Protein AF-A0A1G3MCC2-F1 (afdb_monomer)

Secondary structure (DSSP, 8-state):
--SSSSPPEEEEEESSSTTHHHHHHHHHHHHT-GGGTT-EEEEEE--SSSS--GGGSSSHHHHHHHHHHHHHHHHHT--SEEEE-SHHHHHHHTTSHHHHTT-TTEESB--EEETTTEEE--B---SSSS--GGGSSSHHHHHHHHHHHHHHHHHT--S-EEE--HHHHHHHTTSHHHHH-HHHHH--EEEHHHHHHHHHHHHHHH-TTEEEEEEE-HHHHHT-HHHHHHHHTT--GGGEEEEE-TTHHHHHHH-TTSHHHHHHHHHHHTTTGGG----SEEEEEEESTTGGGGHHHHHHHHHHHH-S-EEEE-HHHHHHHHHHHHHHHHHHHHHHHHS------------SSHHHHHHHHTT----EEEEEESSPPPHHHHHHHHHHHHHHHHHHHHHHHTPEE-TT--

pLDDT: mean 76.04, std 17.09, range [29.53, 98.25]

Radius of gyration: 22.82 Å; Cα contacts (8 Å, |Δi|>4): 668; chains: 1; bounding box: 56×55×69 Å

Sequence (410 aa):
MSASGEGPHVLLADSGLGGLAVCAALERSLRAFPDCRGLRLTYFNAAPEAQQGYNDQPDTPAQAALLDRALSAMEALQPDRIVLACNTLSVLYEHTAHARRGADRATGIVTGILDRGLRLTYFNAAPEAQQGYNDQPDTPAQAALLDRALSAMEALQPDRIVLACNTLSVLYEHTAHARRGADRATGIVTGILEAGLRLFAGALAADPDGALLLLGTRTTIDSGIHRKRLLGLGLAPERIGAISCHGLARAIEAEPSGPEVRRLLEACLDALPALGLRGERLYAGLACTHYGYAGQAITEALRGAAGLPVRILDPNEALAEEVAEEILAASSAAAVSAGGGSPAGGGSPADDRHRADDRHRAGRPGITVRVLSRVALGESSRRAIAGRLDPVSALTARALLSYTCDPDLF

Foldseek 3Di:
DDPDLADAEEEEEEQACLLLLVVLLVQLLLLVDLQCFRYEYEYENLNQEPQDTLVNQPDLLRSQVSLLLLVVLVVVVVHQAYHHSDQQSLQSPCVHPCVVVVPVRDHSWQFDQGPLRDGHTDQRLAPHNPDGLLNDPDLLRSQVSLLVSVVVVVVVVDLADEAAWLLSVLSPCVHPVVVVCVCVVSVRYDYLLVLLLCLVLVVCVVPVQEAEEEEEAPSNVVSCPSVVVNVVVVDDQLRYHYWHQYCLLVVCVNPLPDPVNLVSLLVRLVCVVVSNHGGQEYEYRYSGPSCLSNVVSNQVSCCVSVVHHYDYDYSSVSSSVVVSVVVVVVSVVVVVVVPPDDDDDDDDDDPDPVVVVVVSSVPGHGYAYAYEYLYDDDQVSLQSVLVSSCVSHVRSSVNSNVHDHHVPSD

Nearest PDB structures (foldseek):
  8tba-assembly1_A  TM=7.614E-01  e=2.327E-09  Helicobacter pylori
  2vvt-assembly1_B  TM=4.832E-01  e=1.368E-09  Enterococcus faecalis
  2gzm-assembly1_A  TM=4.869E-01  e=2.728E-09  Bacillus anthracis
  2jfq-assembly1_B  TM=4.654E-01  e=1.543E-07  Staphylococcus aureus
  5f9h-assembly1_C  TM=2.522E-01  e=3.500E+00  Homo sapiens

Structure (mmCIF, N/CA/C/O backbone):
data_AF-A0A1G3MCC2-F1
#
_entry.id   AF-A0A1G3MCC2-F1
#
loop_
_atom_site.group_PDB
_atom_site.id
_atom_site.type_symbol
_atom_site.label_atom_id
_atom_site.label_alt_id
_atom_site.label_comp_id
_atom_site.label_asym_id
_atom_site.label_entity_id
_atom_site.label_seq_id
_atom_site.pdbx_PDB_ins_code
_atom_site.Cartn_x
_atom_site.Cartn_y
_atom_site.Cartn_z
_atom_site.occupancy
_atom_site.B_iso_or_equiv
_atom_site.auth_seq_id
_atom_site.auth_comp_id
_atom_site.auth_asym_id
_atom_site.auth_atom_id
_atom_site.pdbx_PDB_model_num
ATOM 1 N N . MET A 1 1 ? 3.991 -13.430 -27.351 1.00 35.66 1 MET A N 1
ATOM 2 C CA . MET A 1 1 ? 4.072 -14.808 -27.877 1.00 35.66 1 MET A CA 1
ATOM 3 C C . MET A 1 1 ? 5.513 -15.262 -27.722 1.00 35.66 1 MET A C 1
ATOM 5 O O . MET A 1 1 ? 6.362 -14.777 -28.461 1.00 35.66 1 MET A O 1
ATOM 9 N N . SER A 1 2 ? 5.800 -16.096 -26.719 1.00 35.41 2 SER A N 1
ATOM 10 C CA . SER A 1 2 ? 7.120 -16.699 -26.522 1.00 35.41 2 SER A CA 1
ATOM 11 C C . SER A 1 2 ? 7.326 -17.816 -27.554 1.00 35.41 2 SER A C 1
ATOM 13 O O . SER A 1 2 ? 6.444 -18.638 -27.792 1.00 35.41 2 SER A O 1
ATOM 15 N N . ALA A 1 3 ? 8.484 -17.812 -28.216 1.00 36.28 3 ALA A N 1
ATOM 16 C CA . ALA A 1 3 ? 8.893 -18.844 -29.175 1.00 36.28 3 ALA A CA 1
ATOM 17 C C . ALA A 1 3 ? 9.518 -20.081 -28.490 1.00 36.28 3 ALA A C 1
ATOM 19 O O . ALA A 1 3 ? 9.901 -21.040 -29.157 1.00 36.28 3 ALA A O 1
ATOM 20 N N . SER A 1 4 ? 9.631 -20.069 -27.162 1.00 43.47 4 SER A N 1
ATOM 21 C CA . SER A 1 4 ? 10.049 -21.194 -26.333 1.00 43.47 4 SER A CA 1
ATOM 22 C C . SER A 1 4 ? 8.803 -21.890 -25.787 1.00 43.47 4 SER A C 1
ATOM 24 O O . SER A 1 4 ? 7.857 -21.230 -25.378 1.00 43.47 4 SER A O 1
ATOM 26 N N . GLY A 1 5 ? 8.778 -23.223 -25.740 1.00 48.78 5 GLY A N 1
ATOM 27 C CA . GLY A 1 5 ? 7.658 -24.007 -25.187 1.00 48.78 5 GLY A CA 1
ATOM 28 C C . GLY A 1 5 ? 7.358 -23.787 -23.690 1.00 48.78 5 GLY A C 1
ATOM 29 O O . GLY A 1 5 ? 6.609 -24.565 -23.100 1.00 48.78 5 GLY A O 1
ATOM 30 N N . GLU A 1 6 ? 7.927 -22.749 -23.075 1.00 61.38 6 GLU A N 1
ATOM 31 C CA . GLU A 1 6 ? 7.672 -22.300 -21.711 1.00 61.38 6 GLU A CA 1
ATOM 32 C C . GLU A 1 6 ? 6.502 -21.304 -21.685 1.00 61.38 6 GLU A C 1
ATOM 34 O O . GLU A 1 6 ? 6.297 -20.525 -22.618 1.00 61.38 6 GLU A O 1
ATOM 39 N N . GLY A 1 7 ? 5.699 -21.347 -20.618 1.00 67.88 7 GLY A N 1
ATOM 40 C CA . GLY A 1 7 ? 4.596 -20.403 -20.438 1.00 67.88 7 GLY A CA 1
ATOM 41 C C . GLY A 1 7 ? 5.076 -18.959 -20.213 1.00 67.88 7 GLY A C 1
ATOM 42 O O . GLY A 1 7 ? 6.276 -18.728 -20.022 1.00 67.88 7 GLY A O 1
ATOM 43 N N . PRO A 1 8 ? 4.145 -17.985 -20.240 1.00 75.88 8 PRO A N 1
ATOM 44 C CA . PRO A 1 8 ? 4.469 -16.562 -20.164 1.00 75.88 8 PRO A CA 1
ATOM 45 C C . PRO A 1 8 ? 5.281 -16.228 -18.908 1.00 75.88 8 PRO A C 1
ATOM 47 O O . PRO A 1 8 ? 5.091 -16.838 -17.855 1.00 75.88 8 PRO A O 1
ATOM 50 N N . HIS A 1 9 ? 6.175 -15.248 -19.004 1.00 78.12 9 HIS A N 1
ATOM 51 C CA . HIS A 1 9 ? 7.059 -14.821 -17.922 1.00 78.12 9 HIS A CA 1
ATOM 52 C C . HIS A 1 9 ? 6.873 -13.346 -17.595 1.00 78.12 9 HIS A C 1
ATOM 54 O O . HIS A 1 9 ? 7.205 -12.464 -18.384 1.00 78.12 9 HIS A O 1
ATOM 60 N N . VAL A 1 10 ? 6.371 -13.084 -16.391 1.00 77.19 10 VAL A N 1
ATOM 61 C CA . VAL A 1 10 ? 6.234 -11.734 -15.843 1.00 77.19 10 VAL A CA 1
ATOM 62 C C . VAL A 1 10 ? 7.272 -11.546 -14.743 1.00 77.19 10 VAL A C 1
ATOM 64 O O . VAL A 1 10 ? 7.356 -12.339 -13.800 1.00 77.19 10 VAL A O 1
ATOM 67 N N . LEU A 1 11 ? 8.070 -10.491 -14.860 1.00 81.06 11 LEU A N 1
ATOM 68 C CA . LEU A 1 11 ? 9.051 -10.101 -13.859 1.00 81.06 11 LEU A CA 1
ATOM 69 C C . LEU A 1 11 ? 8.551 -8.863 -13.119 1.00 81.06 11 LEU A C 1
ATOM 71 O O . LEU A 1 11 ? 8.311 -7.844 -13.748 1.00 81.06 11 LEU A O 1
ATOM 75 N N . LEU A 1 12 ? 8.414 -8.947 -11.798 1.00 77.62 12 LEU A N 1
ATOM 76 C CA . LEU A 1 12 ? 8.081 -7.842 -10.905 1.00 77.62 12 LEU A CA 1
ATOM 77 C C . LEU A 1 12 ? 9.347 -7.379 -10.193 1.00 77.62 12 LEU A C 1
ATOM 79 O O . LEU A 1 12 ? 9.995 -8.183 -9.538 1.00 77.62 12 LEU A O 1
ATOM 83 N N . ALA A 1 13 ? 9.678 -6.102 -10.283 1.00 75.25 13 ALA A N 1
ATOM 84 C CA . ALA A 1 13 ? 10.841 -5.497 -9.667 1.00 75.25 13 ALA A CA 1
ATOM 85 C C . ALA A 1 13 ? 10.445 -4.437 -8.644 1.00 75.25 13 ALA A C 1
ATOM 87 O O . ALA A 1 13 ? 9.519 -3.663 -8.864 1.00 75.25 13 ALA A O 1
ATOM 88 N N . ASP A 1 14 ? 11.176 -4.370 -7.545 1.00 76.56 14 ASP A N 1
ATOM 89 C CA . ASP A 1 14 ? 11.034 -3.353 -6.503 1.00 76.56 14 ASP A CA 1
ATOM 90 C C . ASP A 1 14 ? 12.437 -2.941 -6.044 1.00 76.56 14 ASP A C 1
ATOM 92 O O . ASP A 1 14 ? 13.384 -3.717 -6.139 1.00 76.56 14 ASP A O 1
ATOM 96 N N . SER A 1 15 ? 12.579 -1.723 -5.536 1.00 72.50 15 SER A N 1
ATOM 97 C CA . SER A 1 15 ? 13.781 -1.234 -4.861 1.00 72.50 15 SER A CA 1
ATOM 98 C C . SER A 1 15 ? 14.076 -1.960 -3.540 1.00 72.50 15 SER A C 1
ATOM 100 O O . SER A 1 15 ? 15.127 -1.714 -2.955 1.00 72.50 15 SER A O 1
ATOM 102 N N . GLY A 1 16 ? 13.167 -2.820 -3.064 1.00 79.75 16 GLY A N 1
ATOM 103 C CA . GLY A 1 16 ? 13.317 -3.640 -1.864 1.00 79.75 16 GLY A CA 1
ATOM 104 C C . GLY A 1 16 ? 12.417 -4.883 -1.865 1.00 79.75 16 GLY A C 1
ATOM 105 O O . GLY A 1 16 ? 12.310 -5.609 -2.856 1.00 79.75 16 GLY A O 1
ATOM 106 N N . LEU A 1 17 ? 11.783 -5.163 -0.720 1.00 75.94 17 LEU A N 1
ATOM 107 C CA . LEU A 1 17 ? 10.890 -6.319 -0.521 1.00 75.94 17 LEU A CA 1
ATOM 108 C C . LEU A 1 17 ? 9.395 -5.952 -0.455 1.00 75.94 17 LEU A C 1
ATOM 110 O O . LEU A 1 17 ? 8.558 -6.846 -0.324 1.00 75.94 17 LEU A O 1
ATOM 114 N N . GLY A 1 18 ? 9.046 -4.665 -0.526 1.00 66.69 18 GLY A N 1
ATOM 115 C CA . GLY A 1 18 ? 7.666 -4.185 -0.410 1.00 66.69 18 GLY A CA 1
ATOM 116 C C . GLY A 1 18 ? 6.782 -4.623 -1.581 1.00 66.69 18 GLY A C 1
ATOM 117 O O . GLY A 1 18 ? 5.603 -4.915 -1.404 1.00 66.69 18 GLY A O 1
ATOM 118 N N . GLY A 1 19 ? 7.346 -4.781 -2.774 1.00 68.56 19 GLY A N 1
ATOM 119 C CA . GLY A 1 19 ? 6.629 -5.266 -3.951 1.00 68.56 19 GLY A CA 1
ATOM 120 C C . GLY A 1 19 ? 6.203 -6.737 -3.855 1.00 68.56 19 GLY A C 1
ATOM 121 O O . GLY A 1 19 ? 5.417 -7.201 -4.684 1.00 68.56 19 GLY A O 1
ATOM 122 N N . LEU A 1 20 ? 6.684 -7.505 -2.866 1.00 74.25 20 LEU A N 1
ATOM 123 C CA . LEU A 1 20 ? 6.310 -8.916 -2.720 1.00 74.25 20 LEU A CA 1
ATOM 124 C C . LEU A 1 20 ? 4.825 -9.104 -2.411 1.00 74.25 20 LEU A C 1
ATOM 126 O O . LEU A 1 20 ? 4.267 -10.124 -2.814 1.00 74.25 20 LEU A O 1
ATOM 130 N N . ALA A 1 21 ? 4.165 -8.140 -1.760 1.00 69.31 21 ALA A N 1
ATOM 131 C CA . ALA A 1 21 ? 2.716 -8.202 -1.575 1.00 69.31 21 ALA A CA 1
ATOM 132 C C . ALA A 1 21 ? 1.975 -8.080 -2.913 1.00 69.31 21 ALA A C 1
ATOM 134 O O . ALA A 1 21 ? 1.010 -8.804 -3.142 1.00 69.31 21 ALA A O 1
ATOM 135 N N . VAL A 1 22 ? 2.473 -7.244 -3.833 1.00 66.56 22 VAL A N 1
ATOM 136 C CA . VAL A 1 22 ? 1.944 -7.151 -5.204 1.00 66.56 22 VAL A CA 1
ATOM 137 C C . VAL A 1 22 ? 2.157 -8.475 -5.936 1.00 66.56 22 VAL A C 1
ATOM 139 O O . VAL A 1 22 ? 1.233 -8.979 -6.566 1.00 66.56 22 VAL A O 1
ATOM 142 N N . CYS A 1 23 ? 3.338 -9.086 -5.802 1.00 73.25 23 CYS A N 1
ATOM 143 C CA . CYS A 1 23 ? 3.627 -10.402 -6.377 1.00 73.25 23 CYS A CA 1
ATOM 144 C C . CYS A 1 23 ? 2.707 -11.501 -5.816 1.00 73.25 23 CYS A C 1
ATOM 146 O O . CYS A 1 23 ? 2.171 -12.303 -6.577 1.00 73.25 23 CYS A O 1
ATOM 148 N N . ALA A 1 24 ? 2.481 -11.526 -4.499 1.00 78.31 24 ALA A N 1
ATOM 149 C CA . ALA A 1 24 ? 1.584 -12.474 -3.841 1.00 78.31 24 ALA A CA 1
ATOM 150 C C . ALA A 1 24 ? 0.119 -12.275 -4.242 1.00 78.31 24 ALA A C 1
ATOM 152 O O . ALA A 1 24 ? -0.555 -13.249 -4.564 1.00 78.31 24 ALA A O 1
ATOM 153 N N . ALA A 1 25 ? -0.364 -11.032 -4.267 1.00 68.94 25 ALA A N 1
ATOM 154 C CA . ALA A 1 25 ? -1.722 -10.717 -4.692 1.00 68.94 25 ALA A CA 1
ATOM 155 C C . ALA A 1 25 ? -1.939 -11.061 -6.170 1.00 68.94 25 ALA A C 1
ATOM 157 O O . ALA A 1 25 ? -2.943 -11.684 -6.507 1.00 68.94 25 ALA A O 1
ATOM 158 N N . LEU A 1 26 ? -0.976 -10.722 -7.038 1.00 70.31 26 LEU A N 1
ATOM 159 C CA . LEU A 1 26 ? -1.014 -11.090 -8.448 1.00 70.31 26 LEU A CA 1
ATOM 160 C C . LEU A 1 26 ? -1.070 -12.610 -8.592 1.00 70.31 26 LEU A C 1
ATOM 162 O O . LEU A 1 26 ? -1.981 -13.125 -9.225 1.00 70.31 26 LEU A O 1
ATOM 166 N N . GLU A 1 27 ? -0.156 -13.345 -7.963 1.00 83.25 27 GLU A N 1
ATOM 167 C CA . GLU A 1 27 ? -0.160 -14.805 -8.026 1.00 83.25 27 GLU A CA 1
ATOM 168 C C . GLU A 1 27 ? -1.487 -15.405 -7.543 1.00 83.25 27 GLU A C 1
ATOM 170 O O . GLU A 1 27 ? -2.053 -16.240 -8.249 1.00 83.25 27 GLU A O 1
ATOM 175 N N . ARG A 1 28 ? -2.013 -14.950 -6.397 1.00 81.69 28 ARG A N 1
ATOM 176 C CA . ARG A 1 28 ? -3.297 -15.402 -5.839 1.00 81.69 28 ARG A CA 1
ATOM 177 C C . ARG A 1 28 ? -4.426 -15.218 -6.844 1.00 81.69 28 ARG A C 1
ATOM 179 O O . ARG A 1 28 ? -5.159 -16.167 -7.119 1.00 81.69 28 ARG A O 1
ATOM 186 N N . SER A 1 29 ? -4.539 -14.016 -7.404 1.00 68.31 29 SER A N 1
ATOM 187 C CA . SER A 1 29 ? -5.573 -13.682 -8.382 1.00 68.31 29 SER A CA 1
ATOM 188 C C . SER A 1 29 ? -5.435 -14.532 -9.642 1.00 68.31 29 SER A C 1
ATOM 190 O O . SER A 1 29 ? -6.422 -15.065 -10.137 1.00 68.31 29 SER A O 1
ATOM 192 N N . LEU A 1 30 ? -4.210 -14.732 -10.133 1.00 72.44 30 LEU A N 1
ATOM 193 C CA . LEU A 1 30 ? -3.947 -15.504 -11.348 1.00 72.44 30 LEU A CA 1
ATOM 194 C C . LEU A 1 30 ? -4.158 -17.008 -11.164 1.00 72.44 30 LEU A C 1
ATOM 196 O O . LEU A 1 30 ? -4.550 -17.694 -12.108 1.00 72.44 30 LEU A O 1
ATOM 200 N N . ARG A 1 31 ? -3.946 -17.533 -9.952 1.00 75.25 31 ARG A N 1
ATOM 201 C CA . ARG A 1 31 ? -4.118 -18.959 -9.642 1.00 75.25 31 ARG A CA 1
ATOM 202 C C . ARG A 1 31 ? -5.555 -19.434 -9.858 1.00 75.25 31 ARG A C 1
ATOM 204 O O . ARG A 1 31 ? -5.758 -20.603 -10.183 1.00 75.25 31 ARG A O 1
ATOM 211 N N . ALA A 1 32 ? -6.537 -18.545 -9.712 1.00 68.81 32 ALA A N 1
ATOM 212 C CA . ALA A 1 32 ? -7.947 -18.852 -9.942 1.00 68.81 32 ALA A CA 1
ATOM 213 C C . ALA A 1 32 ? -8.282 -19.126 -11.424 1.00 68.81 32 ALA A C 1
ATOM 215 O O . ALA A 1 32 ? -9.341 -19.679 -11.717 1.00 68.81 32 ALA A O 1
ATOM 216 N N . PHE A 1 33 ? -7.389 -18.784 -12.361 1.00 63.50 33 PHE A N 1
ATOM 217 C CA . PHE A 1 33 ? -7.627 -18.918 -13.797 1.00 63.50 33 PHE A CA 1
ATOM 218 C C . PHE A 1 33 ? -6.931 -20.167 -14.378 1.00 63.50 33 PHE A C 1
ATOM 220 O O . PHE A 1 33 ? -5.699 -20.232 -14.393 1.00 63.50 33 PHE A O 1
ATOM 227 N N . PRO A 1 34 ? -7.679 -21.143 -14.941 1.00 61.06 34 PRO A N 1
ATOM 228 C CA . PRO A 1 34 ? -7.113 -22.369 -15.524 1.00 61.06 34 PRO A CA 1
ATOM 229 C C . PRO A 1 34 ? -6.086 -22.123 -16.638 1.00 61.06 34 PRO A C 1
ATOM 231 O O . PRO A 1 34 ? -5.157 -22.911 -16.814 1.00 61.06 34 PRO A O 1
ATOM 234 N N . ASP A 1 35 ? -6.240 -21.008 -17.354 1.00 63.00 35 ASP A N 1
ATOM 235 C CA . ASP A 1 35 ? -5.404 -20.610 -18.489 1.00 63.00 35 ASP A CA 1
ATOM 236 C C . ASP A 1 35 ? -4.034 -20.053 -18.053 1.00 63.00 35 ASP A C 1
ATOM 238 O O . ASP A 1 35 ? -3.126 -19.943 -18.870 1.00 63.00 35 ASP A O 1
ATOM 242 N N . CYS A 1 36 ? -3.844 -19.756 -16.760 1.00 63.53 36 CYS A N 1
ATOM 243 C CA . CYS A 1 36 ? -2.575 -19.260 -16.210 1.00 63.53 36 CYS A CA 1
ATOM 244 C C . CYS A 1 36 ? -1.581 -20.383 -15.850 1.00 63.53 36 CYS A C 1
ATOM 246 O O . CYS A 1 36 ? -0.530 -20.125 -15.258 1.00 63.53 36 CYS A O 1
ATOM 248 N N . ARG A 1 37 ? -1.880 -21.644 -16.197 1.00 66.38 37 ARG A N 1
ATOM 249 C CA . ARG A 1 37 ? -0.943 -22.767 -16.023 1.00 66.38 37 ARG A CA 1
ATOM 250 C C . ARG A 1 37 ? 0.318 -22.555 -16.864 1.00 66.38 37 ARG A C 1
ATOM 252 O O . ARG A 1 37 ? 0.253 -22.253 -18.053 1.00 66.38 37 ARG A O 1
ATOM 259 N N . GLY A 1 38 ? 1.476 -22.746 -16.240 1.00 73.69 38 GLY A N 1
ATOM 260 C CA . GLY A 1 38 ? 2.785 -22.491 -16.837 1.00 73.69 38 GLY A CA 1
ATOM 261 C C . GLY A 1 38 ? 3.260 -21.035 -16.766 1.00 73.69 38 GLY A C 1
ATOM 262 O O . GLY A 1 38 ? 4.369 -20.772 -17.222 1.00 73.69 38 GLY A O 1
ATOM 263 N N . LEU A 1 39 ? 2.483 -20.105 -16.191 1.00 80.31 39 LEU A N 1
ATOM 264 C CA . LEU A 1 39 ? 2.954 -18.744 -15.918 1.00 80.31 39 LEU A CA 1
ATOM 265 C C . LEU A 1 39 ? 4.151 -18.776 -14.957 1.00 80.31 39 LEU A C 1
ATOM 267 O O . LEU A 1 39 ? 4.120 -19.418 -13.901 1.00 80.31 39 LEU A O 1
ATOM 271 N N . ARG A 1 40 ? 5.196 -18.035 -15.311 1.00 85.69 40 ARG A N 1
ATOM 272 C CA . ARG A 1 40 ? 6.383 -17.820 -14.488 1.00 85.69 40 ARG A CA 1
ATOM 273 C C . ARG A 1 40 ? 6.356 -16.402 -13.940 1.00 85.69 40 ARG A C 1
ATOM 275 O O . ARG A 1 40 ? 6.327 -15.439 -14.702 1.00 85.69 40 ARG A O 1
ATOM 282 N N . LEU A 1 41 ? 6.397 -16.275 -12.622 1.00 84.25 41 LEU A N 1
ATOM 283 C CA . LEU A 1 41 ? 6.571 -15.008 -11.924 1.00 84.25 41 LEU A CA 1
ATOM 284 C C . LEU A 1 41 ? 7.993 -14.939 -11.366 1.00 84.25 41 LEU A C 1
ATOM 286 O O . LEU A 1 41 ? 8.453 -15.847 -10.674 1.00 84.25 41 LEU A O 1
ATOM 290 N N . THR A 1 42 ? 8.714 -13.863 -11.664 1.00 84.62 42 THR A N 1
ATOM 291 C CA . THR A 1 42 ? 9.998 -13.561 -11.015 1.00 84.62 42 THR A CA 1
ATOM 292 C C . THR A 1 42 ? 9.866 -12.264 -10.250 1.00 84.62 42 THR A C 1
ATOM 294 O O . THR A 1 42 ? 9.649 -11.227 -10.855 1.00 84.62 42 THR A O 1
ATOM 297 N N . TYR A 1 43 ? 10.026 -12.310 -8.936 1.00 84.75 43 TYR A N 1
ATOM 298 C CA . TYR A 1 43 ? 10.295 -11.117 -8.156 1.00 84.75 43 TYR A CA 1
ATOM 299 C C . TYR A 1 43 ? 11.788 -10.790 -8.221 1.00 84.75 43 TYR A C 1
ATOM 301 O O . TYR A 1 43 ? 12.617 -11.664 -7.965 1.00 84.75 43 TYR A O 1
ATOM 309 N N . PHE A 1 44 ? 12.126 -9.551 -8.542 1.00 85.00 44 PHE A N 1
ATOM 310 C CA . PHE A 1 44 ? 13.479 -9.036 -8.664 1.00 85.00 44 PHE A CA 1
ATOM 311 C C . PHE A 1 44 ? 13.666 -7.909 -7.647 1.00 85.00 44 PHE A C 1
ATOM 313 O O . PHE A 1 44 ? 13.181 -6.794 -7.830 1.00 85.00 44 PHE A O 1
ATOM 320 N N . ASN A 1 45 ? 14.371 -8.196 -6.558 1.00 86.12 45 ASN A N 1
ATOM 321 C CA . ASN A 1 45 ? 14.802 -7.158 -5.636 1.00 86.12 45 ASN A CA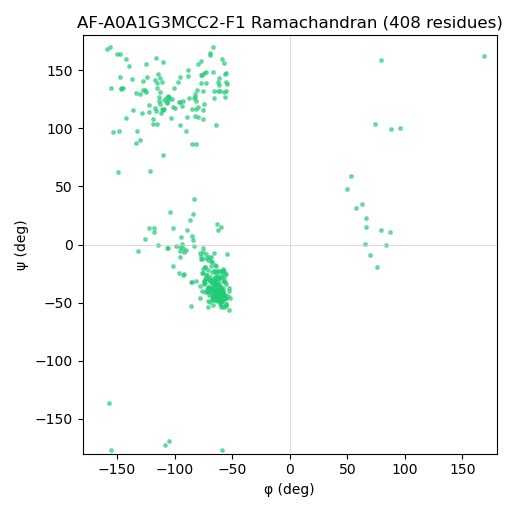 1
ATOM 322 C C . ASN A 1 45 ? 15.975 -6.393 -6.262 1.00 86.12 45 ASN A C 1
ATOM 324 O O . ASN A 1 45 ? 17.090 -6.911 -6.355 1.00 86.12 45 ASN A O 1
ATOM 328 N N . ALA A 1 46 ? 15.704 -5.161 -6.679 1.00 83.19 46 ALA A N 1
ATOM 329 C CA . ALA A 1 46 ? 16.652 -4.264 -7.317 1.00 83.19 46 ALA A CA 1
ATOM 330 C C . ALA A 1 46 ? 17.423 -3.389 -6.314 1.00 83.19 46 ALA A C 1
ATOM 332 O O . ALA A 1 46 ? 18.068 -2.432 -6.742 1.00 83.19 46 ALA A O 1
ATOM 333 N N . ALA A 1 47 ? 17.369 -3.674 -5.007 1.00 83.31 47 ALA A N 1
ATOM 334 C CA . ALA A 1 47 ? 18.214 -3.008 -4.017 1.00 83.31 47 ALA A CA 1
ATOM 335 C C . ALA A 1 47 ? 19.708 -3.165 -4.383 1.00 83.31 47 ALA A C 1
ATOM 337 O O . ALA A 1 47 ? 20.154 -4.299 -4.595 1.00 83.31 47 ALA A O 1
ATOM 338 N N . PRO A 1 48 ? 20.487 -2.068 -4.474 1.00 77.44 48 PRO A N 1
ATOM 339 C CA . PRO A 1 48 ? 21.886 -2.133 -4.890 1.00 77.44 48 PRO A CA 1
ATOM 340 C C . PRO A 1 48 ? 22.786 -2.746 -3.816 1.00 77.44 48 PRO A C 1
ATOM 342 O O . PRO A 1 48 ? 23.664 -3.541 -4.142 1.00 77.44 48 PRO A O 1
ATOM 345 N N . GLU A 1 49 ? 22.556 -2.404 -2.545 1.00 80.25 49 GLU A N 1
ATOM 346 C CA . GLU A 1 49 ? 23.371 -2.834 -1.410 1.00 80.25 49 GLU A CA 1
ATOM 347 C C . GLU A 1 49 ? 22.501 -3.132 -0.183 1.00 80.25 49 GLU A C 1
ATOM 349 O O . GLU A 1 49 ? 21.359 -2.690 -0.078 1.00 80.25 49 GLU A O 1
ATOM 354 N N . ALA A 1 50 ? 23.024 -3.912 0.768 1.00 69.44 50 ALA A N 1
ATOM 355 C CA . ALA A 1 50 ? 22.244 -4.368 1.923 1.00 69.44 50 ALA A CA 1
ATOM 356 C C . ALA A 1 50 ? 21.809 -3.229 2.867 1.00 69.44 50 ALA A C 1
ATOM 358 O O . ALA A 1 50 ? 20.853 -3.402 3.619 1.00 69.44 50 ALA A O 1
ATOM 359 N N . GLN A 1 51 ? 22.516 -2.094 2.848 1.00 67.50 51 GLN A N 1
ATOM 360 C CA . GLN A 1 51 ? 22.245 -0.927 3.700 1.00 67.50 51 GLN A CA 1
ATOM 361 C C . GLN A 1 51 ? 22.067 0.377 2.913 1.00 67.50 51 GLN A C 1
ATOM 363 O O . GLN A 1 51 ? 21.942 1.432 3.527 1.00 67.50 51 GLN A O 1
ATOM 368 N N . GLN A 1 52 ? 22.080 0.319 1.580 1.00 67.75 52 GLN A N 1
ATOM 369 C CA . GLN A 1 52 ? 21.899 1.492 0.729 1.00 67.75 52 GLN A CA 1
ATOM 370 C C . GLN A 1 52 ? 20.897 1.158 -0.371 1.00 67.75 52 GLN A C 1
ATOM 372 O O . GLN A 1 52 ? 20.997 0.129 -1.040 1.00 67.75 52 GLN A O 1
ATOM 377 N N . GLY A 1 53 ? 19.911 2.026 -0.539 1.00 78.06 53 GLY A N 1
ATOM 378 C CA . GLY A 1 53 ? 18.886 1.951 -1.563 1.00 78.06 53 GLY A CA 1
ATOM 379 C C . GLY A 1 53 ? 19.110 2.959 -2.687 1.00 78.06 53 GLY A C 1
ATOM 380 O O . GLY A 1 53 ? 20.125 3.651 -2.782 1.00 78.06 53 GLY A O 1
ATOM 381 N N . TYR A 1 54 ? 18.095 3.091 -3.538 1.00 73.81 54 TYR A N 1
ATOM 382 C CA . TYR A 1 54 ? 18.061 4.143 -4.557 1.00 73.81 54 TYR A CA 1
ATOM 383 C C . TYR A 1 54 ? 18.046 5.537 -3.928 1.00 73.81 54 TYR A C 1
ATOM 385 O O . TYR A 1 54 ? 18.651 6.459 -4.459 1.00 73.81 54 TYR A O 1
ATOM 393 N N . ASN A 1 55 ? 17.399 5.704 -2.776 1.00 71.62 55 ASN A N 1
ATOM 394 C CA . ASN A 1 55 ? 17.292 7.007 -2.117 1.00 71.62 55 ASN A CA 1
ATOM 395 C C . ASN A 1 55 ? 18.616 7.498 -1.508 1.00 71.62 55 ASN A C 1
ATOM 397 O O . ASN A 1 55 ? 18.714 8.677 -1.190 1.00 71.62 55 ASN A O 1
ATOM 401 N N . ASP A 1 56 ? 19.620 6.625 -1.395 1.00 77.38 56 ASP A N 1
ATOM 402 C CA . ASP A 1 56 ? 20.955 6.960 -0.883 1.00 77.38 56 ASP A CA 1
ATOM 403 C C . ASP A 1 56 ? 21.936 7.356 -1.999 1.00 77.38 56 ASP A C 1
ATOM 405 O O . ASP A 1 56 ? 23.082 7.716 -1.739 1.00 77.38 56 ASP A O 1
ATOM 409 N N . GLN A 1 57 ? 21.497 7.298 -3.260 1.00 80.56 57 GLN A N 1
ATOM 410 C CA . GLN A 1 57 ? 22.286 7.769 -4.396 1.00 80.56 57 GLN A CA 1
ATOM 411 C C . GLN A 1 57 ? 22.338 9.309 -4.416 1.00 80.56 57 GLN A C 1
ATOM 413 O O . GLN A 1 57 ? 21.367 9.959 -4.020 1.00 80.56 57 GLN A O 1
ATOM 418 N N . PRO A 1 58 ? 23.439 9.912 -4.904 1.00 82.44 58 PRO A N 1
ATOM 419 C CA . PRO A 1 58 ? 23.685 11.349 -4.759 1.00 82.44 58 PRO A CA 1
ATOM 420 C C . PRO A 1 58 ? 22.692 12.238 -5.521 1.00 82.44 58 PRO A C 1
ATOM 422 O O . PRO A 1 58 ? 22.432 13.360 -5.092 1.00 82.44 58 PRO A O 1
ATOM 425 N N . ASP A 1 59 ? 22.151 11.760 -6.645 1.00 79.69 59 ASP A N 1
ATOM 426 C CA . ASP A 1 59 ? 21.227 12.507 -7.496 1.00 79.69 59 ASP A CA 1
ATOM 427 C C . ASP A 1 59 ? 20.369 11.587 -8.390 1.00 79.69 59 ASP A C 1
ATOM 429 O O . ASP A 1 59 ? 20.618 10.385 -8.520 1.00 79.69 59 ASP A O 1
ATOM 433 N N . THR A 1 60 ? 19.334 12.154 -9.023 1.00 76.94 60 THR A N 1
ATOM 434 C CA . THR A 1 60 ? 18.429 11.428 -9.932 1.00 76.94 60 THR A CA 1
ATOM 435 C C . THR A 1 60 ? 19.155 10.760 -11.111 1.00 76.94 60 THR A C 1
ATOM 437 O O . THR A 1 60 ? 18.820 9.616 -11.426 1.00 76.94 60 THR A O 1
ATOM 440 N N . PRO A 1 61 ? 20.148 11.388 -11.778 1.00 85.69 61 PRO A N 1
ATOM 441 C CA . PR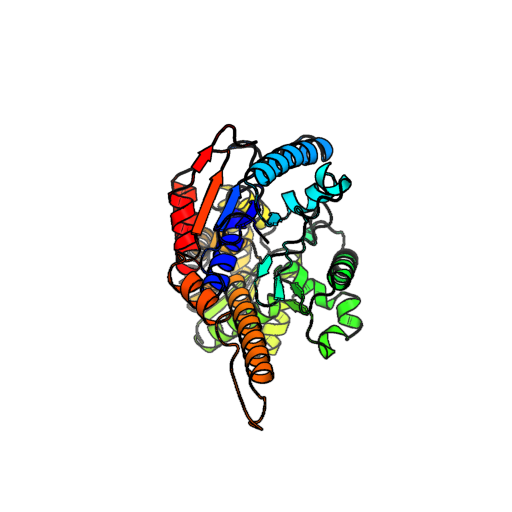O A 1 61 ? 20.951 10.706 -12.795 1.00 85.69 61 PRO A CA 1
ATOM 442 C C . PRO A 1 61 ? 21.651 9.436 -12.291 1.00 85.69 61 PRO A C 1
ATOM 444 O O . PRO A 1 61 ? 21.609 8.415 -12.980 1.00 85.69 61 PRO A O 1
ATOM 447 N N . ALA A 1 62 ? 22.247 9.456 -11.094 1.00 85.81 62 ALA A N 1
ATOM 448 C CA . ALA A 1 62 ? 22.868 8.278 -10.492 1.00 85.81 62 ALA A CA 1
ATOM 449 C C . ALA A 1 62 ? 21.833 7.184 -10.179 1.00 85.81 62 ALA A C 1
ATOM 451 O O . ALA A 1 62 ? 22.063 6.010 -10.483 1.00 85.81 62 ALA A O 1
ATOM 452 N N . GLN A 1 63 ? 20.664 7.568 -9.654 1.00 83.00 63 GLN A N 1
ATOM 453 C CA . GLN A 1 63 ? 19.534 6.661 -9.423 1.00 83.00 63 GLN A CA 1
ATOM 454 C C . GLN A 1 63 ? 19.051 5.992 -10.719 1.00 83.00 63 GLN A C 1
ATOM 456 O O . GLN A 1 63 ? 18.855 4.776 -10.762 1.00 83.00 63 GLN A O 1
ATOM 461 N N . ALA A 1 64 ? 18.892 6.772 -11.790 1.00 79.69 64 ALA A N 1
ATOM 462 C CA . ALA A 1 64 ? 18.458 6.277 -13.092 1.00 79.69 64 ALA A CA 1
ATOM 463 C C . ALA A 1 64 ? 19.509 5.357 -13.733 1.00 79.69 64 ALA A C 1
ATOM 465 O O . ALA A 1 64 ? 19.154 4.307 -14.260 1.00 79.69 64 ALA A O 1
ATOM 466 N N . ALA A 1 65 ? 20.800 5.694 -13.632 1.00 87.44 65 ALA A N 1
ATOM 467 C CA . ALA A 1 65 ? 21.887 4.853 -14.133 1.00 87.44 65 ALA A CA 1
ATOM 468 C C . ALA A 1 65 ? 21.993 3.517 -13.377 1.00 87.44 65 ALA A C 1
ATOM 470 O O . ALA A 1 65 ? 22.348 2.493 -13.965 1.00 87.44 65 ALA A O 1
ATOM 471 N N . LEU A 1 66 ? 21.689 3.512 -12.075 1.00 89.25 66 LEU A N 1
ATOM 472 C CA . LEU A 1 66 ? 21.564 2.286 -11.292 1.00 89.25 66 LEU A CA 1
ATOM 473 C C . LEU A 1 66 ? 20.381 1.434 -11.774 1.00 89.25 66 LEU A C 1
ATOM 475 O O . LEU A 1 66 ? 20.548 0.234 -12.000 1.00 89.25 66 LEU A O 1
ATOM 479 N N . LEU A 1 67 ? 19.218 2.053 -11.998 1.00 84.12 67 LEU A N 1
ATOM 480 C CA . LEU A 1 67 ? 18.046 1.360 -12.533 1.00 84.12 67 LEU A CA 1
ATOM 481 C C . LEU A 1 67 ? 18.292 0.831 -13.956 1.00 84.12 67 LEU A C 1
ATOM 483 O O . LEU A 1 67 ? 17.875 -0.279 -14.260 1.00 84.12 67 LEU A O 1
ATOM 487 N N . ASP A 1 68 ? 19.016 1.557 -14.814 1.00 82.94 68 ASP A N 1
ATOM 488 C CA . ASP A 1 68 ? 19.401 1.095 -16.157 1.00 82.94 68 ASP A CA 1
ATOM 489 C C . ASP A 1 68 ? 20.200 -0.223 -16.103 1.00 82.94 68 ASP A C 1
ATOM 491 O O . ASP A 1 68 ? 19.994 -1.106 -16.942 1.00 82.94 68 ASP A O 1
ATOM 495 N N . ARG A 1 69 ? 21.078 -0.402 -15.104 1.00 89.69 69 ARG A N 1
ATOM 496 C CA . ARG A 1 69 ? 21.789 -1.677 -14.903 1.00 89.69 69 ARG A CA 1
ATOM 497 C C . ARG A 1 69 ? 20.835 -2.792 -14.490 1.00 89.69 69 ARG A C 1
ATOM 499 O O . ARG A 1 69 ? 20.847 -3.860 -15.100 1.00 89.69 69 ARG A O 1
ATOM 506 N N . ALA A 1 70 ? 19.962 -2.517 -13.521 1.00 86.06 70 ALA A N 1
ATOM 507 C CA . ALA A 1 70 ? 18.962 -3.477 -13.066 1.00 86.06 70 ALA A CA 1
ATOM 508 C C . ALA A 1 70 ? 18.005 -3.891 -14.201 1.00 86.06 70 ALA A C 1
ATOM 510 O O . ALA A 1 70 ? 17.762 -5.079 -14.388 1.00 86.06 70 ALA A O 1
ATOM 511 N N . LEU A 1 71 ? 17.523 -2.944 -15.012 1.00 81.50 71 LEU A N 1
ATOM 512 C CA . LEU A 1 71 ? 16.676 -3.208 -16.180 1.00 81.50 71 LEU A CA 1
ATOM 513 C C . LEU A 1 71 ? 17.390 -4.077 -17.220 1.00 81.50 71 LEU A C 1
ATOM 515 O O . LEU A 1 71 ? 16.793 -5.025 -17.722 1.00 81.50 71 LEU A O 1
ATOM 519 N N . SER A 1 72 ? 18.676 -3.824 -17.480 1.00 83.56 72 SER A N 1
ATOM 520 C CA . SER A 1 72 ? 19.474 -4.647 -18.404 1.00 83.56 72 SER A CA 1
ATOM 521 C C . SER A 1 72 ? 19.573 -6.102 -17.922 1.00 83.56 72 SER A C 1
ATOM 523 O O . SER A 1 72 ? 19.424 -7.038 -18.708 1.00 83.56 72 SER A O 1
ATOM 525 N N . ALA A 1 73 ? 19.765 -6.309 -16.616 1.00 83.94 73 ALA A N 1
ATOM 526 C CA . ALA A 1 73 ? 19.760 -7.641 -16.015 1.00 83.94 73 ALA A CA 1
ATOM 527 C C . ALA A 1 73 ? 18.374 -8.307 -16.055 1.00 83.94 73 ALA A C 1
ATOM 529 O O . ALA A 1 73 ? 18.265 -9.502 -16.330 1.00 83.94 73 ALA A O 1
ATOM 530 N N . MET A 1 74 ? 17.301 -7.542 -15.832 1.00 83.25 74 MET A N 1
ATOM 531 C CA . MET A 1 74 ? 15.930 -8.037 -15.979 1.00 83.25 74 MET A CA 1
ATOM 532 C C . MET A 1 74 ? 15.645 -8.471 -17.422 1.00 83.25 74 MET A C 1
ATOM 534 O O . MET A 1 74 ? 15.072 -9.537 -17.622 1.00 83.25 74 MET A O 1
ATOM 538 N N . GLU A 1 75 ? 16.069 -7.703 -18.430 1.00 81.88 75 GLU A N 1
ATOM 539 C CA . GLU A 1 75 ? 15.922 -8.058 -19.849 1.00 81.88 75 GLU A CA 1
ATOM 540 C C . GLU A 1 75 ? 16.712 -9.320 -20.224 1.00 81.88 75 GLU A C 1
ATOM 542 O O . GLU A 1 75 ? 16.232 -10.128 -21.024 1.00 81.88 75 GLU A O 1
ATOM 547 N N . ALA A 1 76 ? 17.879 -9.542 -19.608 1.00 85.88 76 ALA A N 1
ATOM 548 C CA . ALA A 1 76 ? 18.680 -10.752 -19.800 1.00 85.88 76 ALA A CA 1
ATOM 549 C C . ALA A 1 76 ? 17.969 -12.029 -19.312 1.00 85.88 76 ALA A C 1
ATOM 551 O O . ALA A 1 76 ? 18.225 -13.113 -19.835 1.00 85.88 76 ALA A O 1
ATOM 552 N N . LEU A 1 77 ? 17.021 -11.909 -18.372 1.00 79.88 77 LEU A N 1
ATOM 553 C CA . LEU A 1 77 ? 16.141 -13.011 -17.956 1.00 79.88 77 LEU A CA 1
ATOM 554 C C . LEU A 1 77 ? 15.035 -13.323 -18.978 1.00 79.88 77 LEU A C 1
ATOM 556 O O . LEU A 1 77 ? 14.260 -14.254 -18.764 1.00 79.88 77 LEU A O 1
ATOM 560 N N . GLN A 1 78 ? 14.964 -12.547 -20.064 1.00 78.50 78 GLN A N 1
ATOM 561 C CA . GLN A 1 78 ? 13.996 -12.651 -21.153 1.00 78.50 78 GLN A CA 1
ATOM 562 C C . GLN A 1 78 ? 12.526 -12.737 -20.698 1.00 78.50 78 GLN A C 1
ATOM 564 O O . GLN A 1 78 ? 11.788 -13.589 -21.201 1.00 78.50 78 GLN A O 1
ATOM 569 N N . PRO A 1 79 ? 12.062 -11.872 -19.774 1.00 72.06 79 PRO A N 1
ATOM 570 C CA . PRO A 1 79 ? 10.651 -11.825 -19.436 1.00 72.06 79 PRO A CA 1
ATOM 571 C C . PRO A 1 79 ? 9.836 -11.328 -20.633 1.00 72.06 79 PRO A C 1
ATOM 573 O O . PRO A 1 79 ? 10.278 -10.475 -21.409 1.00 72.06 79 PRO A O 1
ATOM 576 N N . ASP A 1 80 ? 8.602 -11.813 -20.748 1.00 67.38 80 ASP A N 1
ATOM 577 C CA . ASP A 1 80 ? 7.624 -11.247 -21.675 1.00 67.38 80 ASP A CA 1
ATOM 578 C C . ASP A 1 80 ? 7.224 -9.827 -21.242 1.00 67.38 80 ASP A C 1
ATOM 580 O O . ASP A 1 80 ? 6.895 -8.993 -22.089 1.00 67.38 80 ASP A O 1
ATOM 584 N N . ARG A 1 81 ? 7.251 -9.548 -19.928 1.00 69.81 81 ARG A N 1
ATOM 585 C CA . ARG A 1 81 ? 6.921 -8.244 -19.328 1.00 69.81 81 ARG A CA 1
ATOM 586 C C . ARG A 1 81 ? 7.752 -7.952 -18.077 1.00 69.81 81 ARG A C 1
ATOM 588 O O . ARG A 1 81 ? 7.836 -8.805 -17.192 1.00 69.81 81 ARG A O 1
ATOM 595 N N . ILE A 1 82 ? 8.282 -6.729 -17.975 1.00 65.38 82 ILE A N 1
ATOM 596 C CA . ILE A 1 82 ? 8.866 -6.178 -16.743 1.00 65.38 82 ILE A CA 1
ATOM 597 C C . ILE A 1 82 ? 7.853 -5.240 -16.090 1.00 65.38 82 ILE A C 1
ATOM 599 O O . ILE A 1 82 ? 7.223 -4.409 -16.739 1.00 65.38 82 ILE A O 1
ATOM 603 N N . VAL A 1 83 ? 7.713 -5.386 -14.783 1.00 67.38 83 VAL A N 1
ATOM 604 C CA . VAL A 1 83 ? 6.795 -4.659 -13.921 1.00 67.38 83 VAL A CA 1
ATOM 605 C C . VAL A 1 83 ? 7.612 -3.957 -12.852 1.00 67.38 83 VAL A C 1
ATOM 607 O O . VAL A 1 83 ? 8.265 -4.624 -12.062 1.00 67.38 83 VAL A O 1
ATOM 610 N N . LEU A 1 84 ? 7.541 -2.633 -12.766 1.00 64.00 84 LEU A N 1
ATOM 611 C CA . LEU A 1 84 ? 8.119 -1.888 -11.646 1.00 64.00 84 LEU A CA 1
ATOM 612 C C . LEU A 1 84 ? 7.051 -1.750 -10.548 1.00 64.00 84 LEU A C 1
ATOM 614 O O . LEU A 1 84 ? 6.164 -0.907 -10.626 1.00 64.00 84 LEU A O 1
ATOM 618 N N . ALA A 1 85 ? 7.107 -2.632 -9.553 1.00 60.81 85 ALA A N 1
ATOM 619 C CA . ALA A 1 85 ? 6.118 -2.834 -8.493 1.00 60.81 85 ALA A CA 1
ATOM 620 C C . ALA A 1 85 ? 6.313 -1.920 -7.270 1.00 60.81 85 ALA A C 1
ATOM 622 O O . ALA A 1 85 ? 5.833 -2.237 -6.180 1.00 60.81 85 ALA A O 1
ATOM 623 N N . CYS A 1 86 ? 7.021 -0.800 -7.427 1.00 60.03 86 CYS A N 1
ATOM 624 C CA . CYS A 1 86 ? 7.189 0.176 -6.361 1.00 60.03 86 CYS A CA 1
ATOM 625 C C . CYS A 1 86 ? 7.303 1.608 -6.864 1.00 60.03 86 CYS A C 1
ATOM 627 O O . CYS A 1 86 ? 7.580 1.868 -8.039 1.00 60.03 86 CYS A O 1
ATOM 629 N N . ASN A 1 87 ? 7.116 2.537 -5.927 1.00 60.41 87 ASN A N 1
ATOM 630 C CA . ASN A 1 87 ? 7.145 3.966 -6.184 1.00 60.41 87 ASN A CA 1
ATOM 631 C C . ASN A 1 87 ? 8.506 4.423 -6.748 1.00 60.41 87 ASN A C 1
ATOM 633 O O . ASN A 1 87 ? 8.578 5.004 -7.826 1.00 60.41 87 ASN A O 1
ATOM 637 N N . THR A 1 88 ? 9.601 4.096 -6.060 1.00 65.31 88 THR A N 1
ATOM 638 C CA . THR A 1 88 ? 10.935 4.601 -6.405 1.00 65.31 88 THR A CA 1
ATOM 639 C C . THR A 1 88 ? 11.373 4.198 -7.811 1.00 65.31 88 THR A C 1
ATOM 641 O O . THR A 1 88 ? 11.741 5.062 -8.601 1.00 65.31 88 THR A O 1
ATOM 644 N N . LEU A 1 89 ? 11.290 2.911 -8.168 1.00 65.50 89 LEU A N 1
ATOM 645 C CA . LEU A 1 89 ? 11.737 2.462 -9.491 1.00 65.50 89 LEU A CA 1
ATOM 646 C C . LEU A 1 89 ? 10.868 3.018 -10.620 1.00 65.50 89 LEU A C 1
ATOM 648 O O . LEU A 1 89 ? 11.388 3.375 -11.673 1.00 65.50 89 LEU A O 1
ATOM 652 N N . SER A 1 90 ? 9.552 3.092 -10.415 1.00 58.50 90 SER A N 1
ATOM 653 C CA . SER A 1 90 ? 8.634 3.550 -11.461 1.00 58.50 90 SER A CA 1
ATOM 654 C C . SER A 1 90 ? 8.777 5.043 -11.764 1.00 58.50 90 SER A C 1
ATOM 656 O O . SER A 1 90 ? 8.747 5.391 -12.938 1.00 58.50 90 SER A O 1
ATOM 658 N N . VAL A 1 91 ? 9.022 5.912 -10.770 1.00 61.16 91 VAL A N 1
ATOM 659 C CA . VAL A 1 91 ? 9.355 7.329 -11.047 1.00 61.16 91 VAL A CA 1
ATOM 660 C C . VAL A 1 91 ? 10.693 7.436 -11.774 1.00 61.16 91 VAL A C 1
ATOM 662 O O . VAL A 1 91 ? 10.824 8.169 -12.751 1.00 61.16 91 VAL A O 1
ATOM 665 N N . LEU A 1 92 ? 11.699 6.687 -11.313 1.00 64.12 92 LEU A N 1
ATOM 666 C CA . LEU A 1 92 ? 13.033 6.728 -11.908 1.00 64.12 92 LEU A CA 1
ATOM 667 C C . LEU A 1 92 ? 13.054 6.256 -13.360 1.00 64.12 92 LEU A C 1
ATOM 669 O O . LEU A 1 92 ? 13.911 6.710 -14.117 1.00 64.12 92 LEU A O 1
ATOM 673 N N . TYR A 1 93 ? 12.119 5.385 -13.750 1.00 69.75 93 TYR A N 1
ATOM 674 C CA . TYR A 1 93 ? 12.032 4.831 -15.096 1.00 69.75 93 TYR A CA 1
ATOM 675 C C . TYR A 1 93 ? 12.044 5.908 -16.182 1.00 69.75 93 TYR A C 1
ATOM 677 O O . TYR A 1 93 ? 12.835 5.801 -17.116 1.00 69.75 93 TYR A O 1
ATOM 685 N N . GLU A 1 94 ? 11.266 6.981 -16.028 1.00 68.19 94 GLU A N 1
ATOM 686 C CA . GLU A 1 94 ? 11.175 8.077 -17.008 1.00 68.19 94 GLU A CA 1
ATOM 687 C C . GLU A 1 94 ? 12.526 8.775 -17.258 1.00 68.19 94 GLU A C 1
ATOM 689 O O . GLU A 1 94 ? 12.768 9.361 -18.316 1.00 68.19 94 GLU A O 1
ATOM 694 N N . HIS A 1 95 ? 13.457 8.674 -16.307 1.00 73.88 95 HIS A N 1
ATOM 695 C CA . HIS A 1 95 ? 14.798 9.247 -16.403 1.00 73.88 95 HIS A CA 1
ATOM 696 C C . HIS A 1 95 ? 15.842 8.273 -16.985 1.00 73.88 95 HIS A C 1
ATOM 698 O O . HIS A 1 95 ? 16.973 8.684 -17.274 1.00 73.88 95 HIS A O 1
ATOM 704 N N . THR A 1 96 ? 15.489 7.004 -17.208 1.00 74.88 96 THR A N 1
ATOM 705 C CA . THR A 1 96 ? 16.403 5.956 -17.699 1.00 74.88 96 THR A CA 1
ATOM 706 C C . THR A 1 96 ? 16.687 6.050 -19.198 1.00 74.88 96 THR A C 1
ATOM 708 O O . THR A 1 96 ? 15.914 6.604 -19.987 1.00 74.88 96 THR A O 1
ATOM 711 N N . ALA A 1 97 ? 17.811 5.473 -19.631 1.00 80.56 97 ALA A N 1
ATOM 712 C CA . ALA A 1 97 ? 18.073 5.262 -21.050 1.00 80.56 97 ALA A CA 1
ATOM 713 C C . ALA A 1 97 ? 17.073 4.274 -21.676 1.00 80.56 97 ALA A C 1
ATOM 715 O O . ALA A 1 97 ? 16.744 4.427 -22.852 1.00 80.56 97 ALA A O 1
ATOM 716 N N . HIS A 1 98 ? 16.561 3.303 -20.910 1.00 77.25 98 HIS A N 1
ATOM 717 C CA . HIS A 1 98 ? 15.515 2.378 -21.369 1.00 77.25 98 HIS A CA 1
ATOM 718 C C . HIS A 1 98 ? 14.233 3.104 -21.797 1.00 77.25 98 HIS A C 1
ATOM 720 O O . HIS A 1 98 ? 13.771 2.872 -22.916 1.00 77.25 98 HIS A O 1
ATOM 726 N N . ALA A 1 99 ? 13.720 4.034 -20.982 1.00 64.94 99 ALA A N 1
ATOM 727 C CA . ALA A 1 99 ? 12.533 4.818 -21.333 1.00 64.94 99 ALA A CA 1
ATOM 728 C C . ALA A 1 99 ? 12.746 5.640 -22.612 1.00 64.94 99 ALA A C 1
ATOM 730 O O . ALA A 1 99 ? 11.915 5.617 -23.519 1.00 64.94 99 ALA A O 1
ATOM 731 N N . ARG A 1 100 ? 13.914 6.285 -22.753 1.00 72.44 100 ARG A N 1
ATOM 732 C CA . ARG A 1 100 ? 14.267 7.055 -23.964 1.00 72.44 100 ARG A CA 1
ATOM 733 C C . ARG A 1 100 ? 14.366 6.204 -25.230 1.00 72.44 100 ARG A C 1
ATOM 735 O O . ARG A 1 100 ? 14.148 6.721 -26.321 1.00 72.44 100 ARG A O 1
ATOM 742 N N . ARG A 1 101 ? 14.715 4.920 -25.103 1.00 67.69 101 ARG A N 1
ATOM 743 C CA . ARG A 1 101 ? 14.775 3.974 -26.230 1.00 67.69 101 ARG A CA 1
ATOM 744 C C . ARG A 1 101 ? 13.397 3.463 -26.659 1.00 67.69 101 ARG A C 1
ATOM 746 O O . ARG A 1 101 ? 13.327 2.785 -27.679 1.00 67.69 101 ARG A O 1
ATOM 753 N N . GLY A 1 102 ? 12.331 3.774 -25.915 1.00 53.94 102 GLY A N 1
ATOM 754 C CA . GLY A 1 102 ? 10.984 3.282 -26.200 1.00 53.94 102 GLY A CA 1
ATOM 755 C C . GLY A 1 102 ? 10.892 1.759 -26.110 1.00 53.94 102 GLY A C 1
ATOM 756 O O . GLY A 1 102 ? 10.206 1.138 -26.914 1.00 53.94 102 GLY A O 1
ATOM 757 N N . ALA A 1 103 ? 11.639 1.133 -25.194 1.00 52.62 103 ALA A N 1
ATOM 758 C CA . ALA A 1 103 ? 11.601 -0.315 -25.037 1.00 52.62 103 ALA A CA 1
ATOM 759 C C . ALA A 1 103 ? 10.197 -0.753 -24.571 1.00 52.62 103 ALA A C 1
ATOM 761 O O . ALA A 1 103 ? 9.883 -0.663 -23.389 1.00 52.62 103 ALA A O 1
ATOM 762 N N . ASP A 1 104 ? 9.377 -1.287 -25.485 1.00 49.44 104 ASP A N 1
ATOM 763 C CA . ASP A 1 104 ? 7.985 -1.744 -25.260 1.00 49.44 104 ASP A CA 1
ATOM 764 C C . ASP A 1 104 ? 7.804 -2.776 -24.118 1.00 49.44 104 ASP A C 1
ATOM 766 O O . ASP A 1 104 ? 6.681 -3.158 -23.770 1.00 49.44 104 ASP A O 1
ATOM 770 N N . ARG A 1 105 ? 8.910 -3.288 -23.561 1.00 48.75 105 ARG A N 1
ATOM 771 C CA . ARG A 1 105 ? 8.959 -4.340 -22.534 1.00 48.75 105 ARG A CA 1
ATOM 772 C C . ARG A 1 105 ? 9.076 -3.817 -21.106 1.00 48.75 105 ARG A C 1
ATOM 774 O O . ARG A 1 105 ? 8.673 -4.533 -20.187 1.00 48.75 105 ARG A O 1
ATOM 781 N N . ALA A 1 106 ? 9.604 -2.608 -20.931 1.00 42.12 106 ALA A N 1
ATOM 782 C CA . ALA A 1 106 ? 9.673 -1.920 -19.654 1.00 42.12 106 ALA A CA 1
ATOM 783 C C . ALA A 1 106 ? 8.709 -0.739 -19.724 1.00 42.12 106 ALA A C 1
ATOM 785 O O . ALA A 1 106 ? 8.848 0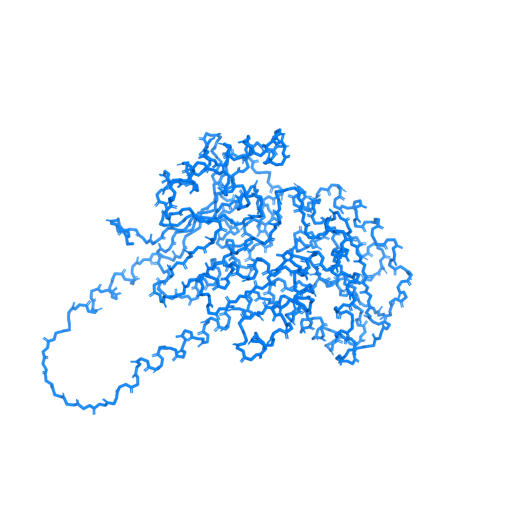.167 -20.538 1.00 42.12 106 ALA A O 1
ATOM 786 N N . THR A 1 107 ? 7.685 -0.753 -18.895 1.00 42.34 107 THR A N 1
ATOM 787 C CA . THR A 1 107 ? 6.802 0.393 -18.739 1.00 42.34 107 THR A CA 1
ATOM 788 C C . THR A 1 107 ? 6.746 0.701 -17.248 1.00 42.34 107 THR A C 1
ATOM 790 O O . THR A 1 107 ? 6.649 -0.225 -16.440 1.00 42.34 107 THR A O 1
ATOM 793 N N . GLY A 1 108 ? 6.746 1.983 -16.850 1.00 34.69 108 GLY A N 1
ATOM 794 C CA . GLY A 1 108 ? 6.407 2.436 -15.479 1.00 34.69 108 GLY A CA 1
ATOM 795 C C . GLY A 1 108 ? 4.950 2.130 -15.073 1.00 34.69 108 GLY A C 1
ATOM 796 O O . GLY A 1 108 ? 4.390 2.717 -14.155 1.00 34.69 108 GLY A O 1
ATOM 797 N N . ILE A 1 109 ? 4.345 1.209 -15.814 1.00 37.94 109 ILE A N 1
ATOM 798 C CA . ILE A 1 109 ? 2.970 0.777 -15.921 1.00 37.94 109 ILE A CA 1
ATOM 799 C C . ILE A 1 109 ? 3.097 -0.748 -15.953 1.00 37.94 109 ILE A C 1
ATOM 801 O O . ILE A 1 109 ? 3.700 -1.293 -16.876 1.00 37.94 109 ILE A O 1
ATOM 805 N N . VAL A 1 110 ? 2.580 -1.471 -14.959 1.00 35.44 110 VAL A N 1
ATOM 806 C CA . VAL A 1 110 ? 2.386 -2.928 -15.128 1.00 35.44 110 VAL A CA 1
ATOM 807 C C . VAL A 1 110 ? 1.537 -3.114 -16.386 1.00 35.44 110 VAL A C 1
ATOM 809 O O . VAL A 1 110 ? 0.543 -2.437 -16.524 1.00 35.44 110 VAL A O 1
ATOM 812 N N . THR A 1 111 ? 1.859 -3.992 -17.326 1.00 34.47 111 THR A N 1
ATOM 813 C CA . THR A 1 111 ? 0.831 -4.479 -18.263 1.00 34.47 111 THR A CA 1
ATOM 814 C C . THR A 1 111 ? 0.960 -5.983 -18.354 1.00 34.47 111 THR A C 1
ATOM 816 O O . THR A 1 111 ? 1.678 -6.529 -19.185 1.00 34.47 111 THR A O 1
ATOM 819 N N . GLY A 1 112 ? 0.289 -6.683 -17.442 1.00 34.94 112 GLY A N 1
ATOM 820 C CA . GLY A 1 112 ? 0.102 -8.122 -17.583 1.00 34.94 112 GLY A CA 1
ATOM 821 C C . GLY A 1 112 ? -1.035 -8.353 -18.565 1.00 34.94 112 GLY A C 1
ATOM 822 O O . GLY A 1 112 ? -2.165 -8.037 -18.216 1.00 34.94 112 GLY A O 1
ATOM 823 N N . ILE A 1 113 ? -0.747 -8.852 -19.771 1.00 35.22 113 ILE A N 1
ATOM 824 C CA . ILE A 1 113 ? -1.778 -9.392 -20.667 1.00 35.22 113 ILE A CA 1
ATOM 825 C C . ILE A 1 113 ? -1.917 -10.867 -20.316 1.00 35.22 113 ILE A C 1
ATOM 827 O O . ILE A 1 113 ? -1.009 -11.656 -20.572 1.00 35.22 113 ILE A O 1
ATOM 831 N N . LEU A 1 114 ? -3.037 -11.229 -19.703 1.00 41.34 114 LEU A N 1
ATOM 832 C CA . LEU A 1 114 ? -3.438 -12.627 -19.579 1.00 41.34 114 LEU A CA 1
ATOM 833 C C . LEU A 1 114 ? -4.245 -13.003 -20.816 1.00 41.34 114 LEU A C 1
ATOM 835 O O . LEU A 1 114 ? -4.951 -12.156 -21.363 1.00 41.34 114 LEU A O 1
ATOM 839 N N . ASP A 1 115 ? -4.192 -14.273 -21.211 1.00 38.72 115 ASP A N 1
ATOM 840 C CA . ASP A 1 115 ? -4.797 -14.861 -22.423 1.00 38.72 115 ASP A CA 1
ATOM 841 C C . ASP A 1 115 ? -6.340 -14.729 -22.546 1.00 38.72 115 ASP A C 1
ATOM 843 O O . ASP A 1 115 ? -6.967 -15.378 -23.378 1.00 38.72 115 ASP A O 1
ATOM 847 N N . ARG A 1 116 ? -6.980 -13.859 -21.752 1.00 45.53 116 ARG A N 1
ATOM 848 C CA . ARG A 1 116 ? -8.385 -13.432 -21.885 1.00 45.53 116 ARG A CA 1
ATOM 849 C C . ARG A 1 116 ? -8.586 -11.921 -22.044 1.00 45.53 116 ARG A C 1
ATOM 851 O O . ARG A 1 116 ? -9.700 -11.441 -21.882 1.00 45.53 116 ARG A O 1
ATOM 858 N N . GLY A 1 117 ? -7.537 -11.156 -22.344 1.00 54.59 117 GLY A N 1
ATOM 859 C CA . GLY A 1 117 ? -7.664 -9.709 -22.546 1.00 54.59 117 GLY A CA 1
ATOM 860 C C . GLY A 1 117 ? -7.743 -8.885 -21.256 1.00 54.59 117 GLY A C 1
ATOM 861 O O . GLY A 1 117 ? -8.025 -7.694 -21.326 1.00 54.59 117 GLY A O 1
ATOM 862 N N . LEU A 1 118 ? -7.445 -9.467 -20.085 1.00 55.69 118 LEU A N 1
ATOM 863 C CA . LEU A 1 118 ? -7.220 -8.670 -18.876 1.00 55.69 118 LEU A CA 1
ATOM 864 C C . LEU A 1 118 ? -5.850 -7.992 -18.980 1.00 55.69 118 LEU A C 1
ATOM 866 O O . LEU A 1 118 ? -4.835 -8.686 -19.075 1.00 55.69 118 LEU A O 1
ATOM 870 N N . ARG A 1 119 ? -5.840 -6.655 -18.930 1.00 61.38 119 ARG A N 1
ATOM 871 C CA . ARG A 1 119 ? -4.640 -5.817 -18.827 1.00 61.38 119 ARG A CA 1
ATOM 872 C C . ARG A 1 119 ? -4.658 -5.074 -17.493 1.00 61.38 119 ARG A C 1
ATOM 874 O O . ARG A 1 119 ? -5.382 -4.095 -17.346 1.00 61.38 119 ARG A O 1
ATOM 881 N N . LEU A 1 120 ? -3.858 -5.530 -16.528 1.00 60.06 120 LEU A N 1
ATOM 882 C CA . LEU A 1 120 ? -3.693 -4.826 -15.252 1.00 60.06 120 LEU A CA 1
ATOM 883 C C . LEU A 1 120 ? -2.578 -3.789 -15.363 1.00 60.06 120 LEU A C 1
ATOM 885 O O . LEU A 1 120 ? -1.455 -4.175 -15.682 1.00 60.06 120 LEU A O 1
ATOM 889 N N . THR A 1 121 ? -2.890 -2.535 -15.017 1.00 59.91 121 THR A N 1
ATOM 890 C CA . THR A 1 121 ? -1.940 -1.421 -14.944 1.00 59.91 121 THR A CA 1
ATOM 891 C C . THR A 1 121 ? -1.783 -0.868 -13.536 1.00 59.91 121 THR A C 1
ATOM 893 O O . THR A 1 121 ? -2.705 -0.274 -12.991 1.00 59.91 121 THR A O 1
ATOM 896 N N . TYR A 1 122 ? -0.583 -1.009 -12.965 1.00 62.69 122 TYR A N 1
ATOM 897 C CA . TYR A 1 122 ? -0.157 -0.233 -11.802 1.00 62.69 122 TYR A CA 1
ATOM 898 C C . TYR A 1 122 ? 0.400 1.085 -12.302 1.00 62.69 122 TYR A C 1
ATOM 900 O O . TYR A 1 122 ? 1.395 1.092 -13.021 1.00 62.69 122 TYR A O 1
ATOM 908 N N . PHE A 1 123 ? -0.247 2.175 -11.924 1.00 62.81 123 PHE A N 1
ATOM 909 C CA . PHE A 1 123 ? 0.202 3.516 -12.234 1.00 62.81 123 PHE A CA 1
ATOM 910 C C . PHE A 1 123 ? 0.688 4.157 -10.945 1.00 62.81 123 PHE A C 1
ATOM 912 O O . PHE A 1 123 ? -0.089 4.367 -10.009 1.00 62.81 123 PHE A O 1
ATOM 919 N N . ASN A 1 124 ? 1.974 4.476 -10.891 1.00 69.75 124 ASN A N 1
ATOM 920 C CA . ASN A 1 124 ? 2.498 5.234 -9.779 1.00 69.75 124 ASN A CA 1
ATOM 921 C C . ASN A 1 124 ? 2.179 6.722 -9.954 1.00 69.75 124 ASN A C 1
ATOM 923 O O . ASN A 1 124 ? 2.614 7.356 -10.909 1.00 69.75 124 ASN A O 1
ATOM 927 N N . ALA A 1 125 ? 1.418 7.275 -9.015 1.00 71.44 125 ALA A N 1
ATOM 928 C CA . ALA A 1 125 ? 0.979 8.661 -9.068 1.00 71.44 125 ALA A CA 1
ATOM 929 C C . ALA A 1 125 ? 1.889 9.629 -8.289 1.00 71.44 125 ALA A C 1
ATOM 931 O O . ALA A 1 125 ? 1.502 10.785 -8.120 1.00 71.44 125 ALA A O 1
ATOM 932 N N . ALA A 1 126 ? 3.032 9.185 -7.753 1.00 70.81 126 ALA A N 1
ATOM 933 C CA . ALA A 1 126 ? 3.946 10.071 -7.035 1.00 70.81 126 ALA A CA 1
ATOM 934 C C . ALA A 1 126 ? 4.500 11.182 -7.952 1.00 70.81 126 ALA A C 1
ATOM 936 O O . ALA A 1 126 ? 4.804 10.912 -9.113 1.00 70.81 126 ALA A O 1
ATOM 937 N N . PRO A 1 127 ? 4.630 12.424 -7.450 1.00 67.31 127 PRO A N 1
ATOM 938 C CA . PRO A 1 127 ? 5.119 13.541 -8.254 1.00 67.31 127 PRO A CA 1
ATOM 939 C C . PRO A 1 127 ? 6.613 13.431 -8.561 1.00 67.31 127 PRO A C 1
ATOM 941 O O . PRO A 1 127 ? 7.032 13.775 -9.661 1.00 67.31 127 PRO A O 1
ATOM 944 N N . GLU A 1 128 ? 7.407 12.988 -7.582 1.00 67.06 128 GLU A N 1
ATOM 945 C CA . GLU A 1 128 ? 8.869 12.937 -7.639 1.00 67.06 128 GLU A CA 1
ATOM 946 C C . GLU A 1 128 ? 9.395 11.771 -6.785 1.00 67.06 128 GLU A C 1
ATOM 948 O O . GLU A 1 128 ? 8.692 11.245 -5.923 1.00 67.06 128 GLU A O 1
ATOM 953 N N . ALA A 1 129 ? 10.657 11.375 -6.981 1.00 56.91 129 ALA A N 1
ATOM 954 C CA . ALA A 1 129 ? 11.250 10.238 -6.269 1.00 56.91 129 ALA A CA 1
ATOM 955 C C . ALA A 1 129 ? 11.367 10.464 -4.748 1.00 56.91 129 ALA A C 1
ATOM 957 O O . ALA A 1 129 ? 11.311 9.506 -3.980 1.00 56.91 129 ALA A O 1
ATOM 958 N N . GLN A 1 130 ? 11.523 11.721 -4.315 1.00 61.78 130 GLN A N 1
ATOM 959 C CA . GLN A 1 130 ? 11.727 12.089 -2.907 1.00 61.78 130 GLN A CA 1
ATOM 960 C C . GLN A 1 130 ? 10.580 12.905 -2.298 1.00 61.78 130 GLN A C 1
ATOM 962 O O . GLN A 1 130 ? 10.653 13.261 -1.123 1.00 61.78 130 GLN A O 1
ATOM 967 N N . GLN A 1 131 ? 9.533 13.201 -3.071 1.00 66.62 131 GLN A N 1
ATOM 968 C CA . GLN A 1 131 ? 8.378 13.961 -2.602 1.00 66.62 131 GLN A CA 1
ATOM 969 C C . GLN A 1 131 ? 7.097 13.195 -2.905 1.00 66.62 131 GLN A C 1
ATOM 971 O O . GLN A 1 131 ? 6.887 12.702 -4.011 1.00 66.62 131 GLN A O 1
ATOM 976 N N . GLY A 1 132 ? 6.220 13.106 -1.917 1.00 75.19 132 GLY A N 1
ATOM 977 C CA . GLY A 1 132 ? 4.897 12.523 -2.036 1.00 75.19 132 GLY A CA 1
ATOM 978 C C . GLY A 1 132 ? 3.787 13.568 -1.980 1.00 75.19 132 GLY A C 1
ATOM 979 O O . GLY A 1 132 ? 3.994 14.780 -1.926 1.00 75.19 132 GLY A O 1
ATOM 980 N N . TYR A 1 133 ? 2.552 13.074 -1.925 1.00 82.31 133 TYR A N 1
ATOM 981 C CA . TYR A 1 133 ? 1.368 13.922 -1.760 1.00 82.31 133 TYR A CA 1
ATOM 982 C C . TYR A 1 133 ? 1.359 14.650 -0.413 1.00 82.31 133 TYR A C 1
ATOM 984 O O . TYR A 1 133 ? 0.888 15.778 -0.332 1.00 82.31 133 TYR A O 1
ATOM 992 N N . ASN A 1 134 ? 1.897 14.032 0.642 1.00 79.38 134 ASN A N 1
ATOM 993 C CA . ASN A 1 134 ? 1.960 14.645 1.973 1.00 79.38 134 ASN A CA 1
ATOM 994 C C . ASN A 1 134 ? 2.954 15.822 2.058 1.00 79.38 134 ASN A C 1
ATOM 996 O O . ASN A 1 134 ? 2.910 16.539 3.052 1.00 79.38 134 ASN A O 1
ATOM 1000 N N . ASP A 1 135 ? 3.801 16.025 1.042 1.00 82.12 135 ASP A N 1
ATOM 1001 C CA . ASP A 1 135 ? 4.787 17.118 0.985 1.00 82.12 135 ASP A CA 1
ATOM 1002 C C . ASP A 1 135 ? 4.272 18.342 0.209 1.00 82.12 135 ASP A C 1
ATOM 1004 O O . ASP A 1 135 ? 4.916 19.387 0.165 1.00 82.12 135 ASP A O 1
ATOM 1008 N N . GLN A 1 136 ? 3.092 18.227 -0.404 1.00 84.81 136 GLN A N 1
ATOM 1009 C CA . GLN A 1 136 ? 2.447 19.326 -1.116 1.00 84.81 136 GLN A CA 1
ATOM 1010 C C . GLN A 1 136 ? 1.863 20.351 -0.126 1.00 84.81 136 GLN A C 1
ATOM 1012 O O . GLN A 1 136 ? 1.400 19.962 0.950 1.00 84.81 136 GLN A O 1
ATOM 1017 N N . PRO A 1 137 ? 1.833 21.649 -0.483 1.00 85.94 137 PRO A N 1
ATOM 1018 C CA . PRO A 1 137 ? 1.512 22.722 0.461 1.00 85.94 137 PRO A CA 1
ATOM 1019 C C . PRO A 1 137 ? 0.068 22.687 0.977 1.00 85.94 137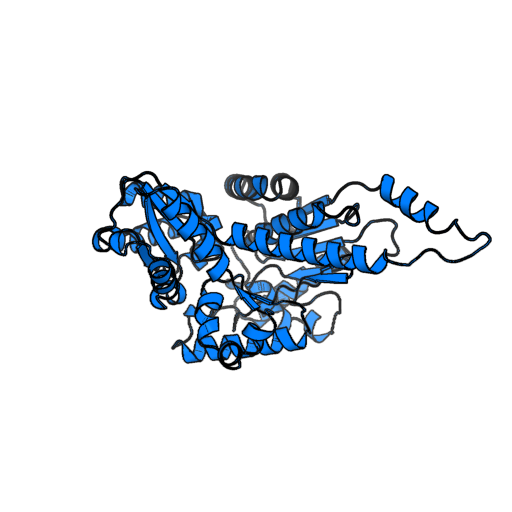 PRO A C 1
ATOM 1021 O O . PRO A 1 137 ? -0.182 23.084 2.114 1.00 85.94 137 PRO A O 1
ATOM 1024 N N . ASP A 1 138 ? -0.883 22.233 0.158 1.00 87.62 138 ASP A N 1
ATOM 1025 C CA . ASP A 1 138 ? -2.306 22.214 0.490 1.00 87.62 138 ASP A CA 1
ATOM 1026 C C . ASP A 1 138 ? -3.104 21.165 -0.314 1.00 87.62 138 ASP A C 1
ATOM 1028 O O . ASP A 1 138 ? -2.611 20.551 -1.267 1.00 87.62 138 ASP A O 1
ATOM 1032 N N . THR A 1 139 ? -4.363 20.943 0.083 1.00 88.38 139 THR A N 1
ATOM 1033 C CA . THR A 1 139 ? -5.278 19.998 -0.581 1.00 88.38 139 THR A CA 1
ATOM 1034 C C . THR A 1 139 ? -5.518 20.328 -2.063 1.00 88.38 139 THR A C 1
ATOM 1036 O O . THR A 1 139 ? -5.515 19.396 -2.868 1.00 88.38 139 THR A O 1
ATOM 1039 N N . PRO A 1 140 ? -5.716 21.597 -2.485 1.00 91.31 140 PRO A N 1
ATOM 1040 C CA . PRO A 1 140 ? -5.802 21.941 -3.905 1.00 91.31 140 PRO A CA 1
ATOM 1041 C C . PRO A 1 140 ? -4.582 21.507 -4.730 1.00 91.31 140 PRO A C 1
ATOM 1043 O O . PRO A 1 140 ? -4.763 20.931 -5.804 1.00 91.31 140 PRO A O 1
ATOM 1046 N N . ALA A 1 141 ? -3.359 21.719 -4.236 1.00 89.19 141 ALA A N 1
ATOM 1047 C CA . ALA A 1 141 ? -2.138 21.279 -4.910 1.00 89.19 141 ALA A CA 1
ATOM 1048 C C . ALA A 1 141 ? -2.068 19.745 -5.016 1.00 89.19 141 ALA A C 1
ATOM 1050 O O . ALA A 1 141 ? -1.782 19.208 -6.091 1.00 89.19 141 ALA A O 1
ATOM 1051 N N . GLN A 1 142 ? -2.412 19.036 -3.934 1.00 88.75 142 GLN A N 1
ATOM 1052 C CA . GLN A 1 142 ? -2.514 17.571 -3.915 1.00 88.75 142 GLN A CA 1
ATOM 1053 C C . GLN A 1 142 ? -3.533 17.049 -4.938 1.00 88.75 142 GLN A C 1
ATOM 1055 O O . GLN A 1 142 ? -3.248 16.114 -5.688 1.00 88.75 142 GLN A O 1
ATOM 1060 N N . ALA A 1 143 ? -4.717 17.662 -4.996 1.00 88.19 143 ALA A N 1
ATOM 1061 C CA . ALA A 1 143 ? -5.780 17.275 -5.915 1.00 88.19 143 ALA A CA 1
ATOM 1062 C C . ALA A 1 143 ? -5.410 17.559 -7.377 1.00 88.19 143 ALA A C 1
ATOM 1064 O O . ALA A 1 143 ? -5.657 16.719 -8.236 1.00 88.19 143 ALA A O 1
ATOM 1065 N N . ALA A 1 144 ? -4.762 18.693 -7.662 1.00 86.44 144 ALA A N 1
ATOM 1066 C CA . ALA A 1 144 ? -4.293 19.027 -9.006 1.00 86.44 144 ALA A CA 1
ATOM 1067 C C . ALA A 1 144 ? -3.210 18.057 -9.506 1.00 86.44 144 ALA A C 1
ATOM 1069 O O . ALA A 1 144 ? -3.147 17.754 -10.699 1.00 86.44 144 ALA A O 1
ATOM 1070 N N . LEU A 1 145 ? -2.352 17.563 -8.609 1.00 85.88 145 LEU A N 1
ATOM 1071 C CA . LEU A 1 145 ? -1.391 16.510 -8.927 1.00 85.88 145 LEU A CA 1
ATOM 1072 C C . LEU A 1 145 ? -2.098 15.188 -9.256 1.00 85.88 145 LEU A C 1
ATOM 1074 O O . LEU A 1 145 ? -1.796 14.578 -10.283 1.00 85.88 145 LEU A O 1
ATOM 1078 N N . LEU A 1 146 ? -3.078 14.792 -8.439 1.00 86.00 146 LEU A N 1
ATOM 1079 C CA . LEU A 1 146 ? -3.878 13.595 -8.698 1.00 86.00 146 LEU A CA 1
ATOM 1080 C C . LEU A 1 146 ? -4.683 13.718 -10.003 1.00 86.00 146 LEU A C 1
ATOM 1082 O O . LEU A 1 146 ? -4.755 12.752 -10.752 1.00 86.00 146 LEU A O 1
ATOM 1086 N N . ASP A 1 147 ? -5.223 14.896 -10.331 1.00 84.38 147 ASP A N 1
ATOM 1087 C CA . ASP A 1 147 ? -5.911 15.149 -11.606 1.00 84.38 147 ASP A CA 1
ATOM 1088 C C . ASP A 1 147 ? -4.998 14.877 -12.815 1.00 84.38 147 ASP A C 1
ATOM 1090 O O . ASP A 1 147 ? -5.443 14.295 -13.808 1.00 84.38 147 ASP A O 1
ATOM 1094 N N . ARG A 1 148 ? -3.714 15.258 -12.747 1.00 83.06 148 ARG A N 1
ATOM 1095 C CA . ARG A 1 148 ? -2.746 14.951 -13.817 1.00 83.06 148 ARG A CA 1
ATOM 1096 C C . ARG A 1 148 ? -2.512 13.448 -13.949 1.00 83.06 148 ARG A C 1
ATOM 1098 O O . ARG A 1 148 ? -2.526 12.937 -15.066 1.00 83.06 148 ARG A O 1
ATOM 1105 N N . ALA A 1 149 ? -2.348 12.751 -12.825 1.00 79.06 149 ALA A N 1
ATOM 1106 C CA . ALA A 1 149 ? -2.180 11.300 -12.812 1.00 79.06 149 ALA A CA 1
ATOM 1107 C C . ALA A 1 149 ? -3.421 10.579 -13.367 1.00 79.06 149 ALA A C 1
ATOM 1109 O O . ALA A 1 149 ? -3.281 9.711 -14.219 1.00 79.06 149 ALA A O 1
ATOM 1110 N N . LEU A 1 150 ? -4.629 10.985 -12.963 1.00 80.44 150 LEU A N 1
ATOM 1111 C CA . LEU A 1 150 ? -5.889 10.436 -13.476 1.00 80.44 150 LEU A CA 1
ATOM 1112 C C . LEU A 1 150 ? -6.035 10.659 -14.985 1.00 80.44 150 LEU A C 1
ATOM 1114 O O . LEU A 1 150 ? -6.355 9.719 -15.701 1.00 80.44 150 LEU A O 1
ATOM 1118 N N . SER A 1 151 ? -5.696 11.851 -15.486 1.00 80.19 151 SER A N 1
ATOM 1119 C CA . SER A 1 151 ? -5.740 12.141 -16.929 1.00 80.19 151 SER A CA 1
ATOM 1120 C C . SER A 1 151 ? -4.773 11.246 -17.718 1.00 80.19 151 SER A C 1
ATOM 1122 O O . SER A 1 151 ? -5.090 10.771 -18.807 1.00 80.19 151 SER A O 1
ATOM 1124 N N . ALA A 1 152 ? -3.580 10.997 -17.165 1.00 73.25 152 ALA A N 1
ATOM 1125 C CA . ALA A 1 152 ? -2.604 10.086 -17.754 1.00 73.25 152 ALA A CA 1
ATOM 1126 C C . ALA A 1 152 ? -3.079 8.624 -17.703 1.00 73.25 152 ALA A C 1
ATOM 1128 O O . ALA A 1 152 ? -2.903 7.897 -18.677 1.00 73.25 152 ALA A O 1
ATOM 1129 N N . MET A 1 153 ? -3.726 8.202 -16.609 1.00 73.69 153 MET A N 1
ATOM 1130 C CA . MET A 1 153 ? -4.356 6.883 -16.509 1.00 73.69 153 MET A CA 1
ATOM 1131 C C . MET A 1 153 ? -5.475 6.726 -17.545 1.00 73.69 153 MET A C 1
ATOM 1133 O O . MET A 1 153 ? -5.497 5.718 -18.239 1.00 73.69 153 MET A O 1
ATOM 1137 N N . GLU A 1 154 ? -6.361 7.714 -17.709 1.00 77.75 154 GLU A N 1
ATOM 1138 C CA . GLU A 1 154 ? -7.442 7.701 -18.708 1.00 77.75 154 GLU A CA 1
ATOM 1139 C C . GLU A 1 154 ? -6.915 7.603 -20.145 1.00 77.75 154 GLU A C 1
ATOM 1141 O O . GLU A 1 154 ? -7.494 6.893 -20.968 1.00 77.75 154 GLU A O 1
ATOM 1146 N N . ALA A 1 155 ? -5.787 8.254 -20.450 1.00 74.31 155 ALA A N 1
ATOM 1147 C CA . ALA A 1 155 ? -5.147 8.171 -21.763 1.00 74.31 155 ALA A CA 1
ATOM 1148 C C . ALA A 1 155 ? -4.689 6.744 -22.120 1.00 74.31 155 ALA A C 1
ATOM 1150 O O . ALA A 1 155 ? -4.578 6.413 -23.301 1.00 74.31 155 ALA A O 1
ATOM 1151 N N . LEU A 1 156 ? -4.476 5.876 -21.122 1.00 68.50 156 LEU A N 1
ATOM 1152 C CA . LEU A 1 156 ? -4.199 4.452 -21.338 1.00 68.50 156 LEU A CA 1
ATOM 1153 C C . LEU A 1 156 ? -5.450 3.653 -21.721 1.00 68.50 156 LEU A C 1
ATOM 1155 O O . LEU A 1 156 ? -5.317 2.473 -22.045 1.00 68.50 156 LEU A O 1
ATOM 1159 N N . GLN A 1 157 ? -6.633 4.272 -21.686 1.00 72.19 157 GLN A N 1
ATOM 1160 C CA . GLN A 1 157 ? -7.939 3.659 -21.928 1.00 72.19 157 GLN A CA 1
ATOM 1161 C C . GLN A 1 157 ? -8.186 2.418 -21.047 1.00 72.19 157 GLN A C 1
ATOM 1163 O O . GLN A 1 157 ? -8.347 1.312 -21.569 1.00 72.19 157 GLN A O 1
ATOM 1168 N N . PRO A 1 158 ? -8.145 2.553 -19.708 1.00 72.69 158 PRO A N 1
ATOM 1169 C CA . PRO A 1 158 ? -8.486 1.463 -18.810 1.00 72.69 158 PRO A CA 1
ATOM 1170 C C . PRO A 1 158 ? -10.006 1.294 -18.725 1.00 72.69 158 PRO A C 1
ATOM 1172 O O . PRO A 1 158 ? -10.749 2.274 -18.703 1.00 72.69 158 PRO A O 1
ATOM 1175 N N . ASP A 1 159 ? -10.469 0.054 -18.576 1.00 71.31 159 ASP A N 1
ATOM 1176 C CA . ASP A 1 159 ? -11.874 -0.215 -18.242 1.00 71.31 159 ASP A CA 1
ATOM 1177 C C . ASP A 1 159 ? -12.205 0.227 -16.804 1.00 71.31 159 ASP A C 1
ATOM 1179 O O . ASP A 1 159 ? -13.339 0.607 -16.499 1.00 71.31 159 ASP A O 1
ATOM 1183 N N . ARG A 1 160 ? -11.202 0.174 -15.912 1.00 72.69 160 ARG A N 1
ATOM 1184 C CA . ARG A 1 160 ? -11.277 0.534 -14.489 1.00 72.69 160 ARG A CA 1
ATOM 1185 C C . ARG A 1 160 ? -9.958 1.119 -13.976 1.00 72.69 160 ARG A C 1
ATOM 1187 O O . ARG A 1 160 ? -8.880 0.650 -14.334 1.00 72.69 160 ARG A O 1
ATOM 1194 N N . ILE A 1 161 ? -10.056 2.094 -13.077 1.00 73.25 161 ILE A N 1
ATOM 1195 C CA . ILE A 1 161 ? -8.963 2.678 -12.296 1.00 73.25 161 ILE A CA 1
ATOM 1196 C C . ILE A 1 161 ? -9.193 2.324 -10.827 1.00 73.25 161 ILE A C 1
ATOM 1198 O O . ILE A 1 161 ? -10.248 2.611 -10.264 1.00 73.25 161 ILE A O 1
ATOM 1202 N N . VAL A 1 162 ? -8.184 1.740 -10.182 1.00 72.88 162 VAL A N 1
ATOM 1203 C CA . VAL A 1 162 ? -8.239 1.404 -8.755 1.00 72.88 162 VAL A CA 1
ATOM 1204 C C . VAL A 1 162 ? -7.264 2.282 -7.974 1.00 72.88 162 VAL A C 1
ATOM 1206 O O . VAL A 1 162 ? -6.046 2.150 -8.101 1.00 72.88 162 VAL A O 1
ATOM 1209 N N . LEU A 1 163 ? -7.786 3.165 -7.123 1.00 74.25 163 LEU A N 1
ATOM 1210 C CA . LEU A 1 163 ? -6.996 3.963 -6.188 1.00 74.25 163 LEU A CA 1
ATOM 1211 C C . LEU A 1 163 ? -6.660 3.129 -4.947 1.00 74.25 163 LEU A C 1
ATOM 1213 O O . LEU A 1 163 ? -7.343 3.181 -3.926 1.00 74.25 163 LEU A O 1
ATOM 1217 N N . ALA A 1 164 ? -5.563 2.377 -5.017 1.00 73.44 164 ALA A N 1
ATOM 1218 C CA . ALA A 1 164 ? -5.093 1.564 -3.894 1.00 73.44 164 ALA A CA 1
ATOM 1219 C C . ALA A 1 164 ? -4.592 2.403 -2.700 1.00 73.44 164 ALA A C 1
ATOM 1221 O O . ALA A 1 164 ? -4.583 1.940 -1.565 1.00 73.44 164 ALA A O 1
ATOM 1222 N N . CYS A 1 165 ? -4.175 3.651 -2.929 1.00 78.94 165 CYS A N 1
ATOM 1223 C CA . CYS A 1 165 ? -3.658 4.512 -1.870 1.00 78.94 165 CYS A CA 1
ATOM 1224 C C . CYS A 1 165 ? -4.787 5.191 -1.081 1.00 78.94 165 CYS A C 1
ATOM 1226 O O . CYS A 1 165 ? -5.622 5.898 -1.650 1.00 78.94 165 CYS A O 1
ATOM 1228 N N . ASN A 1 166 ? -4.755 5.052 0.248 1.00 80.25 166 ASN A N 1
ATOM 1229 C CA . ASN A 1 166 ? -5.704 5.697 1.163 1.00 80.25 166 ASN A CA 1
ATOM 1230 C C . ASN A 1 166 ? -5.677 7.228 1.043 1.00 80.25 166 ASN A C 1
ATOM 1232 O O . ASN A 1 166 ? -6.728 7.863 1.001 1.00 80.25 166 ASN A O 1
ATOM 1236 N N . THR A 1 167 ? -4.487 7.832 0.945 1.00 83.69 167 THR A N 1
ATOM 1237 C CA . THR A 1 167 ? -4.334 9.280 0.737 1.00 83.69 167 THR A CA 1
ATOM 1238 C C . THR A 1 167 ? -4.957 9.721 -0.587 1.00 83.69 167 THR A C 1
ATOM 1240 O O . THR A 1 167 ? -5.728 10.673 -0.607 1.00 83.69 167 THR A O 1
ATOM 1243 N N . LEU A 1 168 ? -4.693 9.008 -1.686 1.00 83.31 168 LEU A N 1
ATOM 1244 C CA . LEU A 1 168 ? -5.279 9.354 -2.988 1.00 83.31 168 LEU A CA 1
ATOM 1245 C C . LEU A 1 168 ? -6.794 9.158 -3.007 1.00 83.31 168 LEU A C 1
ATOM 1247 O O . LEU A 1 168 ? -7.502 9.962 -3.599 1.00 83.31 168 LEU A O 1
ATOM 1251 N N . SER A 1 169 ? -7.295 8.133 -2.318 1.00 79.00 169 SER A N 1
ATOM 1252 C CA . SER A 1 169 ? -8.731 7.854 -2.243 1.00 79.00 169 SER A CA 1
ATOM 1253 C C . SER A 1 169 ? -9.509 8.946 -1.512 1.00 79.00 169 SER A C 1
ATOM 1255 O O . SER A 1 169 ? -10.606 9.287 -1.940 1.00 79.00 169 SER A O 1
ATOM 1257 N N . VAL A 1 170 ? -8.950 9.538 -0.447 1.00 81.75 170 VAL A N 1
ATOM 1258 C CA . VAL A 1 170 ? -9.587 10.701 0.201 1.00 81.75 170 VAL A CA 1
ATOM 1259 C C . VAL A 1 170 ? -9.421 11.976 -0.630 1.00 81.75 170 VAL A C 1
ATOM 1261 O O . VAL A 1 170 ? -10.332 12.795 -0.690 1.00 81.75 170 VAL A O 1
ATOM 1264 N N . LEU A 1 171 ? -8.290 12.133 -1.328 1.00 85.00 171 LEU A N 1
ATOM 1265 C CA . LEU A 1 171 ? -8.044 13.282 -2.202 1.00 85.00 171 LEU A CA 1
ATOM 1266 C C . LEU A 1 171 ? -8.922 13.289 -3.448 1.00 85.00 171 LEU A C 1
ATOM 1268 O O . LEU A 1 171 ? -9.219 14.362 -3.971 1.00 85.00 171 LEU A O 1
ATOM 1272 N N . TYR A 1 172 ? -9.349 12.114 -3.910 1.00 83.06 172 TYR A N 1
ATOM 1273 C CA . TYR A 1 172 ? -10.161 11.963 -5.107 1.00 83.06 172 TYR A CA 1
ATOM 1274 C C . TYR A 1 172 ? -11.413 12.849 -5.076 1.00 83.06 172 TYR A C 1
ATOM 1276 O O . TYR A 1 172 ? -11.699 13.508 -6.072 1.00 83.06 172 TYR A O 1
ATOM 1284 N N . GLU A 1 173 ? -12.093 12.986 -3.930 1.00 81.19 173 GLU A N 1
ATOM 1285 C CA . GLU A 1 173 ? -13.275 13.858 -3.787 1.00 81.19 173 GLU A CA 1
ATOM 1286 C C . GLU A 1 173 ? -12.999 15.339 -4.120 1.00 81.19 173 GLU A C 1
ATOM 1288 O O . GLU A 1 173 ? -13.913 16.086 -4.474 1.00 81.19 173 GLU A O 1
ATOM 1293 N N . HIS A 1 174 ? -11.738 15.768 -4.038 1.00 86.25 174 HIS A N 1
ATOM 1294 C CA . HIS A 1 174 ? -11.300 17.136 -4.304 1.00 86.25 174 HIS A CA 1
ATOM 1295 C C . HIS A 1 174 ? -10.803 17.352 -5.742 1.00 86.25 174 HIS A C 1
ATOM 1297 O O . HIS A 1 174 ? -10.478 18.483 -6.114 1.00 86.25 174 HIS A O 1
ATOM 1303 N N . THR A 1 175 ? -10.771 16.310 -6.572 1.00 86.06 175 THR A N 1
ATOM 1304 C CA . THR A 1 175 ? -10.294 16.373 -7.963 1.00 86.06 175 THR A CA 1
ATOM 1305 C C . THR A 1 175 ? -11.339 16.954 -8.918 1.00 86.06 175 THR A C 1
ATOM 1307 O O . THR A 1 175 ? -12.551 16.909 -8.677 1.00 86.06 175 THR A O 1
ATOM 1310 N N . ALA A 1 176 ? -10.885 17.517 -10.039 1.00 85.62 176 ALA A N 1
ATOM 1311 C CA . ALA A 1 176 ? -11.762 17.900 -11.139 1.00 85.62 176 ALA A CA 1
ATOM 1312 C C . ALA A 1 176 ? -12.423 16.677 -11.792 1.00 85.62 176 ALA A C 1
ATOM 1314 O O . ALA A 1 176 ? -13.548 16.798 -12.275 1.00 85.62 176 ALA A O 1
ATOM 1315 N N . HIS A 1 177 ? -11.769 15.509 -11.792 1.00 81.06 177 HIS A N 1
ATOM 1316 C CA . HIS A 1 177 ? -12.376 14.239 -12.223 1.00 81.06 177 HIS A CA 1
ATOM 1317 C C . HIS A 1 177 ? -13.637 13.911 -11.416 1.00 81.06 177 HIS A C 1
ATOM 1319 O O . HIS A 1 177 ? -14.722 13.823 -11.991 1.00 81.06 177 HIS A O 1
ATOM 1325 N N . ALA A 1 178 ? -13.544 13.890 -10.082 1.00 79.31 178 ALA A N 1
ATOM 1326 C CA . ALA A 1 178 ? -14.702 13.619 -9.230 1.00 79.31 178 ALA A CA 1
ATOM 1327 C C . ALA A 1 178 ? -15.838 14.641 -9.422 1.00 79.31 178 ALA A C 1
ATOM 1329 O O . ALA A 1 178 ? -17.014 14.269 -9.435 1.00 79.31 178 ALA A O 1
ATOM 1330 N N . ARG A 1 179 ? -15.508 15.928 -9.622 1.00 81.19 179 ARG A N 1
ATOM 1331 C CA . ARG A 1 179 ? -16.505 16.990 -9.876 1.00 81.19 179 ARG A CA 1
ATOM 1332 C C . ARG A 1 179 ? -17.211 16.864 -11.222 1.00 81.19 179 ARG A C 1
ATOM 1334 O O . ARG A 1 179 ? -18.371 17.252 -11.323 1.00 81.19 179 ARG A O 1
ATOM 1341 N N . ARG A 1 180 ? -16.534 16.344 -12.250 1.00 72.25 180 ARG A N 1
ATOM 1342 C CA . ARG A 1 180 ? -17.119 16.151 -13.586 1.00 72.25 180 ARG A CA 1
ATOM 1343 C C . ARG A 1 180 ? -18.213 15.081 -13.598 1.00 72.25 180 ARG A C 1
ATOM 1345 O O . ARG A 1 180 ? -18.976 15.025 -14.555 1.00 72.25 180 ARG A O 1
ATOM 1352 N N . GLY A 1 181 ? -18.315 14.249 -12.556 1.00 58.22 181 GLY A N 1
ATOM 1353 C CA . GLY A 1 181 ? -19.396 13.274 -12.374 1.00 58.22 181 GLY A CA 1
ATOM 1354 C C . GLY A 1 181 ? -19.383 12.098 -13.358 1.00 58.22 181 GLY A C 1
ATOM 1355 O O . GLY A 1 181 ? -20.124 11.140 -13.141 1.00 58.22 181 GLY A O 1
ATOM 1356 N N . ALA A 1 182 ? -18.528 12.138 -14.386 1.00 53.44 182 ALA A N 1
ATOM 1357 C CA . ALA A 1 182 ? -18.346 11.078 -15.372 1.00 53.44 182 ALA A CA 1
ATOM 1358 C C . ALA A 1 182 ? -18.056 9.734 -14.690 1.00 53.44 182 ALA A C 1
ATOM 1360 O O . ALA A 1 182 ? -18.729 8.753 -14.979 1.00 53.44 182 ALA A O 1
ATOM 1361 N N . ASP A 1 183 ? -17.181 9.722 -13.684 1.00 53.62 183 ASP A N 1
ATOM 1362 C CA . ASP A 1 183 ? -16.807 8.511 -12.946 1.00 53.62 183 ASP A CA 1
ATOM 1363 C C . ASP A 1 183 ? -17.934 7.945 -12.076 1.00 53.62 183 ASP A C 1
ATOM 1365 O O . ASP A 1 183 ? -18.030 6.734 -11.908 1.00 53.62 183 ASP A O 1
ATOM 1369 N N . ARG A 1 184 ? -18.832 8.788 -11.541 1.00 49.78 184 ARG A N 1
ATOM 1370 C CA . ARG A 1 184 ? -20.021 8.314 -10.805 1.00 49.78 184 ARG A CA 1
ATOM 1371 C C . ARG A 1 184 ? -21.062 7.696 -11.736 1.00 49.78 184 ARG A C 1
ATOM 1373 O O . ARG A 1 184 ? -21.844 6.862 -11.294 1.00 49.78 184 ARG A O 1
ATOM 1380 N N . ALA A 1 185 ? -21.079 8.114 -13.001 1.00 37.50 185 ALA A N 1
ATOM 1381 C CA . ALA A 1 185 ? -21.972 7.583 -14.024 1.00 37.50 185 ALA A CA 1
ATOM 1382 C C . ALA A 1 185 ? -21.410 6.318 -14.700 1.00 37.50 185 ALA A C 1
ATOM 1384 O O . ALA A 1 185 ? -22.184 5.446 -15.084 1.00 37.50 185 ALA A O 1
ATOM 1385 N N . THR A 1 186 ? -20.083 6.198 -14.832 1.00 48.56 186 THR A N 1
ATOM 1386 C CA . THR A 1 186 ? -19.408 5.067 -15.499 1.00 48.56 186 THR A CA 1
ATOM 1387 C C . THR A 1 186 ? -18.821 4.035 -14.528 1.00 48.56 186 THR A C 1
ATOM 1389 O O . THR A 1 186 ? -18.548 2.900 -14.929 1.00 48.56 186 THR A O 1
ATOM 1392 N N . GLY A 1 187 ? -18.627 4.396 -13.255 1.00 58.06 187 GLY A N 1
ATOM 1393 C CA . GLY A 1 187 ? -18.048 3.547 -12.209 1.00 58.06 187 GLY A CA 1
ATOM 1394 C C . GLY A 1 187 ? -16.576 3.200 -12.436 1.00 58.06 187 GLY A C 1
ATOM 1395 O O . GLY A 1 187 ? -16.131 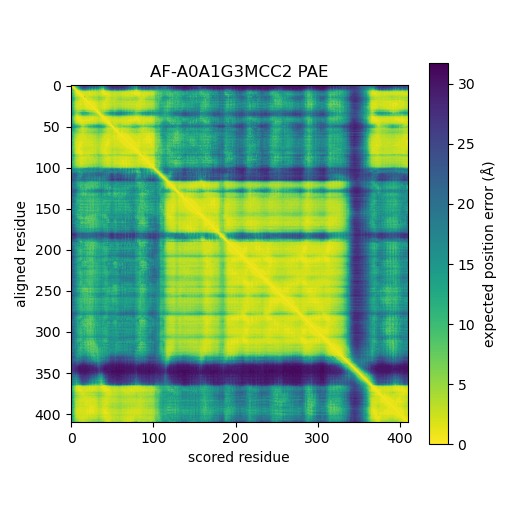2.150 -11.986 1.00 58.06 187 GLY A O 1
ATOM 1396 N N . ILE A 1 188 ? -15.839 4.006 -13.211 1.00 57.72 188 ILE A N 1
ATOM 1397 C CA . ILE A 1 188 ? -14.470 3.661 -13.627 1.00 57.72 188 ILE A CA 1
ATOM 1398 C C . ILE A 1 188 ? -13.493 3.710 -12.453 1.00 57.72 188 ILE A C 1
ATOM 1400 O O . ILE A 1 188 ? -12.616 2.855 -12.393 1.00 57.72 188 ILE A O 1
ATOM 1404 N N . VAL A 1 189 ? -13.642 4.657 -11.522 1.00 58.16 189 VAL A N 1
ATOM 1405 C CA . VAL A 1 189 ? -12.717 4.826 -10.392 1.00 58.16 189 VAL A CA 1
ATOM 1406 C C . VAL A 1 189 ? -13.280 4.195 -9.116 1.00 58.16 189 VAL A C 1
ATOM 1408 O O . VAL A 1 189 ? -14.277 4.675 -8.577 1.00 58.16 189 VAL A O 1
ATOM 1411 N N . THR A 1 190 ? -12.589 3.186 -8.583 1.00 67.75 190 THR A N 1
ATOM 1412 C CA . THR A 1 190 ? -12.849 2.593 -7.257 1.00 67.75 190 THR A CA 1
ATOM 1413 C C . THR A 1 190 ? -11.648 2.842 -6.349 1.00 67.75 190 THR A C 1
ATOM 1415 O O . THR A 1 190 ? -10.508 2.744 -6.793 1.00 67.75 190 THR A O 1
ATOM 1418 N N . GLY A 1 191 ? -11.860 3.178 -5.076 1.00 66.56 191 GLY A N 1
ATOM 1419 C CA . GLY A 1 191 ? -10.772 3.461 -4.132 1.00 66.56 191 GLY A CA 1
ATOM 1420 C C . GLY A 1 191 ? -10.827 2.610 -2.872 1.00 66.56 191 GLY A C 1
ATOM 1421 O O . GLY A 1 191 ? -11.902 2.190 -2.441 1.00 66.56 191 GLY A O 1
ATOM 1422 N N . ILE A 1 192 ? -9.669 2.430 -2.232 1.00 73.88 192 ILE A N 1
ATOM 1423 C CA . ILE A 1 192 ? -9.524 1.674 -0.975 1.00 73.88 192 ILE A CA 1
ATOM 1424 C C . ILE A 1 192 ? -10.402 2.213 0.164 1.00 73.88 192 ILE A C 1
ATOM 1426 O O . ILE A 1 192 ? -10.735 1.483 1.094 1.00 73.88 192 ILE A O 1
ATOM 1430 N N . LEU A 1 193 ? -10.801 3.486 0.081 1.00 79.25 193 LEU A N 1
ATOM 1431 C CA . LEU A 1 193 ? -11.689 4.125 1.048 1.00 79.25 193 LEU A CA 1
ATOM 1432 C C . LEU A 1 193 ? -13.010 3.356 1.207 1.00 79.25 193 LEU A C 1
ATOM 1434 O O . LEU A 1 193 ? -13.421 3.118 2.338 1.00 79.25 193 LEU A O 1
ATOM 1438 N N . GLU A 1 194 ? -13.663 2.938 0.118 1.00 81.31 194 GLU A N 1
ATOM 1439 C CA . GLU A 1 194 ? -14.961 2.248 0.215 1.00 81.31 194 GLU A CA 1
ATOM 1440 C C . GLU A 1 194 ? -14.816 0.843 0.811 1.00 81.31 194 GLU A C 1
ATOM 1442 O O . GLU A 1 194 ? -15.575 0.474 1.710 1.00 81.31 194 GLU A O 1
ATOM 1447 N N . ALA A 1 195 ? -13.795 0.097 0.373 1.00 76.44 195 ALA A N 1
ATOM 1448 C CA . ALA A 1 195 ? -13.445 -1.208 0.932 1.00 76.44 195 ALA A CA 1
ATOM 1449 C C . ALA A 1 195 ? -13.169 -1.104 2.443 1.00 76.44 195 ALA A C 1
ATOM 1451 O O . ALA A 1 195 ? -13.715 -1.861 3.249 1.00 76.44 195 ALA A O 1
ATOM 1452 N N . GLY A 1 196 ? -12.389 -0.095 2.847 1.00 82.62 196 GLY A N 1
ATOM 1453 C CA . GLY A 1 196 ? -12.107 0.200 4.249 1.00 82.62 196 GLY A CA 1
ATOM 1454 C C . GLY A 1 196 ? -13.367 0.527 5.047 1.00 82.62 196 GLY A C 1
ATOM 1455 O O . GLY A 1 196 ? -13.575 -0.038 6.115 1.00 82.62 196 GLY A O 1
ATOM 1456 N N . LEU A 1 197 ? -14.254 1.383 4.530 1.00 87.19 197 LEU A N 1
ATOM 1457 C CA . LEU A 1 197 ? -15.506 1.737 5.208 1.00 87.19 197 LEU A CA 1
ATOM 1458 C C . LEU A 1 197 ? -16.409 0.520 5.431 1.00 87.19 197 LEU A C 1
ATOM 1460 O O . LEU A 1 197 ? -16.931 0.364 6.536 1.00 87.19 197 LEU A O 1
ATOM 1464 N N . ARG A 1 198 ? -16.558 -0.356 4.426 1.00 89.81 198 ARG A N 1
ATOM 1465 C CA . ARG A 1 198 ? -17.303 -1.619 4.561 1.00 89.81 198 ARG A CA 1
ATOM 1466 C C . ARG A 1 198 ? -16.690 -2.519 5.630 1.00 89.81 198 ARG A C 1
ATOM 1468 O O . ARG A 1 198 ? -17.410 -2.983 6.513 1.00 89.81 198 ARG A O 1
ATOM 1475 N N . LEU A 1 199 ? -15.372 -2.713 5.584 1.00 90.00 199 LEU A N 1
ATOM 1476 C CA . LEU A 1 199 ? -14.634 -3.534 6.544 1.00 90.00 199 LEU A CA 1
ATOM 1477 C C . LEU A 1 199 ? -14.793 -3.013 7.981 1.00 90.00 199 LEU A C 1
ATOM 1479 O O . LEU A 1 199 ? -15.126 -3.769 8.895 1.00 90.00 199 LEU A O 1
ATOM 1483 N N . PHE A 1 200 ? -14.581 -1.713 8.184 1.00 95.12 200 PHE A N 1
ATOM 1484 C CA . PHE A 1 200 ? -14.637 -1.080 9.499 1.00 95.12 200 PHE A CA 1
ATOM 1485 C C . PHE A 1 200 ? -16.055 -1.070 10.073 1.00 95.12 200 PHE A C 1
ATOM 1487 O O . PHE A 1 200 ? -16.250 -1.402 11.244 1.00 95.12 200 PHE A O 1
ATOM 1494 N N . ALA A 1 201 ? -17.052 -0.725 9.253 1.00 94.50 201 ALA A N 1
ATOM 1495 C CA . ALA A 1 201 ? -18.446 -0.724 9.676 1.00 94.50 201 ALA A CA 1
ATOM 1496 C C . ALA A 1 201 ? -18.944 -2.139 9.983 1.00 94.50 201 ALA A C 1
ATOM 1498 O O . ALA A 1 201 ? -19.589 -2.340 11.010 1.00 94.50 201 ALA A O 1
ATOM 1499 N N . GLY A 1 202 ? -18.593 -3.125 9.152 1.00 95.94 202 GLY A N 1
ATOM 1500 C CA . GLY A 1 202 ? -18.930 -4.528 9.387 1.00 95.94 202 GLY A CA 1
ATOM 1501 C C . GLY A 1 202 ? -18.365 -5.050 10.710 1.00 95.94 202 GLY A C 1
ATOM 1502 O O . GLY A 1 202 ? -19.086 -5.688 11.475 1.00 95.94 202 GLY A O 1
ATOM 1503 N N . ALA A 1 203 ? -17.111 -4.714 11.027 1.00 96.12 203 ALA A N 1
ATOM 1504 C CA . ALA A 1 203 ? -16.491 -5.098 12.294 1.00 96.12 203 ALA A CA 1
ATOM 1505 C C . ALA A 1 203 ? -17.211 -4.491 13.514 1.00 96.12 203 ALA A C 1
ATOM 1507 O O . ALA A 1 203 ? -17.517 -5.215 14.459 1.00 96.12 203 ALA A O 1
ATOM 1508 N N . LEU A 1 204 ? -17.531 -3.191 13.490 1.00 95.56 204 LEU A N 1
ATOM 1509 C CA . LEU A 1 204 ? -18.227 -2.522 14.603 1.00 95.56 204 LEU A CA 1
ATOM 1510 C C . LEU A 1 204 ? -19.711 -2.899 14.721 1.00 95.56 204 LEU A C 1
ATOM 1512 O O . LEU A 1 204 ? -20.272 -2.813 15.815 1.00 95.56 204 LEU A O 1
ATOM 1516 N N . ALA A 1 205 ? -20.349 -3.295 13.618 1.00 94.56 205 ALA A N 1
ATOM 1517 C CA . ALA A 1 205 ? -21.713 -3.814 13.621 1.00 94.56 205 ALA A CA 1
ATOM 1518 C C . ALA A 1 205 ? -21.782 -5.217 14.241 1.00 94.56 205 ALA A C 1
ATOM 1520 O O . ALA A 1 205 ? -22.723 -5.521 14.970 1.00 94.56 205 ALA A O 1
ATOM 1521 N N . ALA A 1 206 ? -20.778 -6.058 13.975 1.00 96.12 206 ALA A N 1
ATOM 1522 C CA . ALA A 1 206 ? -20.675 -7.399 14.546 1.00 96.12 206 ALA A CA 1
ATOM 1523 C C . ALA A 1 206 ? -20.233 -7.403 16.021 1.00 96.12 206 ALA A C 1
ATOM 1525 O O . ALA A 1 206 ? -20.470 -8.383 16.724 1.00 96.12 206 ALA A O 1
ATOM 1526 N N . ASP A 1 207 ? -19.590 -6.330 16.485 1.00 96.38 207 ASP A N 1
ATOM 1527 C CA . ASP A 1 207 ? -19.046 -6.206 17.838 1.00 96.38 207 ASP A CA 1
ATOM 1528 C C . ASP A 1 207 ? -19.499 -4.882 18.480 1.00 96.38 207 ASP A C 1
ATOM 1530 O O . ASP A 1 207 ? -18.818 -3.867 18.311 1.00 96.38 207 ASP A O 1
ATOM 1534 N N . PRO A 1 208 ? -20.648 -4.851 19.189 1.00 92.38 208 PRO A N 1
ATOM 1535 C CA . PRO A 1 208 ? -21.185 -3.642 19.821 1.00 92.38 208 PRO A CA 1
ATOM 1536 C C . PRO A 1 208 ? -20.257 -2.994 20.858 1.00 92.38 208 PRO A C 1
ATOM 1538 O O . PRO A 1 208 ? -20.312 -1.775 21.027 1.00 92.38 208 PRO A O 1
ATOM 1541 N N . ASP A 1 209 ? -19.376 -3.779 21.482 1.00 93.81 209 ASP A N 1
ATOM 1542 C CA . ASP A 1 209 ? -18.435 -3.328 22.515 1.00 93.81 209 ASP A CA 1
ATOM 1543 C C . ASP A 1 209 ? -17.061 -2.946 21.934 1.00 93.81 209 ASP A C 1
ATOM 1545 O O . ASP A 1 209 ? -16.152 -2.532 22.655 1.00 93.81 209 ASP A O 1
ATOM 1549 N N . GLY A 1 210 ? -16.882 -3.055 20.614 1.00 96.88 210 GLY A N 1
ATOM 1550 C CA . GLY A 1 210 ? -15.662 -2.645 19.925 1.00 96.88 210 GLY A CA 1
ATOM 1551 C C . GLY A 1 210 ? -15.541 -1.129 19.747 1.00 96.88 210 GLY A C 1
ATOM 1552 O O . GLY A 1 210 ? -16.525 -0.448 19.468 1.00 96.88 210 GLY A O 1
ATOM 1553 N N . ALA A 1 211 ? -14.325 -0.597 19.798 1.00 97.69 211 ALA A N 1
ATOM 1554 C CA . ALA A 1 211 ? -13.984 0.743 19.324 1.00 97.69 211 ALA A CA 1
ATOM 1555 C C . ALA A 1 211 ? -13.035 0.643 18.125 1.00 97.69 211 ALA A C 1
ATOM 1557 O O . ALA A 1 211 ? -12.199 -0.254 18.068 1.00 97.69 211 ALA A O 1
ATOM 1558 N N . LEU A 1 212 ? -13.138 1.566 17.175 1.00 98.25 212 LEU A N 1
ATOM 1559 C CA . LEU A 1 212 ? -12.253 1.676 16.021 1.00 98.25 212 LEU A CA 1
ATOM 1560 C C . LEU A 1 212 ? -11.288 2.846 16.211 1.00 98.25 212 LEU A C 1
ATOM 1562 O O . LEU A 1 212 ? -11.709 3.987 16.396 1.00 98.25 212 LEU A O 1
ATOM 1566 N N . LEU A 1 213 ? -9.997 2.568 16.073 1.00 98.25 213 LEU A N 1
ATOM 1567 C CA . LEU A 1 213 ? -8.953 3.569 15.916 1.00 98.25 213 LEU A CA 1
ATOM 1568 C C . LEU A 1 213 ? -8.405 3.503 14.491 1.00 98.25 213 LEU A C 1
ATOM 1570 O O . LEU A 1 213 ? -7.803 2.507 14.092 1.00 98.25 213 LEU A O 1
ATOM 1574 N N . LEU A 1 214 ? -8.593 4.577 13.732 1.00 97.75 214 LEU A N 1
ATOM 1575 C CA . LEU A 1 214 ? -7.992 4.751 12.416 1.00 97.75 214 LEU A CA 1
ATOM 1576 C C . LEU A 1 214 ? -6.554 5.253 12.567 1.00 97.75 214 LEU A C 1
ATOM 1578 O O . LEU A 1 214 ? -6.322 6.309 13.153 1.00 97.75 214 LEU A O 1
ATOM 1582 N N . LEU A 1 215 ? -5.602 4.523 11.995 1.00 96.69 215 LEU A N 1
ATOM 1583 C CA . LEU A 1 215 ? -4.208 4.942 11.880 1.00 96.69 215 LEU A CA 1
ATOM 1584 C C . LEU A 1 215 ? -3.917 5.252 10.418 1.00 96.69 215 LEU A C 1
ATOM 1586 O O . LEU A 1 215 ? -4.093 4.390 9.560 1.00 96.69 215 LEU A O 1
ATOM 1590 N N . GLY A 1 216 ? -3.446 6.458 10.118 1.00 89.12 216 GLY A N 1
ATOM 1591 C CA . GLY A 1 216 ? -3.158 6.842 8.738 1.00 89.12 216 GLY A CA 1
ATOM 1592 C C . GLY A 1 216 ? -2.128 7.951 8.608 1.00 89.12 216 GLY A C 1
ATOM 1593 O O . GLY A 1 216 ? -1.565 8.446 9.585 1.00 89.12 216 GLY A O 1
ATOM 1594 N N . THR A 1 217 ? -1.891 8.362 7.364 1.00 83.81 217 THR A N 1
ATOM 1595 C CA . THR A 1 217 ? -1.056 9.537 7.081 1.00 83.81 217 THR A CA 1
ATOM 1596 C C . THR A 1 217 ? -1.755 10.824 7.515 1.00 83.81 217 THR A C 1
ATOM 1598 O O . THR A 1 217 ? -2.972 10.841 7.713 1.00 83.81 217 THR A O 1
ATOM 1601 N N . ARG A 1 218 ? -0.992 11.920 7.605 1.00 84.81 218 ARG A N 1
ATOM 1602 C CA . ARG A 1 218 ? -1.527 13.247 7.926 1.00 84.81 218 ARG A CA 1
ATOM 1603 C C . ARG A 1 218 ? -2.680 13.628 6.999 1.00 84.81 218 ARG A C 1
ATOM 1605 O O . ARG A 1 218 ? -3.787 13.817 7.481 1.00 84.81 218 ARG A O 1
ATOM 1612 N N . THR A 1 219 ? -2.468 13.627 5.681 1.00 78.69 219 THR A N 1
ATOM 1613 C CA . THR A 1 219 ? -3.528 13.966 4.718 1.00 78.69 219 THR A CA 1
ATOM 1614 C C . THR A 1 219 ? -4.739 13.039 4.844 1.00 78.69 219 THR A C 1
ATOM 1616 O O . THR A 1 219 ? -5.877 13.496 4.769 1.00 78.69 219 THR A O 1
ATOM 1619 N N . THR A 1 220 ? -4.527 11.738 5.078 1.00 83.44 220 THR A N 1
ATOM 1620 C CA . THR A 1 220 ? -5.637 10.783 5.220 1.00 83.44 220 THR A CA 1
ATOM 1621 C C . THR A 1 220 ? -6.520 11.092 6.425 1.00 83.44 220 THR A C 1
ATOM 1623 O O . THR A 1 220 ? -7.745 11.110 6.292 1.00 83.44 220 THR A O 1
ATOM 1626 N N . ILE A 1 221 ? -5.916 11.324 7.590 1.00 90.12 221 ILE A N 1
ATOM 1627 C CA . ILE A 1 221 ? -6.645 11.551 8.840 1.00 90.12 221 ILE A CA 1
ATOM 1628 C C . ILE A 1 221 ? -7.206 12.973 8.905 1.00 90.12 221 ILE A C 1
ATOM 1630 O O . ILE A 1 221 ? -8.397 13.133 9.180 1.00 90.12 221 ILE A O 1
ATOM 1634 N N . ASP A 1 222 ? -6.403 13.982 8.558 1.00 87.12 222 ASP A N 1
ATOM 1635 C CA . ASP A 1 222 ? -6.790 15.397 8.605 1.00 87.12 222 ASP A CA 1
ATOM 1636 C C . ASP A 1 222 ? -7.917 15.714 7.603 1.00 87.12 222 ASP A C 1
ATOM 1638 O O . ASP A 1 222 ? -8.694 16.640 7.828 1.00 87.12 222 ASP A O 1
ATOM 1642 N N . SER A 1 223 ? -8.085 14.909 6.539 1.00 80.81 223 SER A N 1
ATOM 1643 C CA . SER A 1 223 ? -9.240 15.024 5.631 1.00 80.81 223 SER A CA 1
ATOM 1644 C C . SER A 1 223 ? -10.589 14.853 6.343 1.00 80.81 223 SER A C 1
ATOM 1646 O O . SER A 1 223 ? -11.615 15.338 5.868 1.00 80.81 223 SER A O 1
ATOM 1648 N N . GLY A 1 224 ? -10.623 14.095 7.446 1.00 86.69 224 GLY A N 1
ATOM 1649 C CA . GLY A 1 224 ? -11.845 13.746 8.168 1.00 86.69 224 GLY A CA 1
ATOM 1650 C C . GLY A 1 224 ? -12.831 12.856 7.395 1.00 86.69 224 GLY A C 1
ATOM 1651 O O . GLY A 1 224 ? -13.873 12.501 7.951 1.00 86.69 224 GLY A O 1
ATOM 1652 N N . ILE A 1 225 ? -12.531 12.459 6.150 1.00 83.62 225 ILE A N 1
ATOM 1653 C CA . ILE A 1 225 ? -13.479 11.768 5.258 1.00 83.62 225 ILE A CA 1
ATOM 1654 C C . ILE A 1 225 ? -13.888 10.401 5.815 1.00 83.62 225 ILE A C 1
ATOM 1656 O O . ILE A 1 225 ? -15.083 10.112 5.884 1.00 83.62 225 ILE A O 1
ATOM 1660 N N . HIS A 1 226 ? -12.930 9.590 6.281 1.00 88.88 226 HIS A N 1
ATOM 1661 C CA . HIS A 1 226 ? -13.220 8.290 6.901 1.00 88.88 226 HIS A CA 1
ATOM 1662 C C . HIS A 1 226 ? -14.195 8.440 8.071 1.00 88.88 226 HIS A C 1
ATOM 1664 O O . HIS A 1 226 ? -15.255 7.817 8.088 1.00 88.88 226 HIS A O 1
ATOM 1670 N N . ARG A 1 227 ? -13.869 9.326 9.024 1.00 91.56 227 ARG A N 1
ATOM 1671 C CA . ARG A 1 227 ? -14.702 9.573 10.205 1.00 91.56 227 ARG A CA 1
ATOM 1672 C C . ARG A 1 227 ? -16.088 10.069 9.804 1.00 91.56 227 ARG A C 1
ATOM 1674 O O . ARG A 1 227 ? -17.080 9.509 10.252 1.00 91.56 227 ARG A O 1
ATOM 1681 N N . LYS A 1 228 ? -16.173 11.075 8.928 1.00 89.44 228 LYS A N 1
ATOM 1682 C CA . LYS A 1 228 ? -17.445 11.623 8.433 1.00 89.44 228 LYS A CA 1
ATOM 1683 C C . LYS A 1 228 ? -18.333 10.535 7.822 1.00 89.44 228 LYS A C 1
ATOM 1685 O O . LYS A 1 228 ? -19.521 10.485 8.126 1.00 89.44 228 LYS A O 1
ATOM 1690 N N . ARG A 1 229 ? -17.770 9.671 6.974 1.00 87.69 229 ARG A N 1
ATOM 1691 C CA . ARG A 1 229 ? -18.519 8.611 6.288 1.00 87.69 229 ARG A CA 1
ATOM 1692 C C . ARG A 1 229 ? -18.952 7.494 7.240 1.00 87.69 229 ARG A C 1
ATOM 1694 O O . ARG A 1 229 ? -20.103 7.087 7.174 1.00 87.69 229 ARG A O 1
ATOM 1701 N N . LEU A 1 230 ? -18.099 7.078 8.179 1.00 92.94 230 LEU A N 1
ATOM 1702 C CA . LEU A 1 230 ? -18.465 6.105 9.219 1.00 92.94 230 LEU A CA 1
ATOM 1703 C C . LEU A 1 230 ? -19.597 6.613 10.126 1.00 92.94 230 LEU A C 1
ATOM 1705 O O . LEU A 1 230 ? -20.525 5.866 10.422 1.00 92.94 230 LEU A O 1
ATOM 1709 N N . LEU A 1 231 ? -19.569 7.892 10.513 1.00 93.25 231 LEU A N 1
ATOM 1710 C CA . LEU A 1 231 ? -20.673 8.520 11.249 1.00 93.25 231 LEU A CA 1
ATOM 1711 C C . LEU A 1 231 ? -21.963 8.560 10.420 1.00 93.25 231 LEU A C 1
ATOM 1713 O O . LEU A 1 231 ? -23.046 8.325 10.949 1.00 93.25 231 LEU A O 1
ATOM 1717 N N . GLY A 1 232 ? -21.850 8.814 9.113 1.00 90.69 232 GLY A N 1
ATOM 1718 C CA . GLY A 1 232 ? -22.978 8.761 8.180 1.00 90.69 232 GLY A CA 1
ATOM 1719 C C . GLY A 1 232 ? -23.628 7.376 8.065 1.00 90.69 232 GLY A C 1
ATOM 1720 O O . GLY A 1 232 ? -24.803 7.294 7.725 1.00 90.69 232 GLY A O 1
ATOM 1721 N N . LEU A 1 233 ? -22.899 6.305 8.402 1.00 91.44 233 LEU A N 1
ATOM 1722 C CA . LEU A 1 233 ? -23.421 4.937 8.504 1.00 91.44 233 LEU A CA 1
ATOM 1723 C C . LEU A 1 233 ? -24.086 4.641 9.865 1.00 91.44 233 LEU A C 1
ATOM 1725 O O . LEU A 1 233 ? -24.503 3.511 10.105 1.00 91.44 233 LEU A O 1
ATOM 1729 N N . GLY A 1 234 ? -24.195 5.631 10.757 1.00 92.50 234 GLY A N 1
ATOM 1730 C CA . GLY A 1 234 ? -24.868 5.502 12.054 1.00 92.50 234 GLY A CA 1
ATOM 1731 C C . GLY A 1 234 ? -23.988 4.979 13.192 1.00 92.50 234 GLY A C 1
ATOM 1732 O O . GLY A 1 234 ? -24.503 4.659 14.262 1.00 92.50 234 GLY A O 1
ATOM 1733 N N . LEU A 1 235 ? -22.669 4.890 12.997 1.00 91.75 235 LEU A N 1
ATOM 1734 C CA . LEU A 1 235 ? -21.745 4.489 14.058 1.00 91.75 235 LEU A CA 1
ATOM 1735 C C . LEU A 1 235 ? -21.578 5.604 15.101 1.00 91.75 235 LEU A C 1
ATOM 1737 O O . LEU A 1 235 ? -21.458 6.781 14.757 1.00 91.75 235 LEU A O 1
ATOM 1741 N N . ALA A 1 236 ? -21.543 5.225 16.381 1.00 93.31 236 ALA A N 1
ATOM 1742 C CA . ALA A 1 236 ? -21.449 6.174 17.488 1.00 93.31 236 ALA A CA 1
ATOM 1743 C C . ALA A 1 236 ? -20.095 6.924 17.487 1.00 93.31 236 ALA A C 1
ATOM 1745 O O . ALA A 1 236 ? -19.047 6.272 17.394 1.00 93.31 236 ALA A O 1
ATOM 1746 N N . PRO A 1 237 ? -20.077 8.266 17.630 1.00 94.12 237 PRO A N 1
ATOM 1747 C CA . PRO A 1 237 ? -18.845 9.057 17.621 1.00 94.12 237 PRO A CA 1
ATOM 1748 C C . PRO A 1 237 ? -17.799 8.633 18.650 1.00 94.12 237 PRO A C 1
ATOM 1750 O O . PRO A 1 237 ? -16.607 8.702 18.364 1.00 94.12 237 PRO A O 1
ATOM 1753 N N . GLU A 1 238 ? -18.232 8.171 19.821 1.00 94.88 238 GLU A N 1
ATOM 1754 C CA . GLU A 1 238 ? -17.373 7.764 20.939 1.00 94.88 238 GLU A CA 1
ATOM 1755 C C . GLU A 1 238 ? -16.657 6.432 20.671 1.00 94.88 238 GLU A C 1
ATOM 1757 O O . GLU A 1 238 ? -15.741 6.055 21.402 1.00 94.88 238 GLU A O 1
ATOM 1762 N N . ARG A 1 239 ? -17.067 5.713 19.619 1.00 95.75 239 ARG A N 1
ATOM 1763 C CA . ARG A 1 239 ? -16.468 4.448 19.181 1.00 95.75 239 ARG A CA 1
ATOM 1764 C C . ARG A 1 239 ? -15.485 4.634 18.027 1.00 95.75 239 ARG A C 1
ATOM 1766 O O . ARG A 1 239 ? -14.931 3.641 17.569 1.00 95.75 239 ARG A O 1
ATOM 1773 N N . ILE A 1 240 ? -15.278 5.857 17.523 1.00 97.00 240 ILE A N 1
ATOM 1774 C CA . ILE A 1 240 ? -14.426 6.120 16.352 1.00 97.00 240 ILE A CA 1
ATOM 1775 C C . ILE A 1 240 ? -13.394 7.203 16.661 1.00 97.00 240 ILE A C 1
ATOM 1777 O O . ILE A 1 240 ? -13.714 8.388 16.787 1.00 97.00 240 ILE A O 1
ATOM 1781 N N . GLY A 1 241 ? -12.131 6.791 16.681 1.00 96.56 241 GLY A N 1
ATOM 1782 C CA . GLY A 1 241 ? -10.965 7.648 16.851 1.00 96.56 241 GLY A CA 1
ATOM 1783 C C . GLY A 1 241 ? -10.073 7.624 15.621 1.00 96.56 241 GLY A C 1
ATOM 1784 O O . GLY A 1 241 ? -10.146 6.708 14.802 1.00 96.56 241 GLY A O 1
ATOM 1785 N N . ALA A 1 242 ? -9.218 8.631 15.488 1.00 96.31 242 ALA A N 1
ATOM 1786 C CA . ALA A 1 242 ? -8.265 8.709 14.394 1.00 96.31 242 ALA A CA 1
ATOM 1787 C C . ALA A 1 242 ? -6.969 9.383 14.854 1.00 96.31 242 ALA A C 1
ATOM 1789 O O . ALA A 1 242 ? -7.021 10.423 15.506 1.00 96.31 242 ALA A O 1
ATOM 1790 N N . ILE A 1 243 ? -5.826 8.795 14.505 1.00 96.94 243 ILE A N 1
ATOM 1791 C CA . ILE A 1 243 ? -4.488 9.318 14.801 1.00 96.94 243 ILE A CA 1
ATOM 1792 C C . ILE A 1 243 ? -3.671 9.309 13.517 1.00 96.94 243 ILE A C 1
ATOM 1794 O O . ILE A 1 243 ? -3.583 8.293 12.818 1.00 96.94 243 ILE A O 1
ATOM 1798 N N . SER A 1 244 ? -3.051 10.447 13.214 1.00 92.69 244 SER A N 1
ATOM 1799 C CA . SER A 1 244 ? -2.052 10.527 12.159 1.00 92.69 244 SER A CA 1
ATOM 1800 C C . SER A 1 244 ? -0.689 10.079 12.693 1.00 92.69 244 SER A C 1
ATOM 1802 O O . SER A 1 244 ? -0.188 10.603 13.684 1.00 92.69 244 SER A O 1
ATOM 1804 N N . CYS A 1 245 ? -0.061 9.116 12.019 1.00 90.88 245 CYS A N 1
ATOM 1805 C CA . CYS A 1 245 ? 1.302 8.673 12.325 1.00 90.88 245 CYS A CA 1
ATOM 1806 C C . CYS A 1 245 ? 2.225 9.126 11.185 1.00 90.88 245 CYS A C 1
ATOM 1808 O O . CYS A 1 245 ? 2.565 8.372 10.265 1.00 90.88 245 CYS A O 1
ATOM 1810 N N . HIS A 1 246 ? 2.567 10.417 11.197 1.00 84.94 246 HIS A N 1
ATOM 1811 C CA . HIS A 1 246 ? 3.441 11.021 10.191 1.00 84.94 246 HIS A CA 1
ATOM 1812 C C . HIS A 1 246 ? 4.839 10.376 10.209 1.00 84.94 246 HIS A C 1
ATOM 1814 O O . HIS A 1 246 ? 5.337 9.982 11.258 1.00 84.94 246 HIS A O 1
ATOM 1820 N N . GLY A 1 247 ? 5.459 10.215 9.037 1.00 84.88 247 GLY A N 1
ATOM 1821 C CA . GLY A 1 247 ? 6.758 9.544 8.888 1.00 84.88 247 GLY A CA 1
ATOM 1822 C C . GLY A 1 247 ? 6.724 8.012 8.996 1.00 84.88 247 GLY A C 1
ATOM 1823 O O . GLY A 1 247 ? 7.620 7.357 8.471 1.00 84.88 247 GLY A O 1
ATOM 1824 N N . LEU A 1 248 ? 5.672 7.419 9.577 1.00 88.75 248 LEU A N 1
ATOM 1825 C CA . LEU A 1 248 ? 5.593 5.969 9.794 1.00 88.75 248 LEU A CA 1
ATOM 1826 C C . LEU A 1 248 ? 5.658 5.168 8.487 1.00 88.75 248 LEU A C 1
ATOM 1828 O O . LEU A 1 248 ? 6.329 4.147 8.439 1.00 88.75 248 LEU A O 1
ATOM 1832 N N . ALA A 1 249 ? 5.012 5.636 7.413 1.00 81.25 249 ALA A N 1
ATOM 1833 C CA . ALA A 1 249 ? 5.076 4.963 6.112 1.00 81.25 249 ALA A CA 1
ATOM 1834 C C . ALA A 1 249 ? 6.523 4.858 5.595 1.00 81.25 249 ALA A C 1
ATOM 1836 O O . ALA A 1 249 ? 6.960 3.772 5.237 1.00 81.25 249 ALA A O 1
ATOM 1837 N N . ARG A 1 250 ? 7.288 5.955 5.671 1.00 79.81 250 ARG A N 1
ATOM 1838 C CA . ARG A 1 250 ? 8.704 5.993 5.279 1.00 79.81 250 ARG A CA 1
ATOM 1839 C C . ARG A 1 250 ? 9.574 5.103 6.172 1.00 79.81 250 ARG A C 1
ATOM 1841 O O . ARG A 1 250 ? 10.458 4.417 5.675 1.00 79.81 250 ARG A O 1
ATOM 1848 N N . ALA A 1 251 ? 9.329 5.095 7.482 1.00 82.62 251 ALA A N 1
ATOM 1849 C CA . ALA A 1 251 ? 10.053 4.215 8.400 1.00 82.62 251 ALA A CA 1
ATOM 1850 C C . ALA A 1 251 ? 9.774 2.733 8.112 1.00 82.62 251 ALA A C 1
ATOM 1852 O O . ALA A 1 251 ? 10.684 1.913 8.172 1.00 82.62 251 ALA A O 1
ATOM 1853 N N . ILE A 1 252 ? 8.531 2.402 7.752 1.00 79.50 252 ILE A N 1
ATOM 1854 C CA . ILE A 1 252 ? 8.146 1.053 7.339 1.00 79.50 252 ILE A CA 1
ATOM 1855 C C . ILE A 1 252 ? 8.814 0.667 6.019 1.00 79.50 252 ILE A C 1
ATOM 1857 O O . ILE A 1 252 ? 9.294 -0.453 5.906 1.00 79.50 252 ILE A O 1
ATOM 1861 N N . GLU A 1 253 ? 8.854 1.564 5.032 1.00 68.50 253 GLU A N 1
ATOM 1862 C CA . GLU A 1 253 ? 9.556 1.322 3.764 1.00 68.50 253 GLU A CA 1
ATOM 1863 C C . GLU A 1 253 ? 11.047 1.034 3.985 1.00 68.50 253 GLU A C 1
ATOM 1865 O O . GLU A 1 253 ? 11.594 0.139 3.344 1.00 68.50 253 GLU A O 1
ATOM 1870 N N . ALA A 1 254 ? 11.688 1.760 4.907 1.00 71.62 254 ALA A N 1
ATOM 1871 C CA . ALA A 1 254 ? 13.095 1.566 5.243 1.00 71.62 254 ALA A CA 1
ATOM 1872 C C . ALA A 1 254 ? 13.336 0.253 6.008 1.00 71.62 254 ALA A C 1
ATOM 1874 O O . ALA A 1 254 ? 14.159 -0.564 5.602 1.00 71.62 254 ALA A O 1
ATOM 1875 N N . GLU A 1 255 ? 12.620 0.036 7.115 1.00 73.00 255 GLU A N 1
ATOM 1876 C CA . GLU A 1 255 ? 12.750 -1.170 7.932 1.00 73.00 255 GLU A CA 1
ATOM 1877 C C . GLU A 1 255 ? 11.437 -1.462 8.695 1.00 73.00 255 GLU A C 1
ATOM 1879 O O . GLU A 1 255 ? 11.225 -0.940 9.794 1.00 73.00 255 GLU A O 1
ATOM 1884 N N . PRO A 1 256 ? 10.555 -2.352 8.192 1.00 76.88 256 PRO A N 1
ATOM 1885 C CA . PRO A 1 256 ? 9.222 -2.583 8.769 1.00 76.88 256 PRO A CA 1
ATOM 1886 C C . PRO A 1 256 ? 9.191 -3.022 10.241 1.00 76.88 256 PRO A C 1
ATOM 1888 O O . PRO A 1 256 ? 8.158 -2.926 10.900 1.00 76.88 256 PRO A O 1
ATOM 1891 N N . SER A 1 257 ? 10.293 -3.575 10.753 1.00 79.12 257 SER A N 1
ATOM 1892 C CA . SER A 1 257 ? 10.443 -4.034 12.146 1.00 79.12 257 SER A CA 1
ATOM 1893 C C . SER A 1 257 ? 11.532 -3.276 12.914 1.00 79.12 257 SER A C 1
ATOM 1895 O O . SER A 1 257 ? 11.902 -3.677 14.026 1.00 79.12 257 SER A O 1
ATOM 1897 N N . GLY A 1 258 ? 12.023 -2.188 12.317 1.00 82.25 258 GLY A N 1
ATOM 1898 C CA . GLY A 1 258 ? 13.099 -1.369 12.842 1.00 82.25 258 GLY A CA 1
ATOM 1899 C C . GLY A 1 258 ? 12.698 -0.577 14.089 1.00 82.25 258 GLY A C 1
ATOM 1900 O O . GLY A 1 258 ? 11.509 -0.408 14.387 1.00 82.25 258 GLY A O 1
ATOM 1901 N N . PRO A 1 259 ? 13.685 -0.068 14.842 1.00 88.62 259 PRO A N 1
ATOM 1902 C CA . PRO A 1 259 ? 13.441 0.721 16.048 1.00 88.62 259 PRO A CA 1
ATOM 1903 C C . PRO A 1 259 ? 12.682 2.023 15.755 1.00 88.62 259 PRO A C 1
ATOM 1905 O O . PRO A 1 259 ? 11.866 2.450 16.568 1.00 88.62 259 PRO A O 1
ATOM 1908 N N . GLU A 1 260 ? 12.886 2.615 14.576 1.00 90.94 260 GLU A N 1
ATOM 1909 C CA . GLU A 1 260 ? 12.219 3.860 14.182 1.00 90.94 260 GLU A CA 1
ATOM 1910 C C . GLU A 1 260 ? 10.700 3.693 14.034 1.00 90.94 260 GLU A C 1
ATOM 1912 O O . GLU A 1 260 ? 9.939 4.568 14.444 1.00 90.94 260 GLU A O 1
ATOM 1917 N N . VAL A 1 261 ? 10.239 2.539 13.534 1.00 93.31 261 VAL A N 1
ATOM 1918 C CA . VAL A 1 261 ? 8.805 2.206 13.467 1.00 93.31 261 VAL A CA 1
ATOM 1919 C C . VAL A 1 261 ? 8.187 2.223 14.865 1.00 93.31 261 VAL A C 1
ATOM 1921 O O . VAL A 1 261 ? 7.123 2.808 15.054 1.00 93.31 261 VAL A O 1
ATOM 1924 N N . ARG A 1 262 ? 8.861 1.634 15.862 1.00 94.56 262 ARG A N 1
ATOM 1925 C CA . ARG A 1 262 ? 8.368 1.597 17.251 1.00 94.56 262 ARG A CA 1
ATOM 1926 C C . ARG A 1 262 ? 8.329 2.992 17.861 1.00 94.56 262 ARG A C 1
ATOM 1928 O O . ARG A 1 262 ? 7.295 3.387 18.384 1.00 94.56 262 ARG A O 1
ATOM 1935 N N . ARG A 1 263 ? 9.409 3.761 17.698 1.00 96.12 263 ARG A N 1
ATOM 1936 C CA . ARG A 1 263 ? 9.511 5.142 18.188 1.00 96.12 263 ARG A CA 1
ATOM 1937 C C . ARG A 1 263 ? 8.392 6.032 17.634 1.00 96.12 263 ARG A C 1
ATOM 1939 O O . ARG A 1 263 ? 7.806 6.819 18.370 1.00 96.12 263 ARG A O 1
ATOM 1946 N N . LEU A 1 264 ? 8.094 5.919 16.337 1.00 96.31 264 LEU A N 1
ATOM 1947 C CA . LEU A 1 264 ? 7.021 6.684 15.694 1.00 96.31 264 LEU A CA 1
ATOM 1948 C C . LEU A 1 264 ? 5.627 6.233 16.139 1.00 96.31 264 LEU A C 1
ATOM 1950 O O . LEU A 1 264 ? 4.746 7.078 16.283 1.00 96.31 264 LEU A O 1
ATOM 1954 N N . LEU A 1 265 ? 5.426 4.930 16.363 1.00 97.06 265 LEU A N 1
ATOM 1955 C CA . LEU A 1 265 ? 4.173 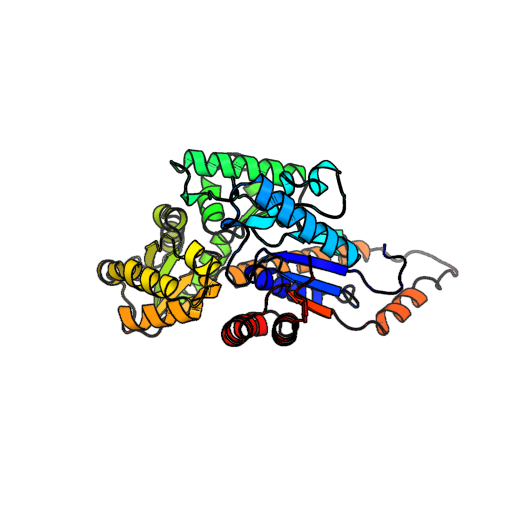4.404 16.905 1.00 97.06 265 LEU A CA 1
ATOM 1956 C C . LEU A 1 265 ? 3.928 4.900 18.329 1.00 97.06 265 LEU A C 1
ATOM 1958 O O . LEU A 1 265 ? 2.845 5.399 18.603 1.00 97.06 265 LEU A O 1
ATOM 1962 N N . GLU A 1 266 ? 4.924 4.818 19.209 1.00 94.94 266 GLU A N 1
ATOM 1963 C CA . GLU A 1 266 ? 4.838 5.354 20.574 1.00 94.94 266 GLU A CA 1
ATOM 1964 C C . GLU A 1 266 ? 4.465 6.841 20.546 1.00 94.94 266 GLU A C 1
ATOM 1966 O O . GLU A 1 266 ? 3.452 7.234 21.119 1.00 94.94 266 GLU A O 1
ATOM 1971 N N . ALA A 1 267 ? 5.198 7.641 19.765 1.00 95.56 267 ALA A N 1
ATOM 1972 C CA . ALA A 1 267 ? 4.953 9.075 19.659 1.00 95.56 267 ALA A CA 1
ATOM 1973 C C . ALA A 1 267 ? 3.560 9.426 19.105 1.00 95.56 267 ALA A C 1
ATOM 1975 O O . ALA A 1 267 ? 2.946 10.384 19.570 1.00 95.56 267 ALA A O 1
ATOM 1976 N N . CYS A 1 268 ? 3.038 8.697 18.107 1.00 94.88 268 CYS A N 1
ATOM 1977 C CA . CYS A 1 268 ? 1.690 8.993 17.610 1.00 94.88 268 CYS A CA 1
ATOM 1978 C C . CYS A 1 268 ? 0.592 8.514 18.575 1.00 94.88 268 CYS A C 1
ATOM 1980 O O . CYS A 1 268 ? -0.451 9.161 18.682 1.00 94.88 268 CYS A O 1
ATOM 1982 N N . LEU A 1 269 ? 0.820 7.425 19.315 1.00 96.56 269 LEU A N 1
ATOM 1983 C CA . LEU A 1 269 ? -0.155 6.872 20.257 1.00 96.56 269 LEU A CA 1
ATOM 1984 C C . LEU A 1 269 ? -0.260 7.639 21.582 1.00 96.56 269 LEU A C 1
ATOM 1986 O O . LEU A 1 269 ? -1.247 7.441 22.289 1.00 96.56 269 LEU A O 1
ATOM 1990 N N . ASP A 1 270 ? 0.636 8.585 21.869 1.00 95.44 270 ASP A N 1
ATOM 1991 C CA . ASP A 1 270 ? 0.472 9.545 22.975 1.00 95.44 270 ASP A CA 1
ATOM 1992 C C . ASP A 1 270 ? -0.851 10.333 22.885 1.00 95.44 270 ASP A C 1
ATOM 1994 O O . ASP A 1 270 ? -1.407 10.764 23.896 1.00 95.44 270 ASP A O 1
ATOM 1998 N N . ALA A 1 271 ? -1.404 10.488 21.676 1.00 94.19 271 ALA A N 1
ATOM 1999 C CA . ALA A 1 271 ? -2.695 11.136 21.452 1.00 94.19 271 ALA A CA 1
ATOM 2000 C C . ALA A 1 271 ? -3.908 10.250 21.807 1.00 94.19 271 ALA A C 1
ATOM 2002 O O . ALA A 1 271 ? -5.031 10.753 21.885 1.00 94.19 271 ALA A O 1
ATOM 2003 N N . LEU A 1 272 ? -3.716 8.943 22.022 1.00 95.62 272 LEU A N 1
ATOM 2004 C CA . LEU A 1 272 ? -4.801 7.977 22.214 1.00 95.62 272 LEU A CA 1
ATOM 2005 C C . LEU A 1 272 ? -5.722 8.302 23.404 1.00 95.62 272 LEU A C 1
ATOM 2007 O O . LEU A 1 272 ? -6.940 8.282 23.203 1.00 95.62 272 LEU A O 1
ATOM 2011 N N . PRO A 1 273 ? -5.223 8.653 24.609 1.00 93.56 273 PRO A N 1
ATOM 2012 C CA . PRO A 1 273 ? -6.093 8.952 25.749 1.00 93.56 273 PRO A CA 1
ATOM 2013 C C . PRO A 1 273 ? -7.027 10.142 25.494 1.00 93.56 273 PRO A C 1
ATOM 2015 O O . PRO A 1 273 ? -8.175 10.139 25.936 1.00 93.56 273 PRO A O 1
ATOM 2018 N N . ALA A 1 274 ? -6.562 11.140 24.734 1.00 94.25 274 ALA A N 1
ATOM 2019 C CA . ALA A 1 274 ? -7.334 12.341 24.421 1.00 94.25 274 ALA A CA 1
ATOM 2020 C C . ALA A 1 274 ? -8.541 12.062 23.509 1.00 94.25 274 ALA A C 1
ATOM 2022 O O . ALA A 1 274 ? -9.470 12.868 23.463 1.00 94.25 274 ALA A O 1
ATOM 2023 N N . LEU A 1 275 ? -8.560 10.922 22.808 1.00 93.75 275 LEU A N 1
ATOM 2024 C CA . LEU A 1 275 ? -9.685 10.528 21.960 1.00 93.75 275 LEU A CA 1
ATOM 2025 C C . LEU A 1 275 ? -10.909 10.067 22.760 1.00 93.75 275 LEU A C 1
ATOM 2027 O O . LEU A 1 275 ? -12.005 10.039 22.205 1.00 93.75 275 LEU A O 1
ATOM 2031 N N . GLY A 1 276 ? -10.738 9.690 24.034 1.00 92.19 276 GLY A N 1
ATOM 2032 C CA . GLY A 1 276 ? -11.844 9.268 24.899 1.00 92.19 276 GLY A CA 1
ATOM 2033 C C . GLY A 1 276 ? -12.642 8.077 24.353 1.00 92.19 276 GLY A C 1
ATOM 2034 O O . GLY A 1 276 ? -13.853 8.011 24.572 1.00 92.19 276 GLY A O 1
ATOM 2035 N N . LEU A 1 277 ? -11.985 7.171 23.616 1.00 92.75 277 LEU A N 1
ATOM 2036 C CA . LEU A 1 277 ? -12.645 6.035 22.972 1.00 92.75 277 LEU A CA 1
ATOM 2037 C C . LEU A 1 277 ? -13.304 5.113 23.996 1.00 92.75 277 LEU A C 1
ATOM 2039 O O . LEU A 1 277 ? -12.717 4.788 25.027 1.00 92.75 277 LEU A O 1
ATOM 2043 N N . ARG A 1 278 ? -14.522 4.665 23.683 1.00 88.12 278 ARG A N 1
ATOM 2044 C CA . ARG A 1 278 ? -15.297 3.744 24.519 1.00 88.12 278 ARG A CA 1
ATOM 2045 C C . ARG A 1 278 ? -15.447 2.392 23.838 1.00 88.12 278 ARG A C 1
ATOM 2047 O O . ARG A 1 278 ? -16.010 2.310 22.750 1.00 88.12 278 ARG A O 1
ATOM 2054 N N . GLY A 1 279 ? -14.968 1.350 24.507 1.00 89.38 279 GLY A N 1
ATOM 2055 C CA . GLY A 1 279 ? -15.100 -0.042 24.093 1.00 89.38 279 GLY A CA 1
ATOM 2056 C C . GLY A 1 279 ? -14.213 -0.963 24.929 1.00 89.38 279 GLY A C 1
ATOM 2057 O O . GLY A 1 279 ? -13.272 -0.508 25.578 1.00 89.38 279 GLY A O 1
ATOM 2058 N N . GLU A 1 280 ? -14.507 -2.257 24.900 1.00 93.38 280 GLU A N 1
ATOM 2059 C CA . GLU A 1 280 ? -13.740 -3.309 25.582 1.00 93.38 280 GLU A CA 1
ATOM 2060 C C . GLU A 1 280 ? -12.713 -3.980 24.655 1.00 93.38 280 GLU A C 1
ATOM 2062 O O . GLU A 1 280 ? -11.843 -4.731 25.097 1.00 93.38 280 GLU A O 1
ATOM 2067 N N . ARG A 1 281 ? -12.788 -3.698 23.350 1.00 96.12 281 ARG A N 1
ATOM 2068 C CA . ARG A 1 281 ? -11.852 -4.167 22.323 1.00 96.12 281 ARG A CA 1
ATOM 2069 C C . ARG A 1 281 ? -11.515 -3.036 21.368 1.00 96.12 281 ARG A C 1
ATOM 2071 O O . ARG A 1 281 ? -12.394 -2.275 20.974 1.00 96.12 281 ARG A O 1
ATOM 2078 N N . LEU A 1 282 ? -10.261 -2.976 20.933 1.00 97.62 282 LEU A N 1
ATOM 2079 C CA . LEU A 1 282 ? -9.808 -2.015 19.939 1.00 97.62 282 LEU A CA 1
ATOM 2080 C C . LEU A 1 282 ? -9.606 -2.682 18.572 1.00 97.62 282 LEU A C 1
ATOM 2082 O O . LEU A 1 282 ? -8.844 -3.636 18.418 1.00 97.62 282 LEU A O 1
ATOM 2086 N N . TYR A 1 283 ? -10.261 -2.140 17.558 1.00 98.25 283 TYR A N 1
ATOM 2087 C CA . TYR A 1 283 ? -10.003 -2.422 16.156 1.00 98.25 283 TYR A CA 1
ATOM 2088 C C . TYR A 1 283 ? -9.072 -1.344 15.606 1.00 98.25 283 TYR A C 1
ATOM 2090 O O . TYR A 1 283 ? -9.392 -0.160 15.658 1.00 98.25 283 TYR A O 1
ATOM 2098 N N . ALA A 1 284 ? -7.921 -1.741 15.077 1.00 97.62 284 ALA A N 1
ATOM 2099 C CA . ALA A 1 284 ? -6.980 -0.832 14.435 1.00 97.62 284 ALA A CA 1
ATOM 2100 C C . ALA A 1 284 ? -7.225 -0.835 12.922 1.00 97.62 284 ALA A C 1
ATOM 2102 O O . ALA A 1 284 ? -6.839 -1.780 12.233 1.00 97.62 284 ALA A O 1
ATOM 2103 N N . GLY A 1 285 ? -7.886 0.204 12.414 1.00 96.94 285 GLY A N 1
ATOM 2104 C CA . GLY A 1 285 ? -8.118 0.388 10.984 1.00 96.94 285 GLY A CA 1
ATOM 2105 C C . GLY A 1 285 ? -6.892 0.987 10.302 1.00 96.94 285 GLY A C 1
ATOM 2106 O O . GLY A 1 285 ? -6.503 2.117 10.608 1.00 96.94 285 GLY A O 1
ATOM 2107 N N . LEU A 1 286 ? -6.281 0.245 9.377 1.00 93.62 286 LEU A N 1
ATOM 2108 C CA . LEU A 1 286 ? -5.054 0.656 8.693 1.00 93.62 286 LEU A CA 1
ATOM 2109 C C . LEU A 1 286 ? -5.359 1.544 7.477 1.00 93.62 286 LEU A C 1
ATOM 2111 O O . LEU A 1 286 ? -5.442 1.085 6.344 1.00 93.62 286 LEU A O 1
ATOM 2115 N N . ALA A 1 287 ? -5.490 2.851 7.697 1.00 88.25 287 ALA A N 1
ATOM 2116 C CA . ALA A 1 287 ? -5.755 3.848 6.657 1.00 88.25 287 ALA A CA 1
ATOM 2117 C C . ALA A 1 287 ? -4.468 4.309 5.928 1.00 88.25 287 ALA A C 1
ATOM 2119 O O . ALA A 1 287 ? -4.277 5.490 5.620 1.00 88.25 287 ALA A O 1
ATOM 2120 N N . CYS A 1 288 ? -3.551 3.379 5.658 1.00 85.38 288 CYS A N 1
ATOM 2121 C CA . CYS A 1 288 ? -2.344 3.579 4.856 1.00 85.38 288 CYS A CA 1
ATOM 2122 C C . CYS A 1 288 ? -1.900 2.236 4.268 1.00 85.38 288 CYS A C 1
ATOM 2124 O O . CYS A 1 288 ? -1.807 1.250 4.997 1.00 85.38 288 CYS A O 1
ATOM 2126 N N . THR A 1 289 ? -1.554 2.207 2.978 1.00 79.12 289 THR A N 1
ATOM 2127 C CA . THR A 1 289 ? -1.130 0.977 2.283 1.00 79.12 289 THR A CA 1
ATOM 2128 C C . THR A 1 289 ? 0.083 0.314 2.932 1.00 79.12 289 THR A C 1
ATOM 2130 O O . THR A 1 289 ? 0.192 -0.905 2.928 1.00 79.12 289 THR A O 1
ATOM 2133 N N . HIS A 1 290 ? 0.974 1.100 3.541 1.00 82.06 290 HIS A N 1
ATOM 2134 C CA . HIS A 1 290 ? 2.194 0.597 4.171 1.00 82.06 290 HIS A CA 1
ATOM 2135 C C . HIS A 1 290 ? 1.955 -0.075 5.528 1.00 82.06 290 HIS A C 1
ATOM 2137 O O . HIS A 1 290 ? 2.758 -0.897 5.957 1.00 82.06 290 HIS A O 1
ATOM 2143 N N . TYR A 1 291 ? 0.878 0.255 6.244 1.00 87.94 291 TYR A N 1
ATOM 2144 C CA . TYR A 1 291 ? 0.771 -0.116 7.659 1.00 87.94 291 TYR A CA 1
ATOM 2145 C C . TYR A 1 291 ? 0.558 -1.620 7.879 1.00 87.94 291 TYR A C 1
ATOM 2147 O O . TYR A 1 291 ? 0.939 -2.127 8.935 1.00 87.94 291 TYR A O 1
ATOM 2155 N N . GLY A 1 292 ? 0.064 -2.359 6.877 1.00 84.50 292 GLY A N 1
ATOM 2156 C CA . GLY A 1 292 ? -0.003 -3.826 6.922 1.00 84.50 292 GLY A CA 1
ATOM 2157 C C . GLY A 1 292 ? 1.369 -4.470 7.178 1.00 84.50 292 GLY A C 1
ATOM 2158 O O . GLY A 1 292 ? 1.487 -5.445 7.925 1.00 84.50 292 GLY A O 1
ATOM 2159 N N . TYR A 1 293 ? 2.453 -3.847 6.694 1.00 77.56 293 TYR A N 1
ATOM 2160 C CA . TYR A 1 293 ? 3.824 -4.299 6.955 1.00 77.56 293 TYR A CA 1
ATOM 2161 C C . TYR A 1 293 ? 4.318 -4.030 8.388 1.00 77.56 293 TYR A C 1
ATOM 2163 O O . TYR A 1 293 ? 5.375 -4.528 8.779 1.00 77.56 293 TYR A O 1
ATOM 2171 N N . ALA A 1 294 ? 3.572 -3.294 9.204 1.00 86.94 294 ALA A N 1
ATOM 2172 C CA . ALA A 1 294 ? 3.879 -3.080 10.615 1.00 86.94 294 ALA A CA 1
ATOM 2173 C C . ALA A 1 294 ? 2.786 -3.623 11.544 1.00 86.94 294 ALA A C 1
ATOM 2175 O O . ALA A 1 294 ? 2.807 -3.324 12.733 1.00 86.94 294 ALA A O 1
ATOM 2176 N N . GLY A 1 295 ? 1.861 -4.458 11.049 1.00 89.38 295 GLY A N 1
ATOM 2177 C CA . GLY A 1 295 ? 0.684 -4.897 11.812 1.00 89.38 295 GLY A CA 1
ATOM 2178 C C . GLY A 1 295 ? 0.994 -5.492 13.193 1.00 89.38 295 GLY A C 1
ATOM 2179 O O . GLY A 1 295 ? 0.283 -5.207 14.155 1.00 89.38 295 GLY A O 1
ATOM 2180 N N . GLN A 1 296 ? 2.088 -6.253 13.325 1.00 88.12 296 GLN A N 1
ATOM 2181 C CA . GLN A 1 296 ? 2.531 -6.779 14.622 1.00 88.12 296 GLN A CA 1
ATOM 2182 C C . GLN A 1 296 ? 2.992 -5.660 15.568 1.00 88.12 296 GLN A C 1
ATOM 2184 O O . GLN A 1 296 ? 2.478 -5.568 16.678 1.00 88.12 296 GLN A O 1
ATOM 2189 N N . ALA A 1 297 ? 3.894 -4.783 15.117 1.00 92.38 297 ALA A N 1
ATOM 2190 C CA . ALA A 1 297 ? 4.385 -3.660 15.917 1.00 92.38 297 ALA A CA 1
ATOM 2191 C C . ALA A 1 297 ? 3.246 -2.704 16.314 1.00 92.38 297 ALA A C 1
ATOM 2193 O O . ALA A 1 297 ? 3.175 -2.270 17.458 1.00 92.38 297 ALA A O 1
ATOM 2194 N N . ILE A 1 298 ? 2.306 -2.443 15.399 1.00 95.81 298 ILE A N 1
ATOM 2195 C CA . ILE A 1 298 ? 1.087 -1.665 15.662 1.00 95.81 298 ILE A CA 1
ATOM 2196 C C . ILE A 1 298 ? 0.240 -2.342 16.744 1.00 95.81 298 ILE A C 1
ATOM 2198 O O . ILE A 1 298 ? -0.204 -1.685 17.682 1.00 95.81 298 ILE A O 1
ATOM 2202 N N . THR A 1 299 ? 0.026 -3.656 16.638 1.00 95.81 299 THR A N 1
ATOM 2203 C CA . THR A 1 299 ? -0.752 -4.425 17.621 1.00 95.81 299 THR A CA 1
ATOM 2204 C C . THR A 1 299 ? -0.109 -4.373 19.004 1.00 95.81 299 THR A C 1
ATOM 2206 O O . THR A 1 299 ? -0.806 -4.162 19.994 1.00 95.81 299 THR A O 1
ATOM 2209 N N . GLU A 1 300 ? 1.207 -4.568 19.085 1.00 95.06 300 GLU A N 1
ATOM 2210 C CA . GLU A 1 300 ? 1.969 -4.523 20.335 1.00 95.06 300 GLU A CA 1
ATOM 2211 C C . GLU A 1 300 ? 1.921 -3.128 20.970 1.00 95.06 300 GLU A C 1
ATOM 2213 O O . GLU A 1 300 ? 1.561 -3.008 22.142 1.00 95.06 300 GLU A O 1
ATOM 2218 N N . ALA A 1 301 ? 2.180 -2.078 20.185 1.00 96.12 301 ALA A N 1
ATOM 2219 C CA . ALA A 1 301 ? 2.144 -0.694 20.653 1.00 96.12 301 ALA A CA 1
ATOM 2220 C C . ALA A 1 301 ? 0.745 -0.293 21.151 1.00 96.12 301 ALA A C 1
ATOM 2222 O O . ALA A 1 301 ? 0.607 0.274 22.233 1.00 96.12 301 ALA A O 1
ATOM 2223 N N . LEU A 1 302 ? -0.312 -0.658 20.418 1.00 96.81 302 LEU A N 1
ATOM 2224 C CA . LEU A 1 302 ? -1.689 -0.377 20.825 1.00 96.81 302 LEU A CA 1
ATOM 2225 C C . LEU A 1 302 ? -2.113 -1.150 22.071 1.00 96.81 302 LEU A C 1
ATOM 2227 O O . LEU A 1 302 ? -2.806 -0.590 22.913 1.00 96.81 302 LEU A O 1
ATOM 2231 N N . ARG A 1 303 ? -1.704 -2.416 22.219 1.00 95.69 303 ARG A N 1
ATOM 2232 C CA . ARG A 1 303 ? -1.977 -3.180 23.448 1.00 95.69 303 ARG A CA 1
ATOM 2233 C C . ARG A 1 303 ? -1.305 -2.533 24.652 1.00 95.69 303 ARG A C 1
ATOM 2235 O O . ARG A 1 303 ? -1.935 -2.437 25.699 1.00 95.69 303 ARG A O 1
ATOM 2242 N N . GLY A 1 304 ? -0.065 -2.068 24.488 1.00 95.00 304 GLY A N 1
ATOM 2243 C CA . GLY A 1 304 ? 0.660 -1.336 25.525 1.00 95.00 304 GLY A CA 1
ATOM 2244 C C . GLY A 1 304 ? -0.009 -0.011 25.896 1.00 95.00 304 GLY A C 1
ATOM 2245 O O . GLY A 1 304 ? -0.190 0.264 27.077 1.00 95.00 304 GLY A O 1
ATOM 2246 N N . ALA A 1 305 ? -0.423 0.778 24.901 1.00 94.81 305 ALA A N 1
ATOM 2247 C CA . ALA A 1 305 ? -1.011 2.101 25.116 1.00 94.81 305 ALA A CA 1
ATOM 2248 C C . ALA A 1 305 ? -2.470 2.058 25.610 1.00 94.81 305 ALA A C 1
ATOM 2250 O O . ALA A 1 305 ? -2.859 2.855 26.459 1.00 94.81 305 ALA A O 1
ATOM 2251 N N . ALA A 1 306 ? -3.289 1.145 25.079 1.00 93.75 306 ALA A N 1
ATOM 2252 C CA . ALA A 1 306 ? -4.720 1.068 25.378 1.00 93.75 306 ALA A CA 1
ATOM 2253 C C . ALA A 1 306 ? -5.055 0.119 26.537 1.00 93.75 306 ALA A C 1
ATOM 2255 O O . ALA A 1 306 ? -6.109 0.257 27.150 1.00 93.75 306 ALA A O 1
ATOM 2256 N N . GLY A 1 307 ? -4.218 -0.895 26.792 1.00 93.12 307 GLY A N 1
ATOM 2257 C CA . GLY A 1 307 ? -4.533 -1.972 27.736 1.00 93.12 307 GLY A CA 1
ATOM 2258 C C . GLY A 1 307 ? -5.694 -2.877 27.299 1.00 93.12 307 GLY A C 1
ATOM 2259 O O . GLY A 1 307 ? -6.221 -3.629 28.114 1.00 93.12 307 GLY A O 1
ATOM 2260 N N . LEU A 1 308 ? -6.104 -2.817 26.026 1.00 93.44 308 LEU A N 1
ATOM 2261 C CA . LEU A 1 308 ? -7.232 -3.572 25.472 1.00 93.44 308 LEU A CA 1
ATOM 2262 C C . LEU A 1 308 ? -6.765 -4.662 24.495 1.00 93.44 308 LEU A C 1
ATOM 2264 O O . LEU A 1 308 ? -5.702 -4.536 23.878 1.00 93.44 308 LEU A O 1
ATOM 2268 N N . PRO A 1 309 ? -7.570 -5.716 24.267 1.00 95.81 309 PRO A N 1
ATOM 2269 C CA . PRO A 1 309 ? -7.390 -6.599 23.124 1.00 95.81 309 PRO A CA 1
ATOM 2270 C C . PRO A 1 309 ? -7.446 -5.803 21.815 1.00 95.81 309 PRO A C 1
ATOM 2272 O O . PRO A 1 309 ? -8.374 -5.027 21.592 1.00 95.81 309 PRO A O 1
ATOM 2275 N N . VAL A 1 310 ? -6.469 -6.032 20.934 1.00 97.12 310 VAL A N 1
ATOM 2276 C CA . VAL A 1 310 ? -6.352 -5.347 19.635 1.00 97.12 310 VAL A CA 1
ATOM 2277 C C . VAL A 1 310 ? -6.514 -6.338 18.488 1.00 97.12 310 VAL A C 1
ATOM 2279 O O . VAL A 1 310 ? -5.878 -7.400 18.508 1.00 97.12 310 VAL A O 1
ATOM 2282 N N . ARG A 1 311 ? -7.315 -5.963 17.482 1.00 96.75 311 ARG A N 1
ATOM 2283 C CA . ARG A 1 311 ? -7.431 -6.639 16.181 1.00 96.75 311 ARG A CA 1
ATOM 2284 C C . ARG A 1 311 ? -7.162 -5.656 15.041 1.00 96.75 311 ARG A C 1
ATOM 2286 O O . ARG A 1 311 ? -7.741 -4.576 15.008 1.00 96.75 311 ARG A O 1
ATOM 2293 N N . ILE A 1 312 ? -6.309 -6.043 14.096 1.00 95.56 312 ILE A N 1
ATOM 2294 C CA . ILE A 1 312 ? -6.044 -5.263 12.882 1.00 95.56 312 ILE A CA 1
ATOM 2295 C C . ILE A 1 312 ? -7.194 -5.441 11.884 1.00 95.56 312 ILE A C 1
ATOM 2297 O O . ILE A 1 312 ? -7.685 -6.555 11.695 1.00 95.56 312 ILE A O 1
ATOM 2301 N N . LEU A 1 313 ? -7.589 -4.345 11.239 1.00 94.25 313 LEU A N 1
ATOM 2302 C CA . LEU A 1 313 ? -8.439 -4.322 10.053 1.00 94.25 313 LEU A CA 1
ATOM 2303 C C . LEU A 1 313 ? -7.636 -3.669 8.921 1.00 94.25 313 LEU A C 1
ATOM 2305 O O . LEU A 1 313 ? -7.390 -2.462 8.968 1.00 94.25 313 LEU A O 1
ATOM 2309 N N . ASP A 1 314 ? -7.211 -4.462 7.934 1.00 86.06 314 ASP A N 1
ATOM 2310 C CA . ASP A 1 314 ? -6.426 -3.996 6.784 1.00 86.06 314 ASP A CA 1
ATOM 2311 C C . ASP A 1 314 ? -7.309 -3.876 5.522 1.00 86.06 314 ASP A C 1
ATOM 2313 O O . ASP A 1 314 ? -7.714 -4.892 4.952 1.00 86.06 314 ASP A O 1
ATOM 2317 N N . PRO A 1 315 ? -7.615 -2.651 5.053 1.00 80.69 315 PRO A N 1
ATOM 2318 C CA . PRO A 1 315 ? -8.373 -2.427 3.824 1.00 80.69 315 PRO A CA 1
ATOM 2319 C C . PRO A 1 315 ? -7.680 -2.907 2.544 1.00 80.69 315 PRO A C 1
ATOM 2321 O O . PRO A 1 315 ? -8.352 -3.046 1.525 1.00 80.69 315 PRO A O 1
ATOM 2324 N N . ASN A 1 316 ? -6.359 -3.130 2.556 1.00 77.06 316 ASN A N 1
ATOM 2325 C CA . ASN A 1 316 ? -5.626 -3.568 1.367 1.00 77.06 316 ASN A CA 1
ATOM 2326 C C . ASN A 1 316 ? -6.114 -4.942 0.892 1.00 77.06 316 ASN A C 1
ATOM 2328 O O . ASN A 1 316 ? -6.303 -5.151 -0.306 1.00 77.06 316 ASN A O 1
ATOM 2332 N N . GLU A 1 317 ? -6.323 -5.869 1.832 1.00 73.88 317 GLU A N 1
ATOM 2333 C CA . GLU A 1 317 ? -6.801 -7.223 1.537 1.00 73.88 317 GLU A CA 1
ATOM 2334 C C . GLU A 1 317 ? -8.233 -7.186 1.003 1.00 73.88 317 GLU A C 1
ATOM 2336 O O . GLU A 1 317 ? -8.500 -7.759 -0.054 1.00 73.88 317 GLU A O 1
ATOM 2341 N N . ALA A 1 318 ? -9.109 -6.428 1.673 1.00 74.44 318 ALA A N 1
ATOM 2342 C CA . ALA A 1 318 ? -10.499 -6.247 1.263 1.00 74.44 318 ALA A CA 1
ATOM 2343 C C . ALA A 1 318 ? -10.605 -5.660 -0.154 1.00 74.44 318 ALA A C 1
ATOM 2345 O O . ALA A 1 318 ? -11.322 -6.200 -0.990 1.00 74.44 318 ALA A O 1
ATOM 2346 N N . LEU A 1 319 ? -9.837 -4.608 -0.465 1.00 75.06 319 LEU A N 1
ATOM 2347 C CA . LEU A 1 319 ? -9.817 -4.031 -1.811 1.00 75.06 319 LEU A CA 1
ATOM 2348 C C . LEU A 1 319 ? -9.343 -5.047 -2.859 1.00 75.06 319 LEU A C 1
ATOM 2350 O O . LEU A 1 319 ? -9.908 -5.127 -3.947 1.00 75.06 319 LEU A O 1
ATOM 2354 N N . ALA A 1 320 ? -8.284 -5.801 -2.557 1.00 69.06 320 ALA A N 1
ATOM 2355 C CA . ALA A 1 320 ? -7.737 -6.775 -3.495 1.00 69.06 320 ALA A CA 1
ATOM 2356 C C . ALA A 1 320 ? -8.725 -7.913 -3.794 1.00 69.06 320 ALA A C 1
ATOM 2358 O O . ALA A 1 320 ? -8.754 -8.410 -4.919 1.00 69.06 320 ALA A O 1
ATOM 2359 N N . GLU A 1 321 ? -9.508 -8.335 -2.801 1.00 69.38 321 GLU A N 1
ATOM 2360 C CA . GLU A 1 321 ? -10.563 -9.341 -2.959 1.00 69.38 321 GLU A CA 1
ATOM 2361 C C . GLU A 1 321 ? -11.727 -8.807 -3.790 1.00 69.38 321 GLU A C 1
ATOM 2363 O O . GLU A 1 321 ? -12.080 -9.430 -4.789 1.00 69.38 321 GLU A O 1
ATOM 2368 N N . GLU A 1 322 ? -12.236 -7.617 -3.467 1.00 69.94 322 GLU A N 1
ATOM 2369 C CA . GLU A 1 322 ? -13.321 -6.975 -4.217 1.00 69.94 322 GLU A CA 1
ATOM 2370 C C . GLU A 1 322 ? -12.962 -6.802 -5.703 1.00 69.94 322 GLU A C 1
ATOM 2372 O O . GLU A 1 322 ? -13.724 -7.195 -6.585 1.00 69.94 322 GLU A O 1
ATOM 2377 N N . VAL A 1 323 ? -11.759 -6.299 -6.001 1.00 68.25 323 VAL A N 1
ATOM 2378 C CA . VAL A 1 323 ? -11.291 -6.131 -7.387 1.00 68.25 323 VAL A CA 1
ATOM 2379 C C . VAL A 1 323 ? -11.155 -7.479 -8.101 1.00 68.25 323 VAL A C 1
ATOM 2381 O O . VAL A 1 323 ? -11.489 -7.593 -9.282 1.00 68.25 323 VAL A O 1
ATOM 2384 N N . ALA A 1 324 ? -10.672 -8.518 -7.415 1.00 67.56 324 ALA A N 1
ATOM 2385 C CA . ALA A 1 324 ? -10.553 -9.848 -8.008 1.00 67.56 324 ALA A CA 1
ATOM 2386 C C . ALA A 1 324 ? -11.929 -10.453 -8.329 1.00 67.56 324 ALA A C 1
ATOM 2388 O O . ALA A 1 324 ? -12.114 -11.007 -9.415 1.00 67.56 324 ALA A O 1
ATOM 2389 N N . GLU A 1 325 ? -12.898 -10.319 -7.423 1.00 67.94 325 GLU A N 1
ATOM 2390 C CA . GLU A 1 325 ? -14.277 -10.769 -7.626 1.00 67.94 325 GLU A CA 1
ATOM 2391 C C . GLU A 1 325 ? -14.946 -10.046 -8.799 1.00 67.94 325 GLU A C 1
ATOM 2393 O O . GLU A 1 325 ? -15.550 -10.696 -9.655 1.00 67.94 325 GLU A O 1
ATOM 2398 N N . GLU A 1 326 ? -14.780 -8.726 -8.899 1.00 67.06 326 GLU A N 1
ATOM 2399 C CA . GLU A 1 326 ? -15.289 -7.932 -10.022 1.00 67.06 326 GLU A CA 1
ATOM 2400 C C . GLU A 1 326 ? -14.717 -8.411 -11.365 1.00 67.06 326 GLU A C 1
ATOM 2402 O O . GLU A 1 326 ? -15.460 -8.620 -12.331 1.00 67.06 326 GLU A O 1
ATOM 2407 N N . ILE A 1 327 ? -13.403 -8.650 -11.425 1.00 64.75 327 ILE A N 1
ATOM 2408 C CA . ILE A 1 327 ? -12.722 -9.158 -12.625 1.00 64.75 327 ILE A CA 1
ATOM 2409 C C . ILE A 1 327 ? -13.240 -10.555 -13.002 1.00 64.75 327 ILE A C 1
ATOM 2411 O O . ILE A 1 327 ? -13.480 -10.837 -14.184 1.00 64.75 327 ILE A O 1
ATOM 2415 N N . LEU A 1 328 ? -13.431 -11.438 -12.018 1.00 64.19 328 LEU A N 1
ATOM 2416 C CA . LEU A 1 328 ? -13.960 -12.788 -12.229 1.00 64.19 328 LEU A CA 1
ATOM 2417 C C . LEU A 1 328 ? -15.411 -12.759 -12.729 1.00 64.19 328 LEU A C 1
ATOM 2419 O O . LEU A 1 328 ? -15.762 -13.504 -13.652 1.00 64.19 328 LEU A O 1
ATOM 2423 N N . ALA A 1 329 ? -16.241 -11.877 -12.171 1.00 65.12 329 ALA A N 1
ATOM 2424 C CA . ALA A 1 329 ? -17.627 -11.693 -12.585 1.00 65.12 329 ALA A CA 1
ATOM 2425 C C . ALA A 1 329 ? -17.720 -11.176 -14.030 1.00 65.12 329 ALA A C 1
ATOM 2427 O O . ALA A 1 329 ? -18.452 -11.748 -14.843 1.00 65.12 329 ALA A O 1
ATOM 2428 N N . ALA A 1 330 ? -16.923 -10.162 -14.384 1.00 64.31 330 ALA A N 1
ATOM 2429 C CA . ALA A 1 330 ? -16.863 -9.619 -15.741 1.00 64.31 330 ALA A CA 1
ATOM 2430 C C . ALA A 1 330 ? -16.393 -10.669 -16.765 1.00 64.31 330 ALA A C 1
ATOM 2432 O O . ALA A 1 330 ? -16.983 -10.815 -17.839 1.00 64.31 330 ALA A O 1
ATOM 2433 N N . SER A 1 331 ? -15.384 -11.466 -16.399 1.00 57.81 331 SER A N 1
ATOM 2434 C CA . SER A 1 331 ? -14.864 -12.554 -17.237 1.00 57.81 331 SER A CA 1
ATOM 2435 C C . SER A 1 331 ? -15.897 -13.664 -17.467 1.00 57.81 331 SER A C 1
ATOM 2437 O O . SER A 1 331 ? -15.975 -14.233 -18.558 1.00 57.81 331 SER A O 1
ATOM 2439 N N . SER A 1 332 ? -16.708 -13.971 -16.451 1.00 56.56 332 SER A N 1
ATOM 2440 C CA . SER A 1 332 ? -17.765 -14.985 -16.535 1.00 56.56 332 SER A CA 1
ATOM 2441 C C . SER A 1 332 ? -18.929 -14.516 -17.412 1.00 56.56 332 SER A C 1
ATOM 2443 O O . SER A 1 332 ? -19.418 -15.279 -18.244 1.00 56.56 332 SER A O 1
ATOM 2445 N N . ALA A 1 333 ? -19.330 -13.247 -17.297 1.00 57.59 333 ALA A N 1
ATOM 2446 C CA . ALA A 1 333 ? -20.377 -12.657 -18.130 1.00 57.59 333 ALA A CA 1
ATOM 2447 C C . ALA A 1 333 ? -20.000 -12.637 -19.626 1.00 57.59 333 ALA A C 1
ATOM 2449 O O . ALA A 1 333 ? -20.836 -12.951 -20.475 1.00 57.59 333 ALA A O 1
ATOM 2450 N N . ALA A 1 334 ? -18.735 -12.340 -19.947 1.00 56.50 334 ALA A N 1
ATOM 2451 C CA . ALA A 1 334 ? -18.220 -12.363 -21.317 1.00 56.50 334 ALA A CA 1
ATOM 2452 C C . ALA A 1 334 ? -18.163 -13.781 -21.925 1.00 56.50 334 ALA A C 1
ATOM 2454 O O . ALA A 1 334 ? -18.380 -13.960 -23.123 1.00 56.50 334 ALA A O 1
ATOM 2455 N N . ALA A 1 335 ? -17.905 -14.810 -21.111 1.00 53.16 335 ALA A N 1
ATOM 2456 C CA . ALA A 1 335 ? -17.906 -16.199 -21.573 1.00 53.16 335 ALA A CA 1
ATOM 2457 C C . ALA A 1 335 ? -19.325 -16.713 -21.886 1.00 53.16 335 ALA A C 1
ATOM 2459 O O . ALA A 1 335 ? -19.522 -17.447 -22.855 1.00 53.16 335 ALA A O 1
ATOM 2460 N N . VAL A 1 336 ? -20.326 -16.303 -21.098 1.00 50.12 336 VAL A N 1
ATOM 2461 C CA . VAL A 1 336 ? -21.735 -16.683 -21.310 1.00 50.12 336 VAL A CA 1
ATOM 2462 C C . VAL A 1 336 ? -22.310 -16.031 -22.570 1.00 50.12 336 VAL A C 1
ATOM 2464 O O . VAL A 1 336 ? -23.037 -16.685 -23.317 1.00 50.12 336 VAL A O 1
ATOM 2467 N N . SER A 1 337 ? -21.959 -14.774 -22.858 1.00 49.78 337 SER A N 1
ATOM 2468 C CA . SER A 1 337 ? -22.412 -14.083 -24.072 1.00 49.78 337 SER A CA 1
ATOM 2469 C C . SER A 1 337 ? -21.780 -14.641 -25.354 1.00 49.78 337 SER A C 1
ATOM 2471 O O . SER A 1 337 ? -22.441 -14.663 -26.391 1.00 49.78 337 SER A O 1
ATOM 2473 N N . ALA A 1 338 ? -20.553 -15.169 -25.286 1.00 52.38 338 ALA A N 1
ATOM 2474 C CA . ALA A 1 338 ? -19.901 -15.851 -26.407 1.00 52.38 338 ALA A CA 1
ATOM 2475 C C . ALA A 1 338 ? -20.449 -17.272 -26.675 1.00 52.38 338 ALA A C 1
ATOM 2477 O O . ALA A 1 338 ? -20.365 -17.758 -27.801 1.00 52.38 338 ALA A O 1
ATOM 2478 N N . GLY A 1 339 ? -21.031 -17.936 -25.667 1.00 45.12 339 GLY A N 1
ATOM 2479 C CA . GLY A 1 339 ? -21.598 -19.291 -25.775 1.00 45.12 339 GLY A CA 1
ATOM 2480 C C . GLY A 1 339 ? -23.082 -19.364 -26.170 1.00 45.12 339 GLY A C 1
ATOM 2481 O O . GLY A 1 339 ? -23.608 -20.457 -26.359 1.00 45.12 339 GLY A O 1
ATOM 2482 N N . GLY A 1 340 ? -23.771 -18.225 -26.299 1.00 37.09 340 GLY A N 1
ATOM 2483 C CA . GLY A 1 340 ? -25.223 -18.131 -26.522 1.00 37.09 340 GLY A CA 1
ATOM 2484 C C . GLY A 1 340 ? -25.707 -18.254 -27.976 1.00 37.09 340 GLY A C 1
ATOM 2485 O O . GLY A 1 340 ? -26.756 -17.704 -28.312 1.00 37.09 340 GLY A O 1
ATOM 2486 N N . GLY A 1 341 ? -24.966 -18.932 -28.857 1.00 36.12 341 GLY A N 1
ATOM 2487 C CA . GLY A 1 341 ? -25.385 -19.177 -30.241 1.00 36.12 341 GLY A CA 1
ATOM 2488 C C . GLY A 1 341 ? -26.460 -20.269 -30.337 1.00 36.12 341 GLY A C 1
ATOM 2489 O O . GLY A 1 341 ? -26.208 -21.423 -30.005 1.00 36.12 341 GLY A O 1
ATOM 2490 N N . SER A 1 342 ? -27.660 -19.906 -30.796 1.00 36.75 342 SER A N 1
ATOM 2491 C CA . SER A 1 342 ? -28.794 -20.816 -31.043 1.00 36.75 342 SER A CA 1
ATOM 2492 C C . SER A 1 342 ? -28.435 -21.974 -32.004 1.00 36.75 342 SER A C 1
ATOM 2494 O O . SER A 1 342 ? -27.639 -21.763 -32.922 1.00 36.75 342 SER A O 1
ATOM 2496 N N . PRO A 1 343 ? -29.022 -23.185 -31.869 1.00 43.06 343 PRO A N 1
ATOM 2497 C CA . PRO A 1 343 ? -28.672 -24.322 -32.707 1.00 43.06 343 PRO A CA 1
ATOM 2498 C C . PRO A 1 343 ? -29.428 -24.251 -34.039 1.00 43.06 343 PRO A C 1
ATOM 2500 O O . PRO A 1 343 ? -30.637 -24.465 -34.093 1.00 43.06 343 PRO A O 1
ATOM 2503 N N . ALA A 1 344 ? -28.714 -24.001 -35.134 1.00 37.53 344 ALA A N 1
ATOM 2504 C CA . ALA A 1 344 ? -29.253 -24.193 -36.475 1.00 37.53 344 ALA A CA 1
ATOM 2505 C C . ALA A 1 344 ? -28.183 -24.746 -37.432 1.00 37.53 344 ALA A C 1
ATOM 2507 O O . ALA A 1 344 ? -27.285 -24.029 -37.853 1.00 37.53 344 ALA A O 1
ATOM 2508 N N . GLY A 1 345 ? -28.343 -26.022 -37.803 1.00 34.56 345 GLY A N 1
ATOM 2509 C CA . GLY A 1 345 ? -28.033 -26.524 -39.148 1.00 34.56 345 GLY A CA 1
ATOM 2510 C C . GLY A 1 345 ? -26.610 -27.010 -39.467 1.00 34.56 345 GLY A C 1
ATOM 2511 O O . GLY A 1 345 ? -25.770 -26.236 -39.892 1.00 34.56 345 GLY A O 1
ATOM 2512 N N . GLY A 1 346 ? -26.424 -28.338 -39.429 1.00 31.27 346 GLY A N 1
ATOM 2513 C CA . GLY A 1 346 ? -25.897 -29.128 -40.559 1.00 31.27 346 GLY A CA 1
ATOM 2514 C C . GLY A 1 346 ? -24.401 -29.083 -40.938 1.00 31.27 346 GLY A C 1
ATOM 2515 O O . GLY A 1 346 ? -23.993 -28.248 -41.728 1.00 31.27 346 GLY A O 1
ATOM 2516 N N . GLY A 1 347 ? -23.660 -30.142 -40.573 1.00 29.53 347 GLY A N 1
ATOM 2517 C CA . GLY A 1 347 ? -22.812 -30.893 -41.525 1.00 29.53 347 GLY A CA 1
ATOM 2518 C C . GLY A 1 347 ? -21.302 -30.591 -41.675 1.00 29.53 347 GLY A C 1
ATOM 2519 O O . GLY A 1 347 ? -20.917 -29.824 -42.544 1.00 29.53 347 GLY A O 1
ATOM 2520 N N . SER A 1 348 ? -20.483 -31.441 -41.024 1.00 32.91 348 SER A N 1
ATOM 2521 C CA . SER A 1 348 ? -19.165 -31.992 -41.457 1.00 32.91 348 SER A CA 1
ATOM 2522 C C . SER A 1 348 ? -17.865 -31.149 -41.338 1.00 32.91 348 SER A C 1
ATOM 2524 O O . SER A 1 348 ? -17.926 -29.945 -41.128 1.00 32.91 348 SER A O 1
ATOM 2526 N N . PRO A 1 349 ? -16.661 -31.779 -41.314 1.00 43.31 349 PRO A N 1
ATOM 2527 C CA . PRO A 1 349 ? -15.838 -31.880 -40.110 1.00 43.31 349 PRO A CA 1
ATOM 2528 C C . PRO A 1 349 ? -14.536 -31.071 -40.204 1.00 43.31 349 PRO A C 1
ATOM 2530 O O . PRO A 1 349 ? -13.758 -31.213 -41.145 1.00 43.31 349 PRO A O 1
ATOM 2533 N N . ALA A 1 350 ? -14.248 -30.277 -39.177 1.00 34.06 350 ALA A N 1
ATOM 2534 C CA . ALA A 1 350 ? -12.944 -29.644 -38.987 1.00 34.06 350 ALA A CA 1
ATOM 2535 C C . ALA A 1 350 ? -12.669 -29.481 -37.488 1.00 34.06 350 ALA A C 1
ATOM 2537 O O . ALA A 1 350 ? -12.560 -28.371 -36.979 1.00 34.06 350 ALA A O 1
ATOM 2538 N N . ASP A 1 351 ? -12.593 -30.604 -36.775 1.00 37.66 351 ASP A N 1
ATOM 2539 C CA . ASP A 1 351 ? -12.478 -30.627 -35.317 1.00 37.66 351 ASP A CA 1
ATOM 2540 C C . ASP A 1 351 ? -11.197 -31.355 -34.884 1.00 37.66 351 ASP A C 1
ATOM 2542 O O . ASP A 1 351 ? -11.225 -32.427 -34.287 1.00 37.66 351 ASP A O 1
ATOM 2546 N N . ASP A 1 352 ? -10.046 -30.789 -35.263 1.00 36.88 352 ASP A N 1
ATOM 2547 C CA . ASP A 1 352 ? -8.725 -31.306 -34.858 1.00 36.88 352 ASP A CA 1
ATOM 2548 C C . ASP A 1 352 ? -7.776 -30.222 -34.313 1.00 36.88 352 ASP A C 1
ATOM 2550 O O . ASP A 1 352 ? -6.708 -30.527 -33.789 1.00 36.88 352 ASP A O 1
ATOM 2554 N N . ARG A 1 353 ? -8.170 -28.938 -34.356 1.00 39.50 353 ARG A N 1
ATOM 2555 C CA . ARG A 1 353 ? -7.352 -27.834 -33.809 1.00 39.50 353 ARG A CA 1
ATOM 2556 C C . ARG A 1 353 ? -7.669 -27.504 -32.350 1.00 39.50 353 ARG A C 1
ATOM 2558 O O . ARG A 1 353 ? -6.785 -27.042 -31.643 1.00 39.50 353 ARG A O 1
ATOM 2565 N N . HIS A 1 354 ? -8.882 -27.796 -31.874 1.00 37.19 354 HIS A N 1
ATOM 2566 C CA . HIS A 1 354 ? -9.269 -27.560 -30.475 1.00 37.19 354 HIS A CA 1
ATOM 2567 C C . HIS A 1 354 ? -8.796 -28.679 -29.527 1.00 37.19 354 HIS A C 1
ATOM 2569 O O . HIS A 1 354 ? -8.408 -28.421 -28.393 1.00 37.19 354 HIS A O 1
ATOM 2575 N N . ARG A 1 355 ? -8.715 -29.928 -30.009 1.00 35.62 355 ARG A N 1
ATOM 2576 C CA . ARG A 1 355 ? -8.236 -31.075 -29.210 1.00 35.62 355 ARG A CA 1
ATOM 2577 C C . ARG A 1 355 ? -6.727 -31.094 -28.961 1.00 35.62 355 ARG A C 1
ATOM 2579 O O . ARG A 1 355 ? -6.290 -31.811 -28.061 1.00 35.62 355 ARG A O 1
ATOM 2586 N N . ALA A 1 356 ? -5.936 -30.375 -29.755 1.00 37.38 356 ALA A N 1
ATOM 2587 C CA . ALA A 1 356 ? -4.489 -30.276 -29.561 1.00 37.38 356 ALA A CA 1
ATOM 2588 C C . ALA A 1 356 ? -4.129 -29.296 -28.428 1.00 37.38 356 ALA A C 1
ATOM 2590 O O . ALA A 1 356 ? -3.215 -29.573 -27.651 1.00 37.38 356 ALA A O 1
ATOM 2591 N N . ASP A 1 357 ? -4.893 -28.208 -28.295 1.00 44.84 357 ASP A N 1
ATOM 2592 C CA . ASP A 1 357 ? -4.657 -27.143 -27.312 1.00 44.84 357 ASP A CA 1
ATOM 2593 C C . ASP A 1 357 ? -5.022 -27.593 -25.881 1.00 44.84 357 ASP A C 1
ATOM 2595 O O . ASP A 1 357 ? -4.249 -27.432 -24.932 1.00 44.84 357 ASP A O 1
ATOM 2599 N N . ASP A 1 358 ? -6.134 -28.325 -25.741 1.00 40.59 358 ASP A N 1
ATOM 2600 C CA . ASP A 1 358 ? -6.554 -28.915 -24.460 1.00 40.59 358 ASP A CA 1
ATOM 2601 C C . ASP A 1 358 ? -5.576 -29.979 -23.934 1.00 40.59 358 ASP A C 1
ATOM 2603 O O . ASP A 1 358 ? -5.324 -30.078 -22.728 1.00 40.59 358 ASP A O 1
ATOM 2607 N N . ARG A 1 359 ? -4.953 -30.761 -24.829 1.00 40.69 359 ARG A N 1
ATOM 2608 C CA . ARG A 1 359 ? -3.949 -31.767 -24.439 1.00 40.69 359 ARG A CA 1
ATOM 2609 C C . ARG A 1 359 ? -2.619 -31.138 -24.019 1.00 40.69 359 ARG A C 1
ATOM 2611 O O . ARG A 1 359 ? -1.928 -31.720 -23.186 1.00 40.69 359 ARG A O 1
ATOM 2618 N N . HIS A 1 360 ? -2.265 -29.965 -24.550 1.00 46.75 360 HIS A N 1
ATOM 2619 C CA . HIS A 1 360 ? -1.072 -29.219 -24.132 1.00 46.75 360 HIS A CA 1
ATOM 2620 C C . HIS A 1 360 ? -1.256 -28.532 -22.768 1.00 46.75 360 HIS A C 1
ATOM 2622 O O . HIS A 1 360 ? -0.307 -28.446 -21.987 1.00 46.75 360 HIS A O 1
ATOM 2628 N N . ARG A 1 361 ? -2.478 -28.092 -22.434 1.00 48.09 361 ARG A N 1
ATOM 2629 C CA . ARG A 1 361 ? -2.800 -27.472 -21.134 1.00 48.09 361 ARG A CA 1
ATOM 2630 C C . ARG A 1 361 ? -2.860 -28.460 -19.969 1.00 48.09 361 ARG A C 1
ATOM 2632 O O . ARG A 1 361 ? -2.460 -28.103 -18.860 1.00 48.09 361 ARG A O 1
ATOM 2639 N N . ALA A 1 362 ? -3.283 -29.703 -20.206 1.00 45.50 362 ALA A N 1
ATOM 2640 C CA . ALA A 1 362 ? -3.416 -30.727 -19.163 1.00 45.50 362 ALA A CA 1
ATOM 2641 C C . ALA A 1 362 ? -2.079 -31.159 -18.512 1.00 45.50 362 ALA A C 1
ATOM 2643 O O . ALA A 1 362 ? -2.092 -31.719 -17.417 1.00 45.50 362 ALA A O 1
ATOM 2644 N N . GLY A 1 363 ? -0.934 -30.877 -19.150 1.00 48.34 363 GLY A N 1
ATOM 2645 C CA . GLY A 1 363 ? 0.406 -31.242 -18.665 1.00 48.34 363 GLY A CA 1
ATOM 2646 C C . GLY A 1 363 ? 1.250 -30.094 -18.098 1.00 48.34 363 GLY A C 1
ATOM 2647 O O . GLY A 1 363 ? 2.365 -30.340 -17.640 1.00 48.34 363 GLY A O 1
ATOM 2648 N N . ARG A 1 364 ? 0.770 -28.840 -18.132 1.00 54.53 364 ARG A N 1
ATOM 2649 C CA . ARG A 1 364 ? 1.560 -27.689 -17.662 1.00 54.53 364 ARG A CA 1
ATOM 2650 C C . ARG A 1 364 ? 1.509 -27.570 -16.131 1.00 54.53 364 ARG A C 1
ATOM 2652 O O . ARG A 1 364 ? 0.412 -27.632 -15.563 1.00 54.53 364 ARG A O 1
ATOM 2659 N N . PRO A 1 365 ? 2.662 -27.380 -15.453 1.00 60.88 365 PRO A N 1
ATOM 2660 C CA . PRO A 1 365 ? 2.683 -27.123 -14.017 1.00 60.88 365 PRO A CA 1
ATOM 2661 C C . PRO A 1 365 ? 1.872 -25.860 -13.686 1.00 60.88 365 PRO A C 1
ATOM 2663 O O . PRO A 1 365 ? 1.599 -25.031 -14.557 1.00 60.88 365 PRO A O 1
ATOM 2666 N N . GLY A 1 366 ? 1.453 -25.720 -12.425 1.00 76.56 366 GLY A N 1
ATOM 2667 C CA . GLY A 1 366 ? 0.807 -24.494 -11.945 1.00 76.56 366 GLY A CA 1
ATOM 2668 C C . GLY A 1 366 ? 1.704 -23.260 -12.102 1.00 76.56 366 GLY A C 1
ATOM 2669 O O . GLY A 1 366 ? 2.816 -23.341 -12.625 1.00 76.56 366 GLY A O 1
ATOM 2670 N N . ILE A 1 367 ? 1.229 -22.105 -11.639 1.00 83.62 367 ILE A N 1
ATOM 2671 C 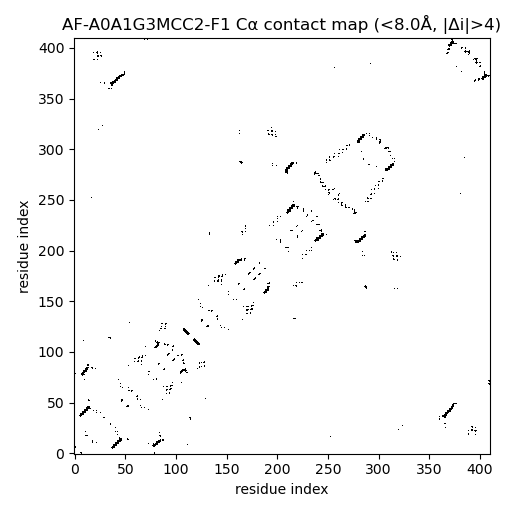CA . ILE A 1 367 ? 2.055 -20.891 -11.593 1.00 83.62 367 ILE A CA 1
ATOM 2672 C C . ILE A 1 367 ? 3.334 -21.194 -10.801 1.00 83.62 367 ILE A C 1
ATOM 2674 O O . ILE A 1 367 ? 3.294 -21.900 -9.792 1.00 83.62 367 ILE A O 1
ATOM 2678 N N . THR A 1 368 ? 4.470 -20.674 -11.258 1.00 88.88 368 THR A N 1
ATOM 2679 C CA . THR A 1 368 ? 5.739 -20.734 -10.521 1.00 88.88 368 THR A CA 1
ATOM 2680 C C . THR A 1 368 ? 6.152 -19.335 -10.088 1.00 88.88 368 THR A C 1
ATOM 2682 O O . THR A 1 368 ? 5.938 -18.372 -10.820 1.00 88.88 368 THR A O 1
ATOM 2685 N N . VAL A 1 369 ? 6.737 -19.216 -8.894 1.00 89.00 369 VAL A N 1
ATOM 2686 C CA . VAL A 1 369 ? 7.267 -17.951 -8.368 1.00 89.00 369 VAL A CA 1
ATOM 2687 C C . VAL A 1 369 ? 8.725 -18.158 -7.982 1.00 89.00 369 VAL A C 1
ATOM 2689 O O . VAL A 1 369 ? 9.056 -19.127 -7.300 1.00 89.00 369 VAL A O 1
ATOM 2692 N N . ARG A 1 370 ? 9.589 -17.231 -8.393 1.00 93.94 370 ARG A N 1
ATOM 2693 C CA . ARG A 1 370 ? 10.990 -17.141 -7.967 1.00 93.94 370 ARG A CA 1
ATOM 2694 C C . ARG A 1 370 ? 11.260 -15.760 -7.384 1.00 93.94 370 ARG A C 1
ATOM 2696 O O . ARG A 1 370 ? 10.745 -14.779 -7.905 1.00 93.94 370 ARG A O 1
ATOM 2703 N N . VAL A 1 371 ? 12.096 -15.682 -6.353 1.00 91.88 371 VAL A N 1
ATOM 2704 C CA . VAL A 1 371 ? 12.594 -14.419 -5.789 1.00 91.88 371 VAL A CA 1
ATOM 2705 C C . VAL A 1 371 ? 14.098 -14.340 -6.039 1.00 91.88 371 VAL A C 1
ATOM 2707 O O . VAL A 1 371 ? 14.833 -15.245 -5.647 1.00 91.88 371 VAL A O 1
ATOM 2710 N N . LEU A 1 372 ? 14.538 -13.277 -6.705 1.00 91.75 372 LEU A N 1
ATOM 2711 C CA . LEU A 1 372 ? 15.939 -12.938 -6.940 1.00 91.75 372 LEU A CA 1
ATOM 2712 C C . LEU A 1 372 ? 16.293 -11.693 -6.136 1.00 91.75 372 LEU A C 1
ATOM 2714 O O . LEU A 1 372 ? 15.499 -10.756 -6.064 1.00 91.75 372 LEU A O 1
ATOM 2718 N N . SER A 1 373 ? 17.481 -11.677 -5.548 1.00 86.19 373 SER A N 1
ATOM 2719 C CA . SER A 1 373 ? 17.991 -10.517 -4.829 1.00 86.19 373 SER A CA 1
ATOM 2720 C C . SER A 1 373 ? 19.486 -10.397 -5.025 1.00 86.19 373 SER A C 1
ATOM 2722 O O . SER A 1 373 ? 20.206 -11.382 -4.865 1.00 86.19 373 SER A O 1
ATOM 2724 N N . ARG A 1 374 ? 19.955 -9.181 -5.310 1.00 86.69 374 ARG A N 1
ATOM 2725 C CA . ARG A 1 374 ? 21.390 -8.899 -5.295 1.00 86.69 374 ARG A CA 1
ATOM 2726 C C . ARG A 1 374 ? 21.970 -9.006 -3.889 1.00 86.69 374 ARG A C 1
ATOM 2728 O O . ARG A 1 374 ? 23.058 -9.524 -3.662 1.00 86.69 374 ARG A O 1
ATOM 2735 N N . VAL A 1 375 ? 21.202 -8.501 -2.933 1.00 86.81 375 VAL A N 1
ATOM 2736 C CA . VAL A 1 375 ? 21.607 -8.365 -1.539 1.00 86.81 375 VAL A CA 1
ATOM 2737 C C . VAL A 1 375 ? 21.132 -9.562 -0.726 1.00 86.81 375 VAL A C 1
ATOM 2739 O O . VAL A 1 375 ? 20.035 -10.089 -0.948 1.00 86.81 375 VAL A O 1
ATOM 2742 N N . ALA A 1 376 ? 21.943 -9.976 0.245 1.00 86.81 376 ALA A N 1
ATOM 2743 C CA . ALA A 1 376 ? 21.561 -11.024 1.177 1.00 86.81 376 ALA A CA 1
ATOM 2744 C C . ALA A 1 376 ? 20.396 -10.547 2.055 1.00 86.81 376 ALA A C 1
ATOM 2746 O O . ALA A 1 376 ? 20.470 -9.514 2.718 1.00 86.81 376 ALA A O 1
ATOM 2747 N N . LEU A 1 377 ? 19.315 -11.322 2.074 1.00 82.56 377 LEU A N 1
ATOM 2748 C CA . LEU A 1 377 ? 18.118 -11.017 2.848 1.00 82.56 377 LEU A CA 1
ATOM 2749 C C . LEU A 1 377 ? 18.178 -11.706 4.215 1.00 82.56 377 LEU A C 1
ATOM 2751 O O . LEU A 1 377 ? 18.200 -12.942 4.306 1.00 82.56 377 LEU A O 1
ATOM 2755 N N . GLY A 1 378 ? 18.155 -10.905 5.283 1.00 80.50 378 GLY A N 1
ATOM 2756 C CA . GLY A 1 378 ? 18.176 -11.388 6.664 1.00 80.50 378 GLY A CA 1
ATOM 2757 C C . GLY A 1 378 ? 17.054 -12.391 6.956 1.00 80.50 378 GLY A C 1
ATOM 2758 O O . GLY A 1 378 ? 15.916 -12.222 6.517 1.00 80.50 378 GLY A O 1
ATOM 2759 N N . GLU A 1 379 ? 17.368 -13.457 7.695 1.00 83.31 379 GLU A N 1
ATOM 2760 C CA . GLU A 1 379 ? 16.423 -14.552 7.954 1.00 83.31 379 GLU A CA 1
ATOM 2761 C C . GLU A 1 379 ? 15.170 -14.094 8.713 1.00 83.31 379 GLU A C 1
ATOM 2763 O O . GLU A 1 379 ? 14.061 -14.483 8.348 1.00 83.31 379 GLU A O 1
ATOM 2768 N N . SER A 1 380 ? 15.331 -13.242 9.728 1.00 74.69 380 SER A N 1
ATOM 2769 C CA . SER A 1 380 ? 14.217 -12.693 10.510 1.00 74.69 380 SER A CA 1
ATOM 2770 C C . SER A 1 380 ? 13.238 -11.914 9.628 1.00 74.69 380 SER A C 1
ATOM 2772 O O . SER A 1 380 ? 12.039 -12.191 9.651 1.00 74.69 380 SER A O 1
ATOM 2774 N N . SER A 1 381 ? 13.755 -11.005 8.796 1.00 75.81 381 SER A N 1
ATOM 2775 C CA . SER A 1 381 ? 12.964 -10.211 7.850 1.00 75.81 381 SER A CA 1
ATOM 2776 C C . SER A 1 381 ? 12.236 -11.103 6.841 1.00 75.81 381 SER A C 1
ATOM 2778 O O . SER A 1 381 ? 11.020 -10.994 6.679 1.00 75.81 381 SER A O 1
ATOM 2780 N N . ARG A 1 382 ? 12.936 -12.080 6.242 1.00 87.50 382 ARG A N 1
ATOM 2781 C CA . ARG A 1 382 ? 12.315 -13.039 5.315 1.00 87.50 382 ARG A CA 1
ATOM 2782 C C . ARG A 1 382 ? 11.192 -13.836 5.963 1.00 87.50 382 ARG A C 1
ATOM 2784 O O . ARG A 1 382 ? 10.138 -13.970 5.354 1.00 87.50 382 ARG A O 1
ATOM 2791 N N . ARG A 1 383 ? 11.389 -14.360 7.177 1.00 83.75 383 ARG A N 1
ATOM 2792 C CA . ARG A 1 383 ? 10.352 -15.122 7.894 1.00 83.75 383 ARG A CA 1
ATOM 2793 C C . ARG A 1 383 ? 9.155 -14.249 8.256 1.00 83.75 383 ARG A C 1
ATOM 2795 O O . ARG A 1 383 ? 8.025 -14.694 8.077 1.00 83.75 383 ARG A O 1
ATOM 2802 N N . ALA A 1 384 ? 9.391 -13.019 8.710 1.00 74.81 384 ALA A N 1
ATOM 2803 C CA . ALA A 1 384 ? 8.326 -12.079 9.044 1.00 74.81 384 ALA A CA 1
ATOM 2804 C C . ALA A 1 384 ? 7.477 -11.724 7.815 1.00 74.81 384 ALA A C 1
ATOM 2806 O O . ALA A 1 384 ? 6.250 -11.787 7.869 1.00 74.81 384 ALA A O 1
ATOM 2807 N N . ILE A 1 385 ? 8.123 -11.408 6.688 1.00 77.75 385 ILE A N 1
ATOM 2808 C CA . ILE A 1 385 ? 7.427 -11.101 5.435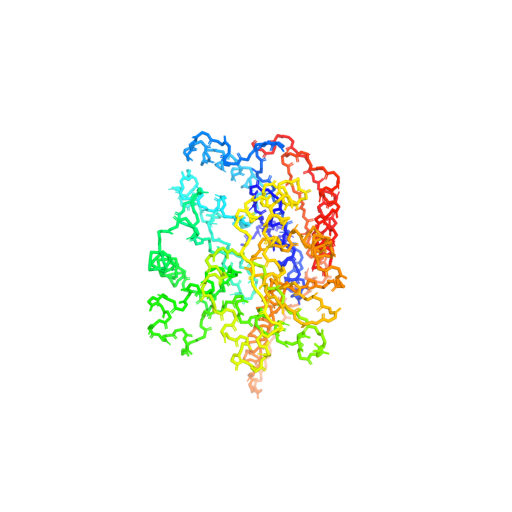 1.00 77.75 385 ILE A CA 1
ATOM 2809 C C . ILE A 1 385 ? 6.723 -12.355 4.904 1.00 77.75 385 ILE A C 1
ATOM 2811 O O . ILE A 1 385 ? 5.532 -12.296 4.620 1.00 77.75 385 ILE A O 1
ATOM 2815 N N . ALA A 1 386 ? 7.399 -13.508 4.841 1.00 85.50 386 ALA A N 1
ATOM 2816 C CA . ALA A 1 386 ? 6.804 -14.759 4.369 1.00 85.50 386 ALA A CA 1
ATOM 2817 C C . ALA A 1 386 ? 5.570 -15.161 5.186 1.00 85.50 386 ALA A C 1
ATOM 2819 O O . ALA A 1 386 ? 4.569 -15.548 4.597 1.00 85.50 386 ALA A O 1
ATOM 2820 N N . GLY A 1 387 ? 5.600 -15.007 6.514 1.00 81.56 387 GLY A N 1
ATOM 2821 C CA . GLY A 1 387 ? 4.448 -15.292 7.374 1.00 81.56 387 GLY A CA 1
ATOM 2822 C C . GLY A 1 387 ? 3.219 -14.431 7.065 1.00 81.56 387 GLY A C 1
ATOM 2823 O O . GLY A 1 387 ? 2.099 -14.891 7.249 1.00 81.56 387 GLY A O 1
ATOM 2824 N N . ARG A 1 388 ? 3.411 -13.210 6.548 1.00 77.06 388 ARG A N 1
ATOM 2825 C CA . ARG A 1 388 ? 2.310 -12.349 6.080 1.00 77.06 388 ARG A CA 1
ATOM 2826 C C . ARG A 1 388 ? 1.882 -12.647 4.654 1.00 77.06 388 ARG A C 1
ATOM 2828 O O . ARG A 1 388 ? 0.718 -12.477 4.320 1.00 77.06 388 ARG A O 1
ATOM 2835 N N . LEU A 1 389 ? 2.819 -13.071 3.811 1.00 80.75 389 LEU A N 1
ATOM 2836 C CA . LEU A 1 389 ? 2.502 -13.467 2.446 1.00 80.75 389 LEU A CA 1
ATOM 2837 C C . LEU A 1 389 ? 1.783 -14.814 2.410 1.00 80.75 389 LEU A C 1
ATOM 2839 O O . LEU A 1 389 ? 1.002 -15.015 1.497 1.00 80.75 389 LEU A O 1
ATOM 2843 N N . ASP A 1 390 ? 2.019 -15.725 3.357 1.00 87.56 390 ASP A N 1
ATOM 2844 C CA . ASP A 1 390 ? 1.512 -17.104 3.300 1.00 87.56 390 ASP A CA 1
ATOM 2845 C C . ASP A 1 390 ? -0.025 -17.210 3.188 1.00 87.56 390 ASP A C 1
ATOM 2847 O O . ASP A 1 390 ? -0.485 -17.922 2.287 1.00 87.56 390 ASP A O 1
ATOM 2851 N N . PRO A 1 391 ? -0.829 -16.444 3.961 1.00 79.31 391 PRO A N 1
ATOM 2852 C CA . PRO A 1 391 ? -2.286 -16.429 3.808 1.00 79.31 391 PRO A CA 1
ATOM 2853 C C . PRO A 1 391 ? -2.763 -15.919 2.439 1.00 79.31 391 PRO A C 1
ATOM 2855 O O . PRO A 1 391 ? -3.814 -16.339 1.959 1.00 79.31 391 PRO A O 1
ATOM 2858 N N . VAL A 1 392 ? -1.994 -15.035 1.792 1.00 76.19 392 VAL A N 1
ATOM 2859 C CA . VAL A 1 392 ? -2.317 -14.472 0.469 1.00 76.19 392 VAL A CA 1
ATOM 2860 C C . VAL A 1 392 ? -1.821 -15.403 -0.642 1.00 76.19 392 VAL A C 1
ATOM 2862 O O . VAL A 1 392 ? -2.573 -15.818 -1.520 1.00 76.19 392 VAL A O 1
ATOM 2865 N N . SER A 1 393 ? -0.542 -15.761 -0.595 1.00 85.62 393 SER A N 1
ATOM 2866 C CA . SER A 1 393 ? 0.139 -16.677 -1.496 1.00 85.62 393 SER A CA 1
ATOM 2867 C C . SER A 1 393 ? 1.258 -17.433 -0.777 1.00 85.62 393 SER A C 1
ATOM 2869 O O . SER A 1 393 ? 2.416 -17.005 -0.720 1.00 85.62 393 SER A O 1
ATOM 2871 N N . ALA A 1 394 ? 0.941 -18.655 -0.352 1.00 90.62 394 ALA A N 1
ATOM 2872 C CA . ALA A 1 394 ? 1.934 -19.616 0.124 1.00 90.62 394 ALA A CA 1
ATOM 2873 C C . ALA A 1 394 ? 3.047 -19.901 -0.907 1.00 90.62 394 ALA A C 1
ATOM 2875 O O . ALA A 1 394 ? 4.157 -20.295 -0.548 1.00 90.62 394 ALA A O 1
ATOM 2876 N N . LEU A 1 395 ? 2.776 -19.713 -2.206 1.00 91.12 395 LEU A N 1
ATOM 2877 C CA . LEU A 1 395 ? 3.776 -19.893 -3.255 1.00 91.12 395 LEU A CA 1
ATOM 2878 C C . LEU A 1 395 ? 4.825 -18.775 -3.216 1.00 91.12 395 LEU A C 1
ATOM 2880 O O . LEU A 1 395 ? 6.019 -19.072 -3.184 1.00 91.12 395 LEU A O 1
ATOM 2884 N N . THR A 1 396 ? 4.393 -17.515 -3.139 1.00 87.56 396 THR A N 1
ATOM 2885 C CA . THR A 1 396 ? 5.297 -16.363 -3.008 1.00 87.56 396 THR A CA 1
ATOM 2886 C C . THR A 1 396 ? 6.032 -16.375 -1.667 1.00 87.56 396 THR A C 1
ATOM 2888 O O . THR A 1 396 ? 7.234 -16.117 -1.631 1.00 87.56 396 THR A O 1
ATOM 2891 N N . ALA A 1 397 ? 5.359 -16.759 -0.575 1.00 90.50 397 ALA A N 1
ATOM 2892 C CA . ALA A 1 397 ? 5.988 -16.917 0.737 1.00 90.50 397 ALA A CA 1
ATOM 2893 C C . ALA A 1 397 ? 7.131 -17.947 0.712 1.00 90.50 397 ALA A C 1
ATOM 2895 O O . ALA A 1 397 ? 8.247 -17.651 1.146 1.00 90.50 397 ALA A O 1
ATOM 2896 N N . ARG A 1 398 ? 6.896 -19.137 0.139 1.00 95.38 398 ARG A N 1
ATOM 2897 C CA . ARG A 1 398 ? 7.948 -20.154 -0.032 1.00 95.38 398 ARG A CA 1
ATOM 2898 C C . ARG A 1 398 ? 9.076 -19.664 -0.933 1.00 95.38 398 ARG A C 1
ATOM 2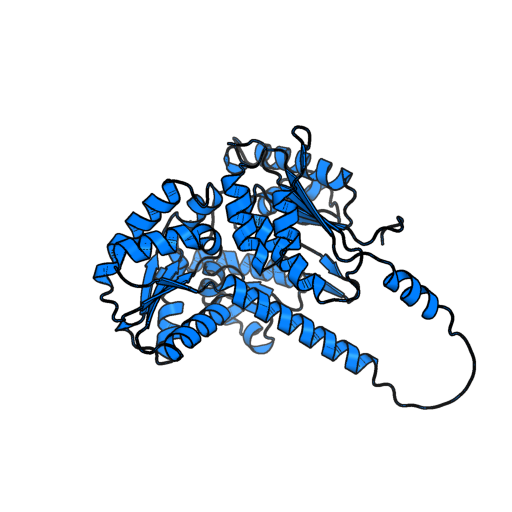900 O O . ARG A 1 398 ? 10.235 -19.849 -0.575 1.00 95.38 398 ARG A O 1
ATOM 2907 N N . ALA A 1 399 ? 8.748 -19.005 -2.045 1.00 93.94 399 ALA A N 1
ATOM 2908 C CA . ALA A 1 399 ? 9.745 -18.463 -2.964 1.00 93.94 399 ALA A CA 1
ATOM 2909 C C . ALA A 1 399 ? 10.658 -17.423 -2.290 1.00 93.94 399 ALA A C 1
ATOM 2911 O O . ALA A 1 399 ? 11.852 -17.398 -2.576 1.00 93.94 399 ALA A O 1
ATOM 2912 N N . LEU A 1 400 ? 10.135 -16.612 -1.360 1.00 92.38 400 LEU A N 1
ATOM 2913 C CA . LEU A 1 400 ? 10.942 -15.700 -0.541 1.00 92.38 400 LEU A CA 1
ATOM 2914 C C . LEU A 1 400 ? 11.869 -16.454 0.423 1.00 92.38 400 LEU A C 1
ATOM 2916 O O . LEU A 1 400 ? 13.035 -16.091 0.593 1.00 92.38 400 LEU A O 1
ATOM 2920 N N . LEU A 1 401 ? 11.372 -17.508 1.070 1.00 93.38 401 LEU A N 1
ATOM 2921 C CA . LEU A 1 401 ? 12.184 -18.308 1.990 1.00 93.38 401 LEU A CA 1
ATOM 2922 C C . LEU A 1 401 ? 13.314 -19.052 1.264 1.00 93.38 401 LEU A C 1
ATOM 2924 O O . LEU A 1 401 ? 14.396 -19.193 1.834 1.00 93.38 401 LEU A O 1
ATOM 2928 N N . SER A 1 402 ? 13.091 -19.455 0.012 1.00 94.25 402 SER A N 1
ATOM 2929 C CA . SER A 1 402 ? 14.070 -20.114 -0.861 1.00 94.25 402 SER A CA 1
ATOM 2930 C C . SER A 1 402 ? 14.647 -19.189 -1.944 1.00 94.25 402 SER A C 1
ATOM 2932 O O . SER A 1 402 ? 14.976 -19.664 -3.032 1.00 94.25 402 SER A O 1
ATOM 2934 N N . TYR A 1 403 ? 14.705 -17.877 -1.693 1.00 93.94 403 TYR A N 1
ATOM 2935 C CA . TYR A 1 403 ? 15.186 -16.903 -2.677 1.00 93.94 403 TYR A CA 1
ATOM 2936 C C . TYR A 1 403 ? 16.615 -17.207 -3.156 1.00 93.94 403 TYR A C 1
ATOM 2938 O O . TYR A 1 403 ? 17.413 -17.826 -2.449 1.00 93.94 403 TYR A O 1
ATOM 2946 N N . THR A 1 404 ? 16.955 -16.725 -4.347 1.00 95.25 404 THR A N 1
ATOM 2947 C CA . THR A 1 404 ? 18.325 -16.762 -4.867 1.00 95.25 404 THR A CA 1
ATOM 2948 C C . THR A 1 404 ? 19.015 -15.435 -4.569 1.00 95.25 404 THR A C 1
ATOM 2950 O O . THR A 1 404 ? 18.530 -14.379 -4.980 1.00 95.25 404 THR A O 1
ATOM 2953 N N . CYS A 1 405 ? 20.140 -15.500 -3.854 1.00 91.75 405 CYS A N 1
ATOM 2954 C CA . CYS A 1 405 ? 21.047 -14.372 -3.676 1.00 91.75 405 CYS A CA 1
ATOM 2955 C C . CYS A 1 405 ? 22.122 -14.426 -4.763 1.00 91.75 405 CYS A C 1
ATOM 2957 O O . CYS A 1 405 ? 22.822 -15.433 -4.863 1.00 91.75 405 CYS A O 1
ATOM 2959 N N . ASP A 1 406 ? 22.257 -13.357 -5.536 1.00 89.00 406 ASP A N 1
ATOM 2960 C CA . ASP A 1 406 ? 23.259 -13.233 -6.593 1.00 89.00 406 ASP A CA 1
ATOM 2961 C C . ASP A 1 406 ? 23.957 -11.866 -6.479 1.00 89.00 406 ASP A C 1
ATOM 2963 O O . ASP A 1 406 ? 23.410 -10.863 -6.929 1.00 89.00 406 ASP A O 1
ATOM 2967 N N . PRO A 1 407 ? 25.141 -11.780 -5.848 1.00 88.00 407 PRO A N 1
ATOM 2968 C CA . PRO A 1 407 ? 25.848 -10.509 -5.661 1.00 88.00 407 PRO A CA 1
ATOM 2969 C C . PRO A 1 407 ? 26.165 -9.752 -6.963 1.00 88.00 407 PRO A C 1
ATOM 2971 O O . PRO A 1 407 ? 26.314 -8.524 -6.925 1.00 88.00 407 PRO A O 1
ATOM 2974 N N . ASP A 1 408 ? 26.212 -10.469 -8.090 1.00 89.12 408 ASP A N 1
ATOM 2975 C CA . ASP A 1 408 ? 26.542 -9.963 -9.423 1.00 89.12 408 ASP A CA 1
ATOM 2976 C C . ASP A 1 408 ? 25.290 -9.736 -10.292 1.00 89.12 408 ASP A C 1
ATOM 2978 O O . ASP A 1 408 ? 25.394 -9.549 -11.504 1.00 89.12 408 ASP A O 1
ATOM 2982 N N . LEU A 1 409 ? 24.096 -9.727 -9.680 1.00 85.56 409 LEU A N 1
ATOM 2983 C CA . LEU A 1 409 ? 22.815 -9.676 -10.391 1.00 85.56 409 LEU A CA 1
ATOM 2984 C C . LEU A 1 409 ? 22.665 -8.466 -11.335 1.00 85.56 409 LEU A C 1
ATOM 2986 O O . LEU A 1 409 ? 21.953 -8.596 -12.326 1.00 85.56 409 LEU A O 1
ATOM 2990 N N . PHE A 1 410 ? 23.267 -7.304 -11.033 1.00 87.94 410 PHE A N 1
ATOM 2991 C CA . PHE A 1 410 ? 23.284 -6.102 -11.893 1.00 87.94 410 PHE A CA 1
ATOM 2992 C C . PHE A 1 410 ? 24.343 -5.074 -11.483 1.00 87.94 410 PHE A C 1
ATOM 2994 O O . PHE A 1 410 ? 24.850 -5.171 -10.348 1.00 87.94 410 PHE A O 1
#

Solvent-accessible surface area (backbone atoms only — not comparable to full-atom values): 22462 Å² total; per-residue (Å²): 135,75,94,52,102,60,48,62,30,42,29,38,30,16,57,48,72,76,28,50,59,56,52,14,51,50,50,43,60,45,68,75,39,84,85,42,45,29,28,35,37,34,40,36,28,58,24,80,42,83,91,40,46,64,87,72,42,94,44,71,69,55,35,12,56,52,46,43,40,41,50,53,39,51,55,71,68,63,46,74,27,40,23,43,52,34,64,57,52,24,57,36,35,76,70,17,69,56,50,76,67,62,44,92,46,61,39,56,36,28,65,52,74,45,104,80,77,51,67,52,67,52,74,70,68,63,85,48,79,90,43,50,67,82,72,44,96,45,68,70,58,36,14,55,51,49,39,53,42,51,54,55,50,53,74,69,64,60,87,61,45,74,36,69,41,30,50,57,32,61,38,40,76,67,16,67,60,55,69,65,40,57,43,81,75,68,62,29,68,46,39,24,51,60,37,29,51,52,54,54,49,52,52,44,70,78,30,83,51,37,17,39,38,35,40,20,38,50,64,35,45,75,64,42,52,67,61,55,52,47,44,74,74,69,49,61,71,53,28,57,40,76,42,45,37,67,67,38,56,61,32,34,73,74,35,44,84,38,71,62,34,52,56,40,48,54,64,36,52,70,54,52,75,80,58,61,69,48,56,74,31,39,33,39,35,41,42,32,73,54,46,71,66,28,47,65,62,52,44,53,53,46,30,70,73,68,74,36,58,64,43,84,43,60,23,67,60,49,34,55,49,54,54,46,52,52,52,52,51,53,54,50,55,55,53,54,67,73,66,67,73,77,94,76,83,85,86,85,90,83,86,66,72,66,66,53,54,56,61,59,58,76,73,46,54,63,68,45,55,44,30,41,24,31,34,79,75,56,66,68,60,41,51,56,51,22,66,64,31,34,86,60,16,53,60,44,16,50,19,54,72,66,43,47,69,35,79,79,56,90

Mean predicted aligned error: 12.12 Å